Protein AF-0000000084427834 (afdb_homodimer)

Nearest PDB structures (foldseek):
  2qmx-assembly1_A  TM=8.925E-01  e=5.441E-26  Chlorobaculum tepidum TLS
  6vh5-assembly1_C  TM=8.997E-01  e=2.599E-24  Brucella abortus 2308
  2qmw-assembly1_A-2  TM=8.349E-01  e=8.553E-19  Staphylococcus aureus subsp. aureus Mu50
  4lub-assembly1_A  TM=8.314E-01  e=1.083E-10  Streptococcus mutans UA159
  2n51-assembly1_A  TM=5.858E-01  e=2.616E-03  Homo sapiens

Structure (mmCIF, N/CA/C/O backbone):
data_AF-0000000084427834-model_v1
#
loop_
_entity.id
_entity.type
_entity.pdbx_description
1 polymer 'prephenate dehydratase'
#
loop_
_atom_site.group_PDB
_atom_site.id
_atom_site.type_symbol
_atom_site.label_atom_id
_atom_site.label_alt_id
_atom_site.label_comp_id
_atom_site.label_asym_id
_atom_site.label_entity_id
_atom_site.label_seq_id
_atom_site.pdbx_PDB_ins_code
_atom_site.Cartn_x
_atom_site.Cartn_y
_atom_site.Cartn_z
_atom_site.occupancy
_atom_site.B_iso_or_equiv
_atom_site.auth_seq_id
_atom_site.auth_comp_id
_atom_site.auth_asym_id
_atom_site.auth_atom_id
_atom_site.pdbx_PDB_model_num
ATOM 1 N N . MET A 1 1 ? 4.086 -27.125 -31.516 1 61.19 1 MET A N 1
ATOM 2 C CA . MET A 1 1 ? 3.539 -25.797 -31.266 1 61.19 1 MET A CA 1
ATOM 3 C C . MET A 1 1 ? 4.543 -24.922 -30.531 1 61.19 1 MET A C 1
ATOM 5 O O . MET A 1 1 ? 5.344 -25.422 -29.734 1 61.19 1 MET A O 1
ATOM 9 N N . ALA A 1 2 ? 4.805 -23.766 -30.984 1 83.06 2 ALA A N 1
ATOM 10 C CA . ALA A 1 2 ? 5.754 -22.859 -30.344 1 83.06 2 ALA A CA 1
ATOM 11 C C . ALA A 1 2 ? 5.438 -22.688 -28.859 1 83.06 2 ALA A C 1
ATOM 13 O O . ALA A 1 2 ? 4.27 -22.688 -28.469 1 83.06 2 ALA A O 1
ATOM 14 N N . PRO A 1 3 ? 6.438 -22.766 -28.031 1 90.56 3 PRO A N 1
ATOM 15 C CA . PRO A 1 3 ? 6.219 -22.609 -26.594 1 90.56 3 PRO A CA 1
ATOM 16 C C . PRO A 1 3 ? 5.5 -21.297 -26.266 1 90.56 3 PRO A C 1
ATOM 18 O O . PRO A 1 3 ? 5.684 -20.297 -26.953 1 90.56 3 PRO A O 1
ATOM 21 N N . LEU A 1 4 ? 4.68 -21.281 -25.25 1 92.62 4 LEU A N 1
ATOM 22 C CA . LEU A 1 4 ? 4.012 -20.078 -24.75 1 92.62 4 LEU A CA 1
ATOM 23 C C . LEU A 1 4 ? 5.016 -19.125 -24.125 1 92.62 4 LEU A C 1
ATOM 25 O O . LEU A 1 4 ? 5.898 -19.547 -23.375 1 92.62 4 LEU A O 1
ATOM 29 N N . ARG A 1 5 ? 5.012 -17.953 -24.531 1 96.44 5 ARG A N 1
ATOM 30 C CA . ARG A 1 5 ? 5.844 -16.922 -23.906 1 96.44 5 ARG A CA 1
ATOM 31 C C . ARG A 1 5 ? 5.16 -16.328 -22.688 1 96.44 5 ARG A C 1
ATOM 33 O O . ARG A 1 5 ? 4.09 -15.719 -22.797 1 96.44 5 ARG A O 1
ATOM 40 N N . VAL A 1 6 ? 5.766 -16.438 -21.516 1 97.44 6 VAL A N 1
ATOM 41 C CA . VAL A 1 6 ? 5.145 -16.016 -20.25 1 97.44 6 VAL A CA 1
ATOM 42 C C . VAL A 1 6 ? 6.043 -15.008 -19.547 1 97.44 6 VAL A C 1
ATOM 44 O O . VAL A 1 6 ? 7.188 -15.32 -19.203 1 97.44 6 VAL A O 1
ATOM 47 N N . ALA A 1 7 ? 5.539 -13.828 -19.297 1 98.62 7 ALA A N 1
ATOM 48 C CA . ALA A 1 7 ? 6.281 -12.781 -18.594 1 98.62 7 ALA A CA 1
ATOM 49 C C . ALA A 1 7 ? 6.094 -12.891 -17.094 1 98.62 7 ALA A C 1
ATOM 51 O O . ALA A 1 7 ? 5.027 -13.297 -16.625 1 98.62 7 ALA A O 1
ATOM 52 N N . PHE A 1 8 ? 7.062 -12.562 -16.328 1 98.19 8 PHE A N 1
ATOM 53 C CA . PHE A 1 8 ? 7.043 -12.43 -14.875 1 98.19 8 PHE A CA 1
ATOM 54 C C . PHE A 1 8 ? 8.039 -11.375 -14.414 1 98.19 8 PHE A C 1
ATOM 56 O O . PHE A 1 8 ? 8.914 -10.961 -15.18 1 98.19 8 PHE A O 1
ATOM 63 N N . LEU A 1 9 ? 7.871 -10.906 -13.234 1 97.19 9 LEU A N 1
ATOM 64 C CA . LEU A 1 9 ? 8.844 -9.953 -12.695 1 97.19 9 LEU A CA 1
ATOM 65 C C . LEU A 1 9 ? 10.141 -10.656 -12.312 1 97.19 9 LEU A C 1
ATOM 67 O O . LEU A 1 9 ? 10.133 -11.555 -11.461 1 97.19 9 LEU A O 1
ATOM 71 N N . GLY A 1 10 ? 11.227 -10.32 -12.977 1 94.5 10 GLY A N 1
ATOM 72 C CA . GLY A 1 10 ? 12.531 -10.883 -12.633 1 94.5 10 GLY A CA 1
ATOM 73 C C . GLY A 1 10 ? 13.016 -10.477 -11.258 1 94.5 10 GLY A C 1
ATOM 74 O O . GLY A 1 10 ? 12.336 -9.734 -10.547 1 94.5 10 GLY A O 1
ATOM 75 N N . PRO A 1 11 ? 14.109 -11.023 -10.945 1 94.94 11 PRO A N 1
ATOM 76 C CA . PRO A 1 11 ? 15.031 -11.844 -11.742 1 94.94 11 PRO A CA 1
ATOM 77 C C . PRO A 1 11 ? 14.672 -13.328 -11.703 1 94.94 11 PRO A C 1
ATOM 79 O O . PRO A 1 11 ? 13.688 -13.719 -11.07 1 94.94 11 PRO A O 1
ATOM 82 N N . LEU A 1 12 ? 15.461 -14.102 -12.438 1 95.94 12 LEU A N 1
ATOM 83 C CA . LEU A 1 12 ? 15.367 -15.555 -12.359 1 95.94 12 LEU A CA 1
ATOM 84 C C . LEU A 1 12 ? 15.586 -16.031 -10.93 1 95.94 12 LEU A C 1
ATOM 86 O O . LEU A 1 12 ? 16.438 -15.5 -10.211 1 95.94 12 LEU A O 1
ATOM 90 N N . GLY A 1 13 ? 14.812 -16.984 -10.547 1 95.94 13 GLY A N 1
ATOM 91 C CA . GLY A 1 13 ? 14.945 -17.547 -9.211 1 95.94 13 GLY A CA 1
ATOM 92 C C . GLY A 1 13 ? 14.062 -16.875 -8.18 1 95.94 13 GLY A C 1
ATOM 93 O O . GLY A 1 13 ? 13.977 -17.312 -7.035 1 95.94 13 GLY A O 1
ATOM 94 N N . SER A 1 14 ? 13.383 -15.805 -8.539 1 96.12 14 SER A N 1
ATOM 95 C CA . SER A 1 14 ? 12.492 -15.078 -7.637 1 96.12 14 SER A CA 1
ATOM 96 C C . SER A 1 14 ? 11.219 -15.875 -7.371 1 96.12 14 SER A C 1
ATOM 98 O O . SER A 1 14 ? 10.953 -16.875 -8.031 1 96.12 14 SER A O 1
ATOM 100 N N . PHE A 1 15 ? 10.477 -15.453 -6.461 1 96.69 15 PHE A N 1
ATOM 101 C CA . PHE A 1 15 ? 9.18 -16.062 -6.195 1 96.69 15 PHE A CA 1
ATOM 102 C C . PHE A 1 15 ? 8.25 -15.906 -7.391 1 96.69 15 PHE A C 1
ATOM 104 O O . PHE A 1 15 ? 7.449 -16.797 -7.684 1 96.69 15 PHE A O 1
ATOM 111 N N . SER A 1 16 ? 8.352 -14.797 -8.109 1 97.5 16 SER A N 1
ATOM 112 C CA . SER A 1 16 ? 7.566 -14.602 -9.328 1 97.5 16 SER A CA 1
ATOM 113 C C . SER A 1 16 ? 7.941 -15.617 -10.391 1 97.5 16 SER A C 1
ATOM 115 O O . SER A 1 16 ? 7.07 -16.141 -11.094 1 97.5 16 SER A O 1
ATOM 117 N N . HIS A 1 17 ? 9.227 -15.867 -10.492 1 97.31 17 HIS A N 1
ATOM 118 C CA . HIS A 1 17 ? 9.688 -16.906 -11.398 1 97.31 17 HIS A CA 1
ATOM 119 C C . HIS A 1 17 ? 9.094 -18.266 -11.023 1 97.31 17 HIS A C 1
ATOM 121 O O . HIS A 1 17 ? 8.586 -18.984 -11.883 1 97.31 17 HIS A O 1
ATOM 127 N N . GLN A 1 18 ? 9.195 -18.578 -9.797 1 97 18 GLN A N 1
ATOM 128 C CA . GLN A 1 18 ? 8.648 -19.844 -9.297 1 97 18 GLN A CA 1
ATOM 129 C C . GLN A 1 18 ? 7.156 -19.953 -9.602 1 97 18 GLN A C 1
ATOM 131 O O . GLN A 1 18 ? 6.691 -20.984 -10.086 1 97 18 GLN A O 1
ATOM 136 N N . ALA A 1 19 ? 6.41 -18.906 -9.352 1 97.44 19 ALA A N 1
ATOM 137 C CA . ALA A 1 19 ? 4.973 -18.875 -9.602 1 97.44 19 ALA A CA 1
ATOM 138 C C . ALA A 1 19 ? 4.676 -19.109 -11.086 1 97.44 19 ALA A C 1
ATOM 140 O O . ALA A 1 19 ? 3.785 -19.891 -11.43 1 97.44 19 ALA A O 1
ATOM 141 N N . ALA A 1 20 ? 5.41 -18.438 -11.93 1 97.44 20 ALA A N 1
ATOM 142 C CA . ALA A 1 20 ? 5.23 -18.594 -13.367 1 97.44 20 ALA A CA 1
ATOM 143 C C . ALA A 1 20 ? 5.539 -20.031 -13.797 1 97.44 20 ALA A C 1
ATOM 145 O O . ALA A 1 20 ? 4.758 -20.656 -14.523 1 97.44 20 ALA A O 1
ATOM 146 N N . ALA A 1 21 ? 6.656 -20.562 -13.336 1 96.31 21 ALA A N 1
ATOM 147 C CA . ALA A 1 21 ? 7.078 -21.922 -13.695 1 96.31 21 ALA A CA 1
ATOM 148 C C . ALA A 1 21 ? 6.035 -22.953 -13.266 1 96.31 21 ALA A C 1
ATOM 150 O O . ALA A 1 21 ? 5.668 -23.828 -14.039 1 96.31 21 ALA A O 1
ATOM 151 N N . GLU A 1 22 ? 5.582 -22.797 -12.07 1 94.69 22 GLU A N 1
ATOM 152 C CA . GLU A 1 22 ? 4.625 -23.75 -11.531 1 94.69 22 GLU A CA 1
ATOM 153 C C . GLU A 1 22 ? 3.264 -23.609 -12.203 1 94.69 22 GLU A C 1
ATOM 155 O O . GLU A 1 22 ? 2.568 -24.609 -12.43 1 94.69 22 GLU A O 1
ATOM 160 N N . SER A 1 23 ? 2.855 -22.391 -12.531 1 94.5 23 SER A N 1
ATOM 161 C CA . SER A 1 23 ? 1.573 -22.141 -13.188 1 94.5 23 SER A CA 1
ATOM 162 C C . SER A 1 23 ? 1.517 -22.797 -14.562 1 94.5 23 SER A C 1
ATOM 164 O O . SER A 1 23 ? 0.444 -23.188 -15.023 1 94.5 23 SER A O 1
ATOM 166 N N . PHE A 1 24 ? 2.662 -22.922 -15.211 1 93.69 24 PHE A N 1
ATOM 167 C CA . PHE A 1 24 ? 2.684 -23.406 -16.578 1 93.69 24 PHE A CA 1
ATOM 168 C C . PHE A 1 24 ? 3.486 -24.703 -16.688 1 93.69 24 PHE A C 1
ATOM 170 O O . PHE A 1 24 ? 4.008 -25.031 -17.75 1 93.69 24 PHE A O 1
ATOM 177 N N . CYS A 1 25 ? 3.627 -25.438 -15.594 1 90.19 25 CYS A N 1
ATOM 178 C CA . CYS A 1 25 ? 4.5 -26.594 -15.492 1 90.19 25 CYS A CA 1
ATOM 179 C C . CYS A 1 25 ? 4.051 -27.688 -16.453 1 90.19 25 CYS A C 1
ATOM 181 O O . CYS A 1 25 ? 4.863 -28.516 -16.875 1 90.19 25 CYS A O 1
ATOM 183 N N . LYS A 1 26 ? 2.787 -27.719 -16.859 1 86.69 26 LYS A N 1
ATOM 184 C CA . LYS A 1 26 ? 2.26 -28.781 -17.719 1 86.69 26 LYS A CA 1
ATOM 185 C C . LYS A 1 26 ? 2.326 -28.375 -19.188 1 86.69 26 LYS A C 1
ATOM 187 O O . LYS A 1 26 ? 1.903 -29.141 -20.062 1 86.69 26 LYS A O 1
ATOM 192 N N . LEU A 1 27 ? 2.836 -27.219 -19.406 1 86.19 27 LEU A N 1
ATOM 193 C CA . LEU A 1 27 ? 2.904 -26.688 -20.766 1 86.19 27 LEU A CA 1
ATOM 194 C C . LEU A 1 27 ? 4.336 -26.312 -21.125 1 86.19 27 LEU A C 1
ATOM 196 O O . LEU A 1 27 ? 5.176 -26.125 -20.234 1 86.19 27 LEU A O 1
ATOM 200 N N . SER A 1 28 ? 4.531 -26.359 -22.391 1 89.31 28 SER A N 1
ATOM 201 C CA . SER A 1 28 ? 5.797 -25.797 -22.859 1 89.31 28 SER A CA 1
ATOM 202 C C . SER A 1 28 ? 5.781 -24.281 -22.828 1 89.31 28 SER A C 1
ATOM 204 O O . SER A 1 28 ? 5.031 -23.641 -23.578 1 89.31 28 SER A O 1
ATOM 206 N N . ALA A 1 29 ? 6.555 -23.719 -21.922 1 93.38 29 ALA A N 1
ATOM 207 C CA . ALA A 1 29 ? 6.516 -22.281 -21.75 1 93.38 29 ALA A CA 1
ATOM 208 C C . ALA A 1 29 ? 7.922 -21.688 -21.719 1 93.38 29 ALA A C 1
ATOM 210 O O . ALA A 1 29 ? 8.844 -22.281 -21.156 1 93.38 29 ALA A O 1
ATOM 211 N N . ASP A 1 30 ? 8.062 -20.672 -22.438 1 96.75 30 ASP A N 1
ATOM 212 C CA . ASP A 1 30 ? 9.25 -19.812 -22.375 1 96.75 30 ASP A CA 1
ATOM 213 C C . ASP A 1 30 ? 9.039 -18.672 -21.391 1 96.75 30 ASP A C 1
ATOM 215 O O . ASP A 1 30 ? 8.336 -17.703 -21.688 1 96.75 30 ASP A O 1
ATOM 219 N N . LEU A 1 31 ? 9.664 -18.797 -20.203 1 97.38 31 LEU A N 1
ATOM 220 C CA . LEU A 1 31 ? 9.492 -17.812 -19.156 1 97.38 31 LEU A CA 1
ATOM 221 C C . LEU A 1 31 ? 10.43 -16.625 -19.359 1 97.38 31 LEU A C 1
ATOM 223 O O . LEU A 1 31 ? 11.641 -16.797 -19.469 1 97.38 31 LEU A O 1
ATOM 227 N N . GLN A 1 32 ? 9.898 -15.414 -19.391 1 98.25 32 GLN A N 1
ATOM 228 C CA . GLN A 1 32 ? 10.656 -14.211 -19.734 1 98.25 32 GLN A CA 1
ATOM 229 C C . GLN A 1 32 ? 10.617 -13.188 -18.609 1 98.25 32 GLN A C 1
ATOM 231 O O . GLN A 1 32 ? 9.594 -12.555 -18.359 1 98.25 32 GLN A O 1
ATOM 236 N N . PRO A 1 33 ? 11.75 -12.984 -17.906 1 97.62 33 PRO A N 1
ATOM 237 C CA . PRO A 1 33 ? 11.789 -11.977 -16.844 1 97.62 33 PRO A CA 1
ATOM 238 C C . PRO A 1 33 ? 11.609 -10.555 -17.375 1 97.62 33 PRO A C 1
ATOM 240 O O . PRO A 1 33 ? 12.109 -10.227 -18.453 1 97.62 33 PRO A O 1
ATOM 243 N N . GLN A 1 34 ? 10.828 -9.797 -16.719 1 98.12 34 GLN A N 1
ATOM 244 C CA . GLN A 1 34 ? 10.664 -8.375 -16.984 1 98.12 34 GLN A CA 1
ATOM 245 C C . GLN A 1 34 ? 11.258 -7.539 -15.852 1 98.12 34 GLN A C 1
ATOM 247 O O . GLN A 1 34 ? 11.367 -8.008 -14.719 1 98.12 34 GLN A O 1
ATOM 252 N N . VAL A 1 35 ? 11.586 -6.344 -16.109 1 95.5 35 VAL A N 1
ATOM 253 C CA . VAL A 1 35 ? 12.266 -5.492 -15.141 1 95.5 35 VAL A CA 1
ATOM 254 C C . VAL A 1 35 ? 11.25 -4.883 -14.18 1 95.5 35 VAL A C 1
ATOM 256 O O . VAL A 1 35 ? 11.578 -4.57 -13.039 1 95.5 35 VAL A O 1
ATOM 259 N N . SER A 1 36 ? 10.008 -4.734 -14.664 1 96.62 36 SER A N 1
ATOM 260 C CA . SER A 1 36 ? 8.969 -4.121 -13.852 1 96.62 36 SER A CA 1
ATOM 261 C C . SER A 1 36 ? 7.586 -4.637 -14.242 1 96.62 36 SER A C 1
ATOM 263 O O . SER A 1 36 ? 7.422 -5.254 -15.297 1 96.62 36 SER A O 1
ATOM 265 N N . PHE A 1 37 ? 6.617 -4.371 -13.398 1 97.75 37 PHE A N 1
ATOM 266 C CA . PHE A 1 37 ? 5.246 -4.77 -13.695 1 97.75 37 PHE A CA 1
ATOM 267 C C . PHE A 1 37 ? 4.73 -4.059 -14.945 1 97.75 37 PHE A C 1
ATOM 269 O O . PHE A 1 37 ? 4.125 -4.688 -15.812 1 97.75 37 PHE A O 1
ATOM 276 N N . PRO A 1 38 ? 5.043 -2.756 -15.07 1 97.69 38 PRO A N 1
ATOM 277 C CA . PRO A 1 38 ? 4.613 -2.072 -16.297 1 97.69 38 PRO A CA 1
ATOM 278 C C . PRO A 1 38 ? 5.203 -2.697 -17.547 1 97.69 38 PRO A C 1
ATOM 280 O O . PRO A 1 38 ? 4.52 -2.797 -18.578 1 97.69 38 PRO A O 1
ATOM 283 N N . ASP A 1 39 ? 6.406 -3.164 -17.438 1 98.25 39 ASP A N 1
ATOM 284 C CA . ASP A 1 39 ? 7.02 -3.814 -18.594 1 98.25 39 ASP A CA 1
ATOM 285 C C . ASP A 1 39 ? 6.281 -5.102 -18.953 1 98.25 39 ASP A C 1
ATOM 287 O O . ASP A 1 39 ? 6.102 -5.406 -20.141 1 98.25 39 ASP A O 1
ATOM 291 N N . ALA A 1 40 ? 5.918 -5.816 -17.984 1 98.44 40 ALA A N 1
ATOM 292 C CA . ALA A 1 40 ? 5.16 -7.043 -18.219 1 98.44 40 ALA A CA 1
ATOM 293 C C . ALA A 1 40 ? 3.816 -6.742 -18.875 1 98.44 40 ALA A C 1
ATOM 295 O O . ALA A 1 40 ? 3.418 -7.414 -19.828 1 98.44 40 ALA A O 1
ATOM 296 N N . PHE A 1 41 ? 3.096 -5.711 -18.453 1 98.5 41 PHE A N 1
ATOM 297 C CA . PHE A 1 41 ? 1.813 -5.309 -19.016 1 98.5 41 PHE A CA 1
ATOM 298 C C . PHE A 1 41 ? 1.979 -4.832 -20.453 1 98.5 41 PHE A C 1
ATOM 300 O O . PHE A 1 41 ? 1.17 -5.168 -21.312 1 98.5 41 PHE A O 1
ATOM 307 N N . ALA A 1 42 ? 3.039 -4.074 -20.625 1 98.38 42 ALA A N 1
ATOM 308 C CA . ALA A 1 42 ? 3.303 -3.58 -21.969 1 98.38 42 ALA A CA 1
ATOM 309 C C . ALA A 1 42 ? 3.58 -4.734 -22.922 1 98.38 42 ALA A C 1
ATOM 311 O O . ALA A 1 42 ? 3.07 -4.75 -24.047 1 98.38 42 ALA A O 1
ATOM 312 N N . ALA A 1 43 ? 4.371 -5.652 -22.469 1 98.12 43 ALA A N 1
ATOM 313 C CA . ALA A 1 43 ? 4.676 -6.82 -23.297 1 98.12 43 ALA A CA 1
ATOM 314 C C . ALA A 1 43 ? 3.402 -7.582 -23.641 1 98.12 43 ALA A C 1
ATOM 316 O O . ALA A 1 43 ? 3.256 -8.062 -24.781 1 98.12 43 ALA A O 1
ATOM 317 N N . LEU A 1 44 ? 2.48 -7.688 -22.766 1 97.19 44 LEU A N 1
ATOM 318 C CA . LEU A 1 44 ? 1.197 -8.344 -23 1 97.19 44 LEU A CA 1
ATOM 319 C C . LEU A 1 44 ? 0.363 -7.562 -24.016 1 97.19 44 LEU A C 1
ATOM 321 O O . LEU A 1 44 ? -0.132 -8.133 -24.984 1 97.19 44 LEU A O 1
ATOM 325 N N . GLN A 1 45 ? 0.237 -6.273 -23.703 1 98 45 GLN A N 1
ATOM 326 C CA . GLN A 1 45 ? -0.581 -5.41 -24.547 1 98 45 GLN A CA 1
ATOM 327 C C . GLN A 1 45 ? -0.091 -5.43 -26 1 98 45 GLN A C 1
ATOM 329 O O . GLN A 1 45 ? -0.896 -5.418 -26.922 1 98 45 GLN A O 1
ATOM 334 N N . ASN A 1 46 ? 1.205 -5.512 -26.156 1 97.38 46 ASN A N 1
ATOM 335 C CA . ASN A 1 46 ? 1.821 -5.48 -27.484 1 97.38 46 ASN A CA 1
ATOM 336 C C . ASN A 1 46 ? 1.947 -6.883 -28.078 1 97.38 46 ASN A C 1
ATOM 338 O O . ASN A 1 46 ? 2.549 -7.059 -29.125 1 97.38 46 ASN A O 1
ATOM 342 N N . LYS A 1 47 ? 1.509 -7.883 -27.422 1 95.88 47 LYS A N 1
ATOM 343 C CA . LYS A 1 47 ? 1.498 -9.273 -27.859 1 95.88 47 LYS A CA 1
ATOM 344 C C . LYS A 1 47 ? 2.918 -9.812 -28.031 1 95.88 47 LYS A C 1
ATOM 346 O O . LYS A 1 47 ? 3.176 -10.617 -28.938 1 95.88 47 LYS A O 1
ATOM 351 N N . GLU A 1 48 ? 3.799 -9.211 -27.234 1 96.81 48 GLU A N 1
ATOM 352 C CA . GLU A 1 48 ? 5.172 -9.719 -27.219 1 96.81 48 GLU A CA 1
ATOM 353 C C . GLU A 1 48 ? 5.277 -10.992 -26.375 1 96.81 48 GLU A C 1
ATOM 355 O O . GLU A 1 48 ? 6.234 -11.75 -26.516 1 96.81 48 GLU A O 1
ATOM 360 N N . VAL A 1 49 ? 4.367 -11.164 -25.453 1 97 49 VAL A N 1
ATOM 361 C CA . VAL A 1 49 ? 4.211 -12.383 -24.688 1 97 49 VAL A CA 1
ATOM 362 C C . VAL A 1 49 ? 2.748 -12.828 -24.703 1 97 49 VAL A C 1
ATOM 364 O O . VAL A 1 49 ? 1.856 -12.031 -25.016 1 97 49 VAL A O 1
ATOM 367 N N . ASP A 1 50 ? 2.529 -14.094 -24.422 1 95.75 50 ASP A N 1
ATOM 368 C CA . ASP A 1 50 ? 1.186 -14.664 -24.453 1 95.75 50 ASP A CA 1
ATOM 369 C C . ASP A 1 50 ? 0.482 -14.484 -23.109 1 95.75 50 ASP A C 1
ATOM 371 O O . ASP A 1 50 ? -0.72 -14.211 -23.062 1 95.75 50 ASP A O 1
ATOM 375 N N . TYR A 1 51 ? 1.254 -14.656 -22.047 1 96.94 51 TYR A N 1
ATOM 376 C CA . TYR A 1 51 ? 0.73 -14.555 -20.688 1 96.94 51 TYR A CA 1
ATOM 377 C C . TYR A 1 51 ? 1.692 -13.789 -19.797 1 96.94 51 TYR A C 1
ATOM 379 O O . TYR A 1 51 ? 2.865 -13.617 -20.125 1 96.94 51 TYR A O 1
ATOM 387 N N . ALA A 1 52 ? 1.195 -13.281 -18.688 1 98.19 52 ALA A N 1
ATOM 388 C CA . ALA A 1 52 ? 2.006 -12.703 -17.625 1 98.19 52 ALA A CA 1
ATOM 389 C C . ALA A 1 52 ? 1.51 -13.156 -16.25 1 98.19 52 ALA A C 1
ATOM 391 O O . ALA A 1 52 ? 0.301 -13.242 -16.016 1 98.19 52 ALA A O 1
ATOM 392 N N . VAL A 1 53 ? 2.361 -13.531 -15.398 1 98.31 53 VAL A N 1
ATOM 393 C CA . VAL A 1 53 ? 2.07 -13.898 -14.016 1 98.31 53 VAL A CA 1
ATOM 394 C C . VAL A 1 53 ? 2.535 -12.789 -13.07 1 98.31 53 VAL A C 1
ATOM 396 O O . VAL A 1 53 ? 3.734 -12.531 -12.945 1 98.31 53 VAL A O 1
ATOM 399 N N . ILE A 1 54 ? 1.589 -12.164 -12.445 1 98.75 54 ILE A N 1
ATOM 400 C CA . ILE A 1 54 ? 1.879 -10.961 -11.672 1 98.75 54 ILE A CA 1
ATOM 401 C C . ILE A 1 54 ? 1.258 -11.078 -10.281 1 98.75 54 ILE A C 1
ATOM 403 O O . ILE A 1 54 ? 0.082 -11.422 -10.148 1 98.75 54 ILE A O 1
ATOM 407 N N . PRO A 1 55 ? 2.098 -10.836 -9.219 1 98.38 55 PRO A N 1
ATOM 408 C CA . PRO A 1 55 ? 1.499 -10.883 -7.883 1 98.38 55 PRO A CA 1
ATOM 409 C C . PRO A 1 55 ? 0.417 -9.82 -7.688 1 98.38 55 PRO A C 1
ATOM 411 O O . PRO A 1 55 ? 0.544 -8.703 -8.188 1 98.38 55 PRO A O 1
ATOM 414 N N . CYS A 1 56 ? -0.637 -10.156 -6.93 1 98.12 56 CYS A N 1
ATOM 415 C CA . CYS A 1 56 ? -1.72 -9.195 -6.742 1 98.12 56 CYS A CA 1
ATOM 416 C C . CYS A 1 56 ? -2.018 -8.992 -5.262 1 98.12 56 CYS A C 1
ATOM 418 O O . CYS A 1 56 ? -2.582 -7.965 -4.875 1 98.12 56 CYS A O 1
ATOM 420 N N . GLU A 1 57 ? -1.688 -9.977 -4.473 1 98 57 GLU A N 1
ATOM 421 C CA . GLU A 1 57 ? -1.97 -9.867 -3.045 1 98 57 GLU A CA 1
ATOM 422 C C . GLU A 1 57 ? -1.15 -10.867 -2.24 1 98 57 GLU A C 1
ATOM 424 O O . GLU A 1 57 ? -0.874 -11.977 -2.713 1 98 57 GLU A O 1
ATOM 429 N N . ASN A 1 58 ? -0.719 -10.477 -1.104 1 96.69 58 ASN A N 1
ATOM 430 C CA . ASN A 1 58 ? -0.093 -11.352 -0.12 1 96.69 58 ASN A CA 1
ATOM 431 C C . ASN A 1 58 ? -0.963 -11.508 1.124 1 96.69 58 ASN A C 1
ATOM 433 O O . ASN A 1 58 ? -1.539 -10.539 1.612 1 96.69 58 ASN A O 1
ATOM 437 N N . SER A 1 59 ? -1.081 -12.68 1.601 1 96.38 59 SER A N 1
ATOM 438 C CA . SER A 1 59 ? -1.981 -12.992 2.707 1 96.38 59 SER A CA 1
ATOM 439 C C . SER A 1 59 ? -1.568 -12.258 3.979 1 96.38 59 SER A C 1
ATOM 441 O O . SER A 1 59 ? -2.375 -12.094 4.895 1 96.38 59 SER A O 1
ATOM 443 N N . THR A 1 60 ? -0.364 -11.836 4.051 1 94.06 60 THR A N 1
ATOM 444 C CA . THR A 1 60 ? 0.144 -11.172 5.246 1 94.06 60 THR A CA 1
ATOM 445 C C . THR A 1 60 ? 0.279 -9.672 5.012 1 94.06 60 THR A C 1
ATOM 447 O O . THR A 1 60 ? -0.103 -8.867 5.867 1 94.06 60 THR A O 1
ATOM 450 N N . ASN A 1 61 ? 0.705 -9.289 3.812 1 93.69 61 ASN A N 1
ATOM 451 C CA . ASN A 1 61 ? 1.034 -7.891 3.555 1 93.69 61 ASN A CA 1
ATOM 452 C C . ASN A 1 61 ? -0.112 -7.164 2.855 1 93.69 61 ASN A C 1
ATOM 454 O O . ASN A 1 61 ? -0.132 -5.934 2.805 1 93.69 61 ASN A O 1
ATOM 458 N N . GLY A 1 62 ? -0.986 -7.906 2.248 1 96.44 62 GLY A N 1
ATOM 459 C CA . GLY A 1 62 ? -2.125 -7.277 1.599 1 96.44 62 GLY A CA 1
ATOM 460 C C . GLY A 1 62 ? -1.92 -7.066 0.11 1 96.44 62 GLY A C 1
ATOM 461 O O . GLY A 1 62 ? -1.135 -7.777 -0.521 1 96.44 62 GLY A O 1
ATOM 462 N N . SER A 1 63 ? -2.652 -6.133 -0.452 1 97.12 63 SER A N 1
ATOM 463 C CA . SER A 1 63 ? -2.703 -5.934 -1.896 1 97.12 63 SER A CA 1
ATOM 464 C C . SER A 1 63 ? -1.389 -5.375 -2.426 1 97.12 63 SER A C 1
ATOM 466 O O . SER A 1 63 ? -0.718 -4.598 -1.739 1 97.12 63 SER A O 1
ATOM 468 N N . VAL A 1 64 ? -1.027 -5.84 -3.582 1 97.06 64 VAL A N 1
ATOM 469 C CA . VAL A 1 64 ? 0.057 -5.219 -4.336 1 97.06 64 VAL A CA 1
ATOM 470 C C . VAL A 1 64 ? -0.477 -4.02 -5.117 1 97.06 64 VAL A C 1
ATOM 472 O O . VAL A 1 64 ? -0.989 -4.176 -6.23 1 97.06 64 VAL A O 1
ATOM 475 N N . VAL A 1 65 ? -0.266 -2.855 -4.672 1 96.31 65 VAL A N 1
ATOM 476 C CA . VAL A 1 65 ? -0.927 -1.644 -5.148 1 96.31 65 VAL A CA 1
ATOM 477 C C . VAL A 1 65 ? -0.495 -1.348 -6.582 1 96.31 65 VAL A C 1
ATOM 479 O O . VAL A 1 65 ? -1.279 -0.826 -7.379 1 96.31 65 VAL A O 1
ATOM 482 N N . GLN A 1 66 ? 0.748 -1.688 -6.891 1 96.06 66 GLN A N 1
ATOM 483 C CA . GLN A 1 66 ? 1.228 -1.446 -8.242 1 96.06 66 GLN A CA 1
ATOM 484 C C . GLN A 1 66 ? 0.397 -2.217 -9.266 1 96.06 66 GLN A C 1
ATOM 486 O O . GLN A 1 66 ? 0.12 -1.713 -10.359 1 96.06 66 GLN A O 1
ATOM 491 N N . THR A 1 67 ? 0.073 -3.447 -8.938 1 98.19 67 THR A N 1
ATOM 492 C CA . THR A 1 67 ? -0.767 -4.246 -9.82 1 98.19 67 THR A CA 1
ATOM 493 C C . THR A 1 67 ? -2.146 -3.613 -9.977 1 98.19 67 THR A C 1
ATOM 495 O O . THR A 1 67 ? -2.67 -3.516 -11.086 1 98.19 67 THR A O 1
ATOM 498 N N . LEU A 1 68 ? -2.746 -3.096 -8.898 1 98.31 68 LEU A N 1
ATOM 499 C CA . LEU A 1 68 ? -4.039 -2.426 -8.945 1 98.31 68 LEU A CA 1
ATOM 500 C C . LEU A 1 68 ? -3.971 -1.162 -9.797 1 98.31 68 LEU A C 1
ATOM 502 O O . LEU A 1 68 ? -4.895 -0.87 -10.562 1 98.31 68 LEU A O 1
ATOM 506 N N . ASP A 1 69 ? -2.887 -0.473 -9.672 1 97.5 69 ASP A N 1
ATOM 507 C CA . ASP A 1 69 ? -2.713 0.734 -10.477 1 97.5 69 ASP A CA 1
ATOM 508 C C . ASP A 1 69 ? -2.676 0.403 -11.961 1 97.5 69 ASP A C 1
ATOM 510 O O . ASP A 1 69 ? -3.219 1.146 -12.781 1 97.5 69 ASP A O 1
ATOM 514 N N . LEU A 1 70 ? -2.004 -0.673 -12.305 1 98.25 70 LEU A N 1
ATOM 515 C CA . LEU A 1 70 ? -1.948 -1.086 -13.703 1 98.25 70 LEU A CA 1
ATOM 516 C C . LEU A 1 70 ? -3.32 -1.543 -14.188 1 98.25 70 LEU A C 1
ATOM 518 O O . LEU A 1 70 ? -3.701 -1.27 -15.328 1 98.25 70 LEU A O 1
ATOM 522 N N . LEU A 1 71 ? -4.07 -2.166 -13.328 1 98.25 71 LEU A N 1
ATOM 523 C CA . LEU A 1 71 ? -5.418 -2.615 -13.648 1 98.25 71 LEU A CA 1
ATOM 524 C C . LEU A 1 71 ? -6.363 -1.429 -13.812 1 98.25 71 LEU A C 1
ATOM 526 O O . LEU A 1 71 ? -7.305 -1.482 -14.609 1 98.25 71 LEU A O 1
ATOM 530 N N . ALA A 1 72 ? -6.129 -0.389 -13.023 1 97.5 72 ALA A N 1
ATOM 531 C CA . ALA A 1 72 ? -6.934 0.824 -13.133 1 97.5 72 ALA A CA 1
ATOM 532 C C . ALA A 1 72 ? -6.852 1.408 -14.539 1 97.5 72 ALA A C 1
ATOM 534 O O . ALA A 1 72 ? -7.828 1.97 -15.039 1 97.5 72 ALA A O 1
ATOM 535 N N . ASP A 1 73 ? -5.656 1.248 -15.109 1 96.56 73 ASP A N 1
ATOM 536 C CA . ASP A 1 73 ? -5.441 1.646 -16.5 1 96.56 73 ASP A CA 1
ATOM 537 C C . ASP A 1 73 ? -6.02 3.035 -16.766 1 96.56 73 ASP A C 1
ATOM 539 O O . ASP A 1 73 ? -6.828 3.211 -17.672 1 96.56 73 ASP A O 1
ATOM 543 N N . ARG A 1 74 ? -5.648 3.99 -15.969 1 94.69 74 ARG A N 1
ATOM 544 C CA . ARG A 1 74 ? -6.227 5.332 -15.977 1 94.69 74 ARG A CA 1
ATOM 545 C C . ARG A 1 74 ? -6.039 5.996 -17.328 1 94.69 74 ARG A C 1
ATOM 547 O O . ARG A 1 74 ? -6.863 6.816 -17.75 1 94.69 74 ARG A O 1
ATOM 554 N N . ASP A 1 75 ? -5.047 5.598 -18.109 1 93.94 75 ASP A N 1
ATOM 555 C CA . ASP A 1 75 ? -4.766 6.219 -19.406 1 93.94 75 ASP A CA 1
ATOM 556 C C . ASP A 1 75 ? -5.227 5.324 -20.547 1 93.94 75 ASP A C 1
ATOM 558 O O . ASP A 1 75 ? -5.039 5.664 -21.719 1 93.94 75 ASP A O 1
ATOM 562 N N . GLY A 1 76 ? -5.758 4.211 -20.281 1 95.25 76 GLY A N 1
ATOM 563 C CA . GLY A 1 76 ? -6.297 3.318 -21.297 1 95.25 76 GLY A CA 1
ATOM 564 C C . GLY A 1 76 ? -5.223 2.602 -22.094 1 95.25 76 GLY A C 1
ATOM 565 O O . GLY A 1 76 ? -5.434 2.258 -23.25 1 95.25 76 GLY A O 1
ATOM 566 N N . SER A 1 77 ? -4.066 2.383 -21.469 1 96.62 77 SER A N 1
ATOM 567 C CA . SER A 1 77 ? -2.906 1.842 -22.156 1 96.62 77 SER A CA 1
ATOM 568 C C . SER A 1 77 ? -2.967 0.32 -22.234 1 96.62 77 SER A C 1
ATOM 570 O O . SER A 1 77 ? -2.242 -0.297 -23.031 1 96.62 77 SER A O 1
ATOM 572 N N . TYR A 1 78 ? -3.816 -0.286 -21.422 1 97.56 78 TYR A N 1
ATOM 573 C CA . TYR A 1 78 ? -3.836 -1.741 -21.328 1 97.56 78 TYR A CA 1
ATOM 574 C C . TYR A 1 78 ? -5.246 -2.283 -21.531 1 97.56 78 TYR A C 1
ATOM 576 O O . TYR A 1 78 ? -5.695 -3.162 -20.797 1 97.56 78 TYR A O 1
ATOM 584 N N . LYS A 1 79 ? -5.938 -1.763 -22.516 1 95.25 79 LYS A N 1
ATOM 585 C CA . LYS A 1 79 ? -7.363 -2.012 -22.734 1 95.25 79 LYS A CA 1
ATOM 586 C C . LYS A 1 79 ? -7.617 -3.477 -23.078 1 95.25 79 LYS A C 1
ATOM 588 O O . LYS A 1 79 ? -8.703 -3.998 -22.812 1 95.25 79 LYS A O 1
ATOM 593 N N . ASP A 1 80 ? -6.594 -4.168 -23.609 1 96.56 80 ASP A N 1
ATOM 594 C CA . ASP A 1 80 ? -6.816 -5.523 -24.094 1 96.56 80 ASP A CA 1
ATOM 595 C C . ASP A 1 80 ? -6.316 -6.562 -23.094 1 96.56 80 ASP A C 1
ATOM 597 O O . ASP A 1 80 ? -6.398 -7.766 -23.344 1 96.56 80 ASP A O 1
ATOM 601 N N . VAL A 1 81 ? -5.828 -6.16 -21.984 1 97.31 81 VAL A N 1
ATOM 602 C CA . VAL A 1 81 ? -5.258 -7.055 -20.969 1 97.31 81 VAL A CA 1
ATOM 603 C C . VAL A 1 81 ? -6.328 -7.449 -19.969 1 97.31 81 VAL A C 1
ATOM 605 O O . VAL A 1 81 ? -6.977 -6.586 -19.359 1 97.31 81 VAL A O 1
ATOM 608 N N . LYS A 1 82 ? -6.551 -8.75 -19.734 1 96.94 82 LYS A N 1
ATOM 609 C CA . LYS A 1 82 ? -7.52 -9.25 -18.766 1 96.94 82 LYS A CA 1
ATOM 610 C C . LYS A 1 82 ? -6.934 -10.398 -17.953 1 96.94 82 LYS A C 1
ATOM 612 O O . LYS A 1 82 ? -6.004 -11.078 -18.391 1 96.94 82 LYS A O 1
ATOM 617 N N . VAL A 1 83 ? -7.496 -10.562 -16.781 1 97.56 83 VAL A N 1
ATOM 618 C CA . VAL A 1 83 ? -7.145 -11.695 -15.938 1 97.56 83 VAL A CA 1
ATOM 619 C C . VAL A 1 83 ? -7.801 -12.961 -16.469 1 97.56 83 VAL A C 1
ATOM 621 O O . VAL A 1 83 ? -8.977 -12.953 -16.828 1 97.56 83 VAL A O 1
ATOM 624 N N . CYS A 1 84 ? -7.059 -14.086 -16.469 1 95.81 84 CYS A N 1
ATOM 625 C CA . CYS A 1 84 ? -7.637 -15.336 -16.969 1 95.81 84 CYS A CA 1
ATOM 626 C C . CYS A 1 84 ? -7.312 -16.5 -16.031 1 95.81 84 CYS A C 1
ATOM 628 O O . CYS A 1 84 ? -7.664 -17.641 -16.312 1 95.81 84 CYS A O 1
ATOM 630 N N . GLY A 1 85 ? -6.648 -16.219 -14.992 1 95.38 85 GLY A N 1
ATOM 631 C CA . GLY A 1 85 ? -6.301 -17.234 -14.016 1 95.38 85 GLY A CA 1
ATOM 632 C C . GLY A 1 85 ? -5.656 -16.672 -12.766 1 95.38 85 GLY A C 1
ATOM 633 O O . GLY A 1 85 ? -5.453 -15.461 -12.648 1 95.38 85 GLY A O 1
ATOM 634 N N . GLU A 1 86 ? -5.418 -17.547 -11.844 1 96.81 86 GLU A N 1
ATOM 635 C CA . GLU A 1 86 ? -4.715 -17.188 -10.617 1 96.81 86 GLU A CA 1
ATOM 636 C C . GLU A 1 86 ? -3.865 -18.344 -10.109 1 96.81 86 GLU A C 1
ATOM 638 O O . GLU A 1 86 ? -4.055 -19.5 -10.523 1 96.81 86 GLU A O 1
ATOM 643 N N . TYR A 1 87 ? -2.91 -18.031 -9.367 1 96.5 87 TYR A N 1
ATOM 644 C CA . TYR A 1 87 ? -2.021 -19 -8.734 1 96.5 87 TYR A CA 1
ATOM 645 C C . TYR A 1 87 ? -1.654 -18.562 -7.32 1 96.5 87 TYR A C 1
ATOM 647 O O . TYR A 1 87 ? -1.391 -17.375 -7.082 1 96.5 87 TYR A O 1
ATOM 655 N N . TYR A 1 88 ? -1.713 -19.5 -6.367 1 97.19 88 TYR A N 1
ATOM 656 C CA . TYR A 1 88 ? -1.332 -19.234 -4.98 1 97.19 88 TYR A CA 1
ATOM 657 C C . TYR A 1 88 ? 0 -19.906 -4.652 1 97.19 88 TYR A C 1
ATOM 659 O O . TYR A 1 88 ? 0.142 -21.125 -4.77 1 97.19 88 TYR A O 1
ATOM 667 N N . LEU A 1 89 ? 0.954 -19.094 -4.281 1 97 89 LEU A N 1
ATOM 668 C CA . LEU A 1 89 ? 2.27 -19.594 -3.916 1 97 89 LEU A CA 1
ATOM 669 C C . LEU A 1 89 ? 2.553 -19.359 -2.438 1 97 89 LEU A C 1
ATOM 671 O O . LEU A 1 89 ? 2.686 -18.219 -2 1 97 89 LEU A O 1
ATOM 675 N N . THR A 1 90 ? 2.662 -20.422 -1.694 1 96.25 90 THR A N 1
ATOM 676 C CA . THR A 1 90 ? 3.082 -20.297 -0.304 1 96.25 90 THR A CA 1
ATOM 677 C C . THR A 1 90 ? 4.574 -19.984 -0.216 1 96.25 90 THR A C 1
ATOM 679 O O . THR A 1 90 ? 5.391 -20.656 -0.855 1 96.25 90 THR A O 1
ATOM 682 N N . VAL A 1 91 ? 4.93 -18.984 0.544 1 95.38 91 VAL A N 1
ATOM 683 C CA . VAL A 1 91 ? 6.301 -18.5 0.654 1 95.38 91 VAL A CA 1
ATOM 684 C C . VAL A 1 91 ? 7.078 -19.359 1.647 1 95.38 91 VAL A C 1
ATOM 686 O O . VAL A 1 91 ? 6.746 -19.406 2.834 1 95.38 91 VAL A O 1
ATOM 689 N N . HIS A 1 92 ? 8.055 -20.047 1.161 1 97.44 92 HIS A N 1
ATOM 690 C CA . HIS A 1 92 ? 9 -20.797 1.981 1 97.44 92 HIS A CA 1
ATOM 691 C C . HIS A 1 92 ? 10.422 -20.297 1.792 1 97.44 92 HIS A C 1
ATOM 693 O O . HIS A 1 92 ? 10.914 -20.219 0.664 1 97.44 92 HIS A O 1
ATOM 699 N N . HIS A 1 93 ? 11.031 -19.922 2.926 1 98.31 93 HIS A N 1
ATOM 700 C CA . HIS A 1 93 ? 12.406 -19.438 2.885 1 98.31 93 HIS A CA 1
ATOM 701 C C . HIS A 1 93 ? 13.391 -20.547 3.268 1 98.31 93 HIS A C 1
ATOM 703 O O . HIS A 1 93 ? 13.078 -21.391 4.109 1 98.31 93 HIS A O 1
ATOM 709 N N . CYS A 1 94 ? 14.5 -20.547 2.637 1 98.62 94 CYS A N 1
ATOM 710 C CA . CYS A 1 94 ? 15.602 -21.453 2.918 1 98.62 94 CYS A CA 1
ATOM 711 C C . CYS A 1 94 ? 16.875 -20.672 3.258 1 98.62 94 CYS A C 1
ATOM 713 O O . CYS A 1 94 ? 17.062 -19.547 2.801 1 98.62 94 CYS A O 1
ATOM 715 N N . LEU A 1 95 ? 17.641 -21.266 4.113 1 98.69 95 LEU A N 1
ATOM 716 C CA . LEU A 1 95 ? 19.031 -20.859 4.262 1 98.69 95 LEU A CA 1
ATOM 717 C C . LEU A 1 95 ? 19.922 -21.594 3.27 1 98.69 95 LEU A C 1
ATOM 719 O O . LEU A 1 95 ? 19.922 -22.828 3.223 1 98.69 95 LEU A O 1
ATOM 723 N N . MET A 1 96 ? 20.656 -20.859 2.504 1 98.44 96 MET A N 1
ATOM 724 C CA . MET A 1 96 ? 21.469 -21.516 1.479 1 98.44 96 MET A CA 1
ATOM 725 C C . MET A 1 96 ? 22.891 -20.969 1.465 1 98.44 96 MET A C 1
ATOM 727 O O . MET A 1 96 ? 23.125 -19.844 1.9 1 98.44 96 MET A O 1
ATOM 731 N N . VAL A 1 97 ? 23.828 -21.797 1.035 1 97.94 97 VAL A N 1
ATOM 732 C CA . VAL A 1 97 ? 25.25 -21.453 1.019 1 97.94 97 VAL A CA 1
ATOM 733 C C . VAL A 1 97 ? 25.875 -21.875 -0.309 1 97.94 97 VAL A C 1
ATOM 735 O O . VAL A 1 97 ? 25.219 -22.547 -1.115 1 97.94 97 VAL A O 1
ATOM 738 N N . HIS A 1 98 ? 27.109 -21.406 -0.442 1 97.75 98 HIS A N 1
ATOM 739 C CA . HIS A 1 98 ? 27.859 -21.859 -1.604 1 97.75 98 HIS A CA 1
ATOM 740 C C . HIS A 1 98 ? 27.938 -23.375 -1.646 1 97.75 98 HIS A C 1
ATOM 742 O O . HIS A 1 98 ? 28.125 -24.031 -0.612 1 97.75 98 HIS A O 1
ATOM 748 N N . LYS A 1 99 ? 27.859 -23.875 -2.889 1 96.62 99 LYS A N 1
ATOM 749 C CA . LYS A 1 99 ? 27.859 -25.328 -3.09 1 96.62 99 LYS A CA 1
ATOM 750 C C . LYS A 1 99 ? 29.109 -25.969 -2.486 1 96.62 99 LYS A C 1
ATOM 752 O O . LYS A 1 99 ? 30.219 -25.5 -2.719 1 96.62 99 LYS A O 1
ATOM 757 N N . GLY A 1 100 ? 28.906 -26.953 -1.669 1 94.62 100 GLY A N 1
ATOM 758 C CA . GLY A 1 100 ? 30.016 -27.719 -1.123 1 94.62 100 GLY A CA 1
ATOM 759 C C . GLY A 1 100 ? 30.562 -27.125 0.165 1 94.62 100 GLY A C 1
ATOM 760 O O . GLY A 1 100 ? 31.484 -27.688 0.763 1 94.62 100 GLY A O 1
ATOM 761 N N . THR A 1 101 ? 30.031 -26.047 0.73 1 94.69 101 THR A N 1
ATOM 762 C CA . THR A 1 101 ? 30.547 -25.391 1.922 1 94.69 101 THR A CA 1
ATOM 763 C C . THR A 1 101 ? 30.359 -26.266 3.154 1 94.69 101 THR A C 1
ATOM 765 O O . THR A 1 101 ? 31.25 -26.344 4.008 1 94.69 101 THR A O 1
ATOM 768 N N . PHE A 1 102 ? 29.141 -26.844 3.172 1 95 102 PHE A N 1
ATOM 769 C CA . PHE A 1 102 ? 28.828 -27.75 4.262 1 95 102 PHE A CA 1
ATOM 770 C C . PHE A 1 102 ? 28.312 -29.078 3.723 1 95 102 PHE A C 1
ATOM 772 O O . PHE A 1 102 ? 27.109 -29.328 3.682 1 95 102 PHE A O 1
ATOM 779 N N . PRO A 1 103 ? 29.172 -30.016 3.418 1 94.25 103 PRO A N 1
ATOM 780 C CA . PRO A 1 103 ? 28.781 -31.281 2.791 1 94.25 103 PRO A CA 1
ATOM 781 C C . PRO A 1 103 ? 27.859 -32.125 3.674 1 94.25 103 PRO A C 1
ATOM 783 O O . PRO A 1 103 ? 27.031 -32.875 3.162 1 94.25 103 PRO A O 1
ATOM 786 N N . GLY A 1 104 ? 27.953 -32 4.938 1 94.5 104 GLY A N 1
ATOM 787 C CA . GLY A 1 104 ? 27.094 -32.719 5.859 1 94.5 104 GLY A CA 1
ATOM 788 C C . GLY A 1 104 ? 25.797 -32 6.164 1 94.5 104 GLY A C 1
ATOM 789 O O . GLY A 1 104 ? 25.031 -32.438 7.023 1 94.5 104 GLY A O 1
ATOM 790 N N . GLY A 1 105 ? 25.531 -30.953 5.527 1 94.38 105 GLY A N 1
ATOM 791 C CA . GLY A 1 105 ? 24.297 -30.188 5.75 1 94.38 105 GLY A CA 1
ATOM 792 C C . GLY A 1 105 ? 24.328 -29.391 7.035 1 94.38 105 GLY A C 1
ATOM 793 O O . GLY A 1 105 ? 25.391 -28.922 7.465 1 94.38 105 GLY A O 1
ATOM 794 N N . TRP A 1 106 ? 23.172 -29.109 7.496 1 95.12 106 TRP A N 1
ATOM 795 C CA . TRP A 1 106 ? 22.984 -28.297 8.695 1 95.12 106 TRP A CA 1
ATOM 796 C C . TRP A 1 106 ? 23.656 -28.938 9.898 1 95.12 106 TRP A C 1
ATOM 798 O O . TRP A 1 106 ? 24.141 -28.25 10.797 1 95.12 106 TRP A O 1
ATOM 808 N N . ALA A 1 107 ? 23.688 -30.25 9.898 1 93.69 107 ALA A N 1
ATOM 809 C CA . ALA A 1 107 ? 24.328 -30.984 10.992 1 93.69 107 ALA A CA 1
ATOM 810 C C . ALA A 1 107 ? 25.812 -30.656 11.086 1 93.69 107 ALA A C 1
ATOM 812 O O . ALA A 1 107 ? 26.391 -30.703 12.172 1 93.69 107 ALA A O 1
ATOM 813 N N . ASP A 1 108 ? 26.375 -30.25 9.984 1 90.44 108 ASP A N 1
ATOM 814 C CA . ASP A 1 108 ? 27.797 -29.938 9.914 1 90.44 108 ASP A CA 1
ATOM 815 C C . ASP A 1 108 ? 28.047 -28.453 10.148 1 90.44 108 ASP A C 1
ATOM 817 O O . ASP A 1 108 ? 29.188 -28 10.109 1 90.44 108 ASP A O 1
ATOM 821 N N . TYR A 1 109 ? 27 -27.719 10.375 1 92.81 109 TYR A N 1
ATOM 822 C CA . TYR A 1 109 ? 27.188 -26.281 10.562 1 92.81 109 TYR A CA 1
ATOM 823 C C . TYR A 1 109 ? 27.922 -26 11.867 1 92.81 109 TYR A C 1
ATOM 825 O O . TYR A 1 109 ? 27.516 -26.469 12.93 1 92.81 109 TYR A O 1
ATOM 833 N N . ASP A 1 110 ? 29.047 -25.234 11.797 1 93.12 110 ASP A N 1
ATOM 834 C CA . ASP A 1 110 ? 29.953 -25.016 12.914 1 93.12 110 ASP A CA 1
ATOM 835 C C . ASP A 1 110 ? 29.875 -23.578 13.414 1 93.12 110 ASP A C 1
ATOM 837 O O . ASP A 1 110 ? 30.75 -23.125 14.164 1 93.12 110 ASP A O 1
ATOM 841 N N . GLY A 1 111 ? 28.984 -22.797 12.898 1 94.44 111 GLY A N 1
ATOM 842 C CA . GLY A 1 111 ? 28.891 -21.406 13.312 1 94.44 111 GLY A CA 1
ATOM 843 C C . GLY A 1 111 ? 29.797 -20.484 12.539 1 94.44 111 GLY A C 1
ATOM 844 O O . GLY A 1 111 ? 30.031 -19.344 12.945 1 94.44 111 GLY A O 1
ATOM 845 N N . SER A 1 112 ? 30.25 -20.938 11.398 1 94.25 112 SER A N 1
ATOM 846 C CA . SER A 1 112 ? 31.312 -20.219 10.695 1 94.25 112 SER A CA 1
ATOM 847 C C . SER A 1 112 ? 30.734 -19.203 9.727 1 94.25 112 SER A C 1
ATOM 849 O O . SER A 1 112 ? 31.469 -18.406 9.133 1 94.25 112 SER A O 1
ATOM 851 N N . ILE A 1 113 ? 29.406 -19.188 9.547 1 97.19 113 ILE A N 1
ATOM 852 C CA . ILE A 1 113 ? 28.797 -18.188 8.672 1 97.19 113 ILE A CA 1
ATOM 853 C C . ILE A 1 113 ? 28.953 -16.797 9.289 1 97.19 113 ILE A C 1
ATOM 855 O O . ILE A 1 113 ? 28.594 -16.594 10.445 1 97.19 113 ILE A O 1
ATOM 859 N N . THR A 1 114 ? 29.438 -15.867 8.516 1 96.75 114 THR A N 1
ATOM 860 C CA . THR A 1 114 ? 29.781 -14.562 9.078 1 96.75 114 THR A CA 1
ATOM 861 C C . THR A 1 114 ? 28.891 -13.469 8.492 1 96.75 114 THR A C 1
ATOM 863 O O . THR A 1 114 ? 28.844 -12.359 9.016 1 96.75 114 THR A O 1
ATOM 866 N N . LYS A 1 115 ? 28.203 -13.82 7.43 1 97.88 115 LYS A N 1
ATOM 867 C CA . LYS A 1 115 ? 27.422 -12.805 6.734 1 97.88 115 LYS A CA 1
ATOM 868 C C . LYS A 1 115 ? 26.188 -13.422 6.078 1 97.88 115 LYS A C 1
ATOM 870 O O . LYS A 1 115 ? 26.266 -14.523 5.527 1 97.88 115 LYS A O 1
ATOM 875 N N . LEU A 1 116 ? 25.078 -12.711 6.191 1 98.56 116 LEU A N 1
ATOM 876 C CA . LEU A 1 116 ? 23.828 -13.148 5.586 1 98.56 116 LEU A CA 1
ATOM 877 C C . LEU A 1 116 ? 23.344 -12.125 4.566 1 98.56 116 LEU A C 1
ATOM 879 O O . LEU A 1 116 ? 23.453 -10.922 4.785 1 98.56 116 LEU A O 1
ATOM 883 N N . TYR A 1 117 ? 22.781 -12.672 3.432 1 98.56 117 TYR A N 1
ATOM 884 C CA . TYR A 1 117 ? 22.203 -11.828 2.391 1 98.56 117 TYR A CA 1
ATOM 885 C C . TYR A 1 117 ? 20.719 -12.148 2.182 1 98.56 117 TYR A C 1
ATOM 887 O O . TYR A 1 117 ? 20.344 -13.312 2.082 1 98.56 117 TYR A O 1
ATOM 895 N N . THR A 1 118 ? 19.891 -11.125 2.135 1 98.38 118 THR A N 1
ATOM 896 C CA . THR A 1 118 ? 18.531 -11.32 1.64 1 98.38 118 THR A CA 1
ATOM 897 C C . THR A 1 118 ? 17.844 -9.977 1.414 1 98.38 118 THR A C 1
ATOM 899 O O . THR A 1 118 ? 18.469 -8.922 1.554 1 98.38 118 THR A O 1
ATOM 902 N N . HIS A 1 119 ? 16.656 -10.062 0.924 1 96.62 119 HIS A N 1
ATOM 903 C CA . HIS A 1 119 ? 15.82 -8.875 0.795 1 96.62 119 HIS A CA 1
ATOM 904 C C . HIS A 1 119 ? 15.32 -8.406 2.156 1 96.62 119 HIS A C 1
ATOM 906 O O . HIS A 1 119 ? 14.969 -9.227 3.01 1 96.62 119 HIS A O 1
ATOM 912 N N . PRO A 1 120 ? 15.164 -7.102 2.371 1 94.75 120 PRO A N 1
ATOM 913 C CA . PRO A 1 120 ? 14.766 -6.543 3.666 1 94.75 120 PRO A CA 1
ATOM 914 C C . PRO A 1 120 ? 13.484 -7.18 4.211 1 94.75 120 PRO A C 1
ATOM 916 O O . PRO A 1 120 ? 13.383 -7.434 5.414 1 94.75 120 PRO A O 1
ATOM 919 N N . GLN A 1 121 ? 12.523 -7.484 3.42 1 91.06 121 GLN A N 1
ATOM 920 C CA . GLN A 1 121 ? 11.25 -8.062 3.846 1 91.06 121 GLN A CA 1
ATOM 921 C C . GLN A 1 121 ? 11.461 -9.453 4.445 1 91.06 121 GLN A C 1
ATOM 923 O O . GLN A 1 121 ? 10.781 -9.828 5.406 1 91.06 121 GLN A O 1
ATOM 928 N N . ALA A 1 122 ? 12.422 -10.125 3.959 1 96.31 122 ALA A N 1
ATOM 929 C CA . ALA A 1 122 ? 12.633 -11.516 4.371 1 96.31 122 ALA A CA 1
ATOM 930 C C . ALA A 1 122 ? 13.234 -11.578 5.77 1 96.31 122 ALA A C 1
ATOM 932 O O . ALA A 1 122 ? 13.023 -12.555 6.496 1 96.31 122 ALA A O 1
ATOM 933 N N . TRP A 1 123 ? 14 -10.555 6.18 1 96.75 123 TRP A N 1
ATOM 934 C CA . TRP A 1 123 ? 14.547 -10.531 7.531 1 96.75 123 TRP A CA 1
ATOM 935 C C . TRP A 1 123 ? 13.438 -10.703 8.57 1 96.75 123 TRP A C 1
ATOM 937 O O . TRP A 1 123 ? 13.539 -11.555 9.453 1 96.75 123 TRP A O 1
ATOM 947 N N . GLY A 1 124 ? 12.367 -9.93 8.328 1 94.19 124 GLY A N 1
ATOM 948 C CA . GLY A 1 124 ? 11.273 -9.922 9.281 1 94.19 124 GLY A CA 1
ATOM 949 C C . GLY A 1 124 ? 10.422 -11.18 9.227 1 94.19 124 GLY A C 1
ATOM 950 O O . GLY A 1 124 ? 9.672 -11.469 10.156 1 94.19 124 GLY A O 1
ATOM 951 N N . GLN A 1 125 ? 10.602 -11.961 8.242 1 95.88 125 GLN A N 1
ATOM 952 C CA . GLN A 1 125 ? 9.812 -13.18 8.062 1 95.88 125 GLN A CA 1
ATOM 953 C C . GLN A 1 125 ? 10.547 -14.398 8.609 1 95.88 125 GLN A C 1
ATOM 955 O O . GLN A 1 125 ? 9.977 -15.492 8.68 1 95.88 125 GLN A O 1
ATOM 960 N N . CYS A 1 126 ? 11.82 -14.18 9.008 1 98.12 126 CYS A N 1
ATOM 961 C CA . CYS A 1 126 ? 12.641 -15.281 9.5 1 98.12 126 CYS A CA 1
ATOM 962 C C . CYS A 1 126 ? 13.281 -14.922 10.836 1 98.12 126 CYS A C 1
ATOM 964 O O . CYS A 1 126 ? 14.398 -15.367 11.125 1 98.12 126 CYS A O 1
ATOM 966 N N . GLU A 1 127 ? 12.68 -14.188 11.594 1 96.94 127 GLU A N 1
ATOM 967 C CA . GLU A 1 127 ? 13.258 -13.609 12.805 1 96.94 127 GLU A CA 1
ATOM 968 C C . GLU A 1 127 ? 13.562 -14.695 13.844 1 96.94 127 GLU A C 1
ATOM 970 O O . GLU A 1 127 ? 14.617 -14.672 14.484 1 96.94 127 GLU A O 1
ATOM 975 N N . THR A 1 128 ? 12.68 -15.602 14.102 1 97.69 128 THR A N 1
ATOM 976 C CA . THR A 1 128 ? 12.852 -16.641 15.109 1 97.69 128 THR A CA 1
ATOM 977 C C . THR A 1 128 ? 14.102 -17.469 14.828 1 97.69 128 THR A C 1
ATOM 979 O O . THR A 1 128 ? 14.938 -17.672 15.711 1 97.69 128 THR A O 1
ATOM 982 N N . PHE A 1 129 ? 14.211 -17.844 13.562 1 97.94 129 PHE A N 1
ATOM 983 C CA . PHE A 1 129 ? 15.352 -18.641 13.148 1 97.94 129 PHE A CA 1
ATOM 984 C C . PHE A 1 129 ? 16.641 -17.844 13.266 1 97.94 129 PHE A C 1
ATOM 986 O O . PHE A 1 129 ? 17.641 -18.344 13.789 1 97.94 129 PHE A O 1
ATOM 993 N N . LEU A 1 130 ? 16.641 -16.609 12.891 1 98.19 130 LEU A N 1
ATOM 994 C CA . LEU A 1 130 ? 17.812 -15.758 12.867 1 98.19 130 LEU A CA 1
ATOM 995 C C . LEU A 1 130 ? 18.266 -15.406 14.281 1 98.19 130 LEU A C 1
ATOM 997 O O . LEU A 1 130 ? 19.469 -15.359 14.562 1 98.19 130 LEU A O 1
ATOM 1001 N N . THR A 1 131 ? 17.344 -15.172 15.109 1 97.5 131 THR A N 1
ATOM 1002 C CA . THR A 1 131 ? 17.656 -14.859 16.5 1 97.5 131 THR A CA 1
ATOM 1003 C C . THR A 1 131 ? 18.281 -16.062 17.203 1 97.5 131 THR A C 1
ATOM 1005 O O . THR A 1 131 ? 19.172 -15.914 18.031 1 97.5 131 THR A O 1
ATOM 1008 N N . LYS A 1 132 ? 17.844 -17.172 16.906 1 97.06 132 LYS A N 1
ATOM 1009 C CA . LYS A 1 132 ? 18.312 -18.406 17.531 1 97.06 132 LYS A CA 1
ATOM 1010 C C . LYS A 1 132 ? 19.719 -18.766 17.078 1 97.06 132 LYS A C 1
ATOM 1012 O O . LYS A 1 132 ? 20.562 -19.156 17.891 1 97.06 132 LYS A O 1
ATOM 1017 N N . TYR A 1 133 ? 20.031 -18.547 15.766 1 97.38 133 TYR A N 1
ATOM 1018 C CA . TYR A 1 133 ? 21.25 -19.188 15.25 1 97.38 133 TYR A CA 1
ATOM 1019 C C . TYR A 1 133 ? 22.234 -18.141 14.742 1 97.38 133 TYR A C 1
ATOM 1021 O O . TYR A 1 133 ? 23.422 -18.438 14.555 1 97.38 133 TYR A O 1
ATOM 1029 N N . PHE A 1 134 ? 21.781 -16.953 14.523 1 97.88 134 PHE A N 1
ATOM 1030 C CA . PHE A 1 134 ? 22.656 -16.031 13.812 1 97.88 134 PHE A CA 1
ATOM 1031 C C . PHE A 1 134 ? 22.703 -14.672 14.516 1 97.88 134 PHE A C 1
ATOM 1033 O O . PHE A 1 134 ? 22.766 -13.633 13.867 1 97.88 134 PHE A O 1
ATOM 1040 N N . LYS A 1 135 ? 22.578 -14.742 15.75 1 95.5 135 LYS A N 1
ATOM 1041 C CA . LYS A 1 135 ? 22.75 -13.523 16.531 1 95.5 135 LYS A CA 1
ATOM 1042 C C . LYS A 1 135 ? 24.141 -12.93 16.328 1 95.5 135 LYS A C 1
ATOM 1044 O O . LYS A 1 135 ? 25.141 -13.641 16.422 1 95.5 135 LYS A O 1
ATOM 1049 N N . GLY A 1 136 ? 24.172 -11.633 16.031 1 95 136 GLY A N 1
ATOM 1050 C CA . GLY A 1 136 ? 25.438 -10.945 15.898 1 95 136 GLY A CA 1
ATOM 1051 C C . GLY A 1 136 ? 26.062 -11.102 14.523 1 95 136 GLY A C 1
ATOM 1052 O O . GLY A 1 136 ? 27.125 -10.531 14.242 1 95 136 GLY A O 1
ATOM 1053 N N . VAL A 1 137 ? 25.484 -11.922 13.695 1 97.31 137 VAL A N 1
ATOM 1054 C CA . VAL A 1 137 ? 26.016 -12.117 12.344 1 97.31 137 VAL A CA 1
ATOM 1055 C C . VAL A 1 137 ? 25.609 -10.945 11.461 1 97.31 137 VAL A C 1
ATOM 1057 O O . VAL A 1 137 ? 24.484 -10.461 11.523 1 97.31 137 VAL A O 1
ATOM 1060 N N . GLU A 1 138 ? 26.484 -10.508 10.633 1 97.81 138 GLU A N 1
ATOM 1061 C CA . GLU A 1 138 ? 26.234 -9.367 9.758 1 97.81 138 GLU A CA 1
ATOM 1062 C C . GLU A 1 138 ? 25.125 -9.672 8.758 1 97.81 138 GLU A C 1
ATOM 1064 O O . GLU A 1 138 ? 25.094 -10.75 8.164 1 97.81 138 GLU A O 1
ATOM 1069 N N . ARG A 1 139 ? 24.25 -8.656 8.609 1 97.88 139 ARG A N 1
ATOM 1070 C CA . ARG A 1 139 ? 23.125 -8.742 7.664 1 97.88 139 ARG A CA 1
ATOM 1071 C C . ARG A 1 139 ? 23.266 -7.703 6.559 1 97.88 139 ARG A C 1
ATOM 1073 O O . ARG A 1 139 ? 23.453 -6.516 6.836 1 97.88 139 ARG A O 1
ATOM 1080 N N . GLN A 1 140 ? 23.219 -8.156 5.375 1 97.5 140 GLN A N 1
ATOM 1081 C CA . GLN A 1 140 ? 23.328 -7.246 4.238 1 97.5 140 GLN A CA 1
ATOM 1082 C C . GLN A 1 140 ? 22.062 -7.309 3.371 1 97.5 140 GLN A C 1
ATOM 1084 O O . GLN A 1 140 ? 21.734 -8.367 2.84 1 97.5 140 GLN A O 1
ATOM 1089 N N . ASP A 1 141 ? 21.469 -6.145 3.166 1 96.38 141 ASP A N 1
ATOM 1090 C CA . ASP A 1 141 ? 20.297 -6.023 2.287 1 96.38 141 ASP A CA 1
ATOM 1091 C C . ASP A 1 141 ? 20.703 -6.156 0.821 1 96.38 141 ASP A C 1
ATOM 1093 O O . ASP A 1 141 ? 21.75 -5.625 0.406 1 96.38 141 ASP A O 1
ATOM 1097 N N . VAL A 1 142 ? 19.906 -6.883 0.142 1 96 142 VAL A N 1
ATOM 1098 C CA . VAL A 1 142 ? 20.078 -6.945 -1.307 1 96 142 VAL A CA 1
ATOM 1099 C C . VAL A 1 142 ? 18.734 -6.676 -1.988 1 96 142 VAL A C 1
ATOM 1101 O O . VAL A 1 142 ? 17.703 -6.566 -1.321 1 96 142 VAL A O 1
ATOM 1104 N N . THR A 1 143 ? 18.672 -6.582 -3.322 1 91.62 143 THR A N 1
ATOM 1105 C CA . THR A 1 143 ? 17.516 -6.082 -4.066 1 91.62 143 THR A CA 1
ATOM 1106 C C . THR A 1 143 ? 16.438 -7.145 -4.16 1 91.62 143 THR A C 1
ATOM 1108 O O . THR A 1 143 ? 15.266 -6.828 -4.387 1 91.62 143 THR A O 1
ATOM 1111 N N . SER A 1 144 ? 16.797 -8.398 -4.035 1 94.25 144 SER A N 1
ATOM 1112 C CA . SER A 1 144 ? 15.852 -9.516 -4.051 1 94.25 144 SER A CA 1
ATOM 1113 C C . SER A 1 144 ? 16.438 -10.727 -3.332 1 94.25 144 SER A C 1
ATOM 1115 O O . SER A 1 144 ? 17.641 -10.812 -3.127 1 94.25 144 SER A O 1
ATOM 1117 N N . THR A 1 145 ? 15.562 -11.609 -2.965 1 96.25 145 THR A N 1
ATOM 1118 C CA . THR A 1 145 ? 16.047 -12.836 -2.34 1 96.25 145 THR A CA 1
ATOM 1119 C C . THR A 1 145 ? 16.891 -13.648 -3.322 1 96.25 145 THR A C 1
ATOM 1121 O O . THR A 1 145 ? 17.906 -14.227 -2.943 1 96.25 145 THR A O 1
ATOM 1124 N N . SER A 1 146 ? 16.5 -13.656 -4.555 1 96.62 146 SER A N 1
ATOM 1125 C CA . SER A 1 146 ? 17.266 -14.359 -5.582 1 96.62 146 SER A CA 1
ATOM 1126 C C . SER A 1 146 ? 18.656 -13.773 -5.746 1 96.62 146 SER A C 1
ATOM 1128 O O . SER A 1 146 ? 19.625 -14.508 -5.98 1 96.62 146 SER A O 1
ATOM 1130 N N . LYS A 1 147 ? 18.766 -12.484 -5.656 1 96.69 147 LYS A N 1
ATOM 1131 C CA . LYS A 1 147 ? 20.078 -11.852 -5.738 1 96.69 147 LYS A CA 1
ATOM 1132 C C . LYS A 1 147 ? 20.984 -12.328 -4.613 1 96.69 147 LYS A C 1
ATOM 1134 O O . LYS A 1 147 ? 22.203 -12.5 -4.812 1 96.69 147 LYS A O 1
ATOM 1139 N N . GLY A 1 148 ? 20.422 -12.523 -3.451 1 97.88 148 GLY A N 1
ATOM 1140 C CA . GLY A 1 148 ? 21.188 -13.109 -2.361 1 97.88 148 GLY A CA 1
ATOM 1141 C C . GLY A 1 148 ? 21.75 -14.477 -2.693 1 97.88 148 GLY A C 1
ATOM 1142 O O . GLY A 1 148 ? 22.922 -14.734 -2.451 1 97.88 148 GLY A O 1
ATOM 1143 N N . ALA A 1 149 ? 20.969 -15.281 -3.266 1 98.12 149 ALA A N 1
ATOM 1144 C CA . ALA A 1 149 ? 21.391 -16.609 -3.689 1 98.12 149 ALA A CA 1
ATOM 1145 C C . ALA A 1 149 ? 22.516 -16.531 -4.73 1 98.12 149 ALA A C 1
ATOM 1147 O O . ALA A 1 149 ? 23.484 -17.266 -4.668 1 98.12 149 ALA A O 1
ATOM 1148 N N . GLU A 1 150 ? 22.344 -15.641 -5.629 1 97.94 150 GLU A N 1
ATOM 1149 C CA . GLU A 1 150 ? 23.359 -15.445 -6.664 1 97.94 150 GLU A CA 1
ATOM 1150 C C . GLU A 1 150 ? 24.703 -15.047 -6.055 1 97.94 150 GLU A C 1
ATOM 1152 O O . GLU A 1 150 ? 25.734 -15.594 -6.438 1 97.94 150 GLU A O 1
ATOM 1157 N N . ILE A 1 151 ? 24.672 -14.102 -5.145 1 97.69 151 ILE A N 1
ATOM 1158 C CA . ILE A 1 151 ? 25.891 -13.609 -4.504 1 97.69 151 ILE A CA 1
ATOM 1159 C C . ILE A 1 151 ? 26.609 -14.766 -3.807 1 97.69 151 ILE A C 1
ATOM 1161 O O . ILE A 1 151 ? 27.797 -14.984 -4.023 1 97.69 151 ILE A O 1
ATOM 1165 N N . VAL A 1 152 ? 25.875 -15.547 -3.1 1 97.75 152 VAL A N 1
ATOM 1166 C CA . VAL A 1 152 ? 26.469 -16.609 -2.295 1 97.75 152 VAL A CA 1
ATOM 1167 C C . VAL A 1 152 ? 26.984 -17.719 -3.207 1 97.75 152 VAL A C 1
ATOM 1169 O O . VAL A 1 152 ? 27.984 -18.359 -2.896 1 97.75 152 VAL A O 1
ATOM 1172 N N . SER A 1 153 ? 26.297 -17.906 -4.312 1 97.88 153 SER A N 1
ATOM 1173 C CA . SER A 1 153 ? 26.719 -18.938 -5.258 1 97.88 153 SER A CA 1
ATOM 1174 C C . SER A 1 153 ? 28.109 -18.641 -5.828 1 97.88 153 SER A C 1
ATOM 1176 O O . SER A 1 153 ? 28.828 -19.562 -6.215 1 97.88 153 SER A O 1
ATOM 1178 N N . LYS A 1 154 ? 28.484 -17.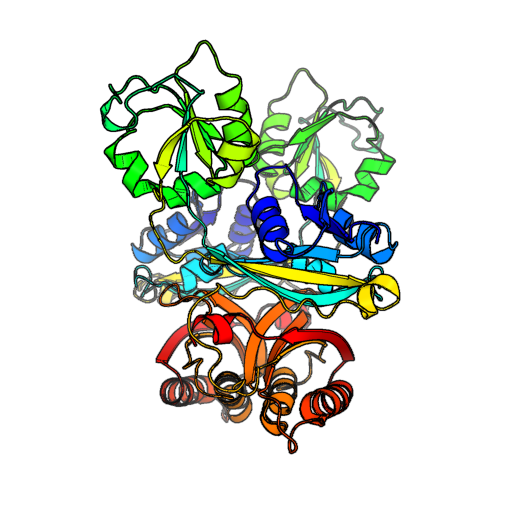406 -5.809 1 96.56 154 LYS A N 1
ATOM 1179 C CA . LYS A 1 154 ? 29.75 -17 -6.418 1 96.56 154 LYS A CA 1
ATOM 1180 C C . LYS A 1 154 ? 30.812 -16.719 -5.359 1 96.56 154 LYS A C 1
ATOM 1182 O O . LYS A 1 154 ? 31.969 -16.453 -5.688 1 96.56 154 LYS A O 1
ATOM 1187 N N . GLU A 1 155 ? 30.312 -16.766 -4.215 1 91.56 155 GLU A N 1
ATOM 1188 C CA . GLU A 1 155 ? 31.219 -16.453 -3.113 1 91.56 155 GLU A CA 1
ATOM 1189 C C . GLU A 1 155 ? 32.156 -17.594 -2.828 1 91.56 155 GLU A C 1
ATOM 1191 O O . GLU A 1 155 ? 31.734 -18.734 -2.598 1 91.56 155 GLU A O 1
ATOM 1196 N N . THR A 1 156 ? 33.531 -17.281 -2.781 1 86.69 156 THR A N 1
ATOM 1197 C CA . THR A 1 156 ? 34.5 -18.359 -2.553 1 86.69 156 THR A CA 1
ATOM 1198 C C . THR A 1 156 ? 35.406 -18.031 -1.361 1 86.69 156 THR A C 1
ATOM 1200 O O . THR A 1 156 ? 36.156 -18.875 -0.901 1 86.69 156 THR A O 1
ATOM 1203 N N . THR A 1 157 ? 35.312 -16.875 -0.791 1 88.94 157 THR A N 1
ATOM 1204 C CA . THR A 1 157 ? 36.219 -16.469 0.265 1 88.94 157 THR A CA 1
ATOM 1205 C C . THR A 1 157 ? 35.5 -16.422 1.614 1 88.94 157 THR A C 1
ATOM 1207 O O . THR A 1 157 ? 35.938 -17.078 2.57 1 88.94 157 THR A O 1
ATOM 1210 N N . GLU A 1 158 ? 34.469 -15.742 1.631 1 89.75 158 GLU A N 1
ATOM 1211 C CA . GLU A 1 158 ? 33.719 -15.57 2.869 1 89.75 158 GLU A CA 1
ATOM 1212 C C . GLU A 1 158 ? 32.625 -16.641 3.004 1 89.75 158 GLU A C 1
ATOM 1214 O O . GLU A 1 158 ? 32 -17.016 2.014 1 89.75 158 GLU A O 1
ATOM 1219 N N . ARG A 1 159 ? 32.531 -17.109 4.246 1 93.81 159 ARG A N 1
ATOM 1220 C CA . ARG A 1 159 ? 31.438 -18.031 4.496 1 93.81 159 ARG A CA 1
ATOM 1221 C C . ARG A 1 159 ? 30.125 -17.281 4.719 1 93.81 159 ARG A C 1
ATOM 1223 O O . ARG A 1 159 ? 29.797 -16.938 5.855 1 93.81 159 ARG A O 1
ATOM 1230 N N . SER A 1 160 ? 29.469 -17 3.676 1 97.69 160 SER A N 1
ATOM 1231 C CA . SER A 1 160 ? 28.203 -16.266 3.721 1 97.69 160 SER A CA 1
ATOM 1232 C C . SER A 1 160 ? 27.031 -17.172 3.379 1 97.69 160 SER A C 1
ATOM 1234 O O . SER A 1 160 ? 27.219 -18.281 2.875 1 97.69 160 SER A O 1
ATOM 1236 N N . ALA A 1 161 ? 25.875 -16.75 3.758 1 98.38 161 ALA A N 1
ATOM 1237 C CA . ALA A 1 161 ? 24.641 -17.453 3.434 1 98.38 161 ALA A CA 1
ATOM 1238 C C . ALA A 1 161 ? 23.578 -16.484 2.934 1 98.38 161 ALA A C 1
ATOM 1240 O O . ALA A 1 161 ? 23.703 -15.266 3.104 1 98.38 161 ALA A O 1
ATOM 1241 N N . ALA A 1 162 ? 22.625 -17.031 2.25 1 98.75 162 ALA A N 1
ATOM 1242 C CA . ALA A 1 162 ? 21.484 -16.25 1.76 1 98.75 162 ALA A CA 1
ATOM 1243 C C . ALA A 1 162 ? 20.156 -16.875 2.217 1 98.75 162 ALA A C 1
ATOM 1245 O O . ALA A 1 162 ? 20.094 -18.062 2.512 1 98.75 162 ALA A O 1
ATOM 1246 N N . ILE A 1 163 ? 19.203 -16.031 2.346 1 98.69 163 ILE A N 1
ATOM 1247 C CA . ILE A 1 163 ? 17.828 -16.469 2.588 1 98.69 163 ILE A CA 1
ATOM 1248 C C . ILE A 1 163 ? 16.984 -16.266 1.328 1 98.69 163 ILE A C 1
ATOM 1250 O O . ILE A 1 163 ? 16.812 -15.125 0.87 1 98.69 163 ILE A O 1
ATOM 1254 N N . ALA A 1 164 ? 16.5 -17.328 0.764 1 98.31 164 ALA A N 1
ATOM 1255 C CA . ALA A 1 164 ? 15.703 -17.281 -0.459 1 98.31 164 ALA A CA 1
ATOM 1256 C C . ALA A 1 164 ? 14.828 -18.531 -0.585 1 98.31 164 ALA A C 1
ATOM 1258 O O . ALA A 1 164 ? 14.742 -19.328 0.346 1 98.31 164 ALA A O 1
ATOM 1259 N N . ASN A 1 165 ? 14.094 -18.609 -1.659 1 97.5 165 ASN A N 1
ATOM 1260 C CA . ASN A 1 165 ? 13.258 -19.781 -1.899 1 97.5 165 ASN A CA 1
ATOM 1261 C C . ASN A 1 165 ? 14.055 -20.922 -2.514 1 97.5 165 ASN A C 1
ATOM 1263 O O . ASN A 1 165 ? 15.188 -20.734 -2.957 1 97.5 165 ASN A O 1
ATOM 1267 N N . ARG A 1 166 ? 13.508 -22.141 -2.465 1 95.75 166 ARG A N 1
ATOM 1268 C CA . ARG A 1 166 ? 14.164 -23.328 -3.006 1 95.75 166 ARG A CA 1
ATOM 1269 C C . ARG A 1 166 ? 14.461 -23.156 -4.492 1 95.75 166 ARG A C 1
ATOM 1271 O O . ARG A 1 166 ? 15.492 -23.625 -4.984 1 95.75 166 ARG A O 1
ATOM 1278 N N . PHE A 1 167 ? 13.57 -22.469 -5.219 1 95 167 PHE A N 1
ATOM 1279 C CA . PHE A 1 167 ? 13.719 -22.25 -6.652 1 95 167 PHE A CA 1
ATOM 1280 C C . PHE A 1 167 ? 14.992 -21.469 -6.953 1 95 167 PHE A C 1
ATOM 1282 O O . PHE A 1 167 ? 15.672 -21.75 -7.941 1 95 167 PHE A O 1
ATOM 1289 N N . ALA A 1 168 ? 15.32 -20.547 -6.121 1 97.12 168 ALA A N 1
ATOM 1290 C CA . ALA A 1 168 ? 16.547 -19.766 -6.273 1 97.12 168 ALA A CA 1
ATOM 1291 C C . ALA A 1 168 ? 17.781 -20.641 -6.121 1 97.12 168 ALA A C 1
ATOM 1293 O O . ALA A 1 168 ? 18.766 -20.469 -6.84 1 97.12 168 ALA A O 1
ATOM 1294 N N . ALA A 1 169 ? 17.719 -21.562 -5.199 1 97.12 169 ALA A N 1
ATOM 1295 C CA . ALA A 1 169 ? 18.828 -22.484 -4.992 1 97.12 169 ALA A CA 1
ATOM 1296 C C . ALA A 1 169 ? 19.109 -23.312 -6.242 1 97.12 169 ALA A C 1
ATOM 1298 O O . ALA A 1 169 ? 20.266 -23.5 -6.637 1 97.12 169 ALA A O 1
ATOM 1299 N N . GLU A 1 170 ? 18.078 -23.766 -6.812 1 95.38 170 GLU A N 1
ATOM 1300 C CA . GLU A 1 170 ? 18.188 -24.562 -8.031 1 95.38 170 GLU A CA 1
ATOM 1301 C C . GLU A 1 170 ? 18.734 -23.719 -9.188 1 95.38 170 GLU A C 1
ATOM 1303 O O . GLU A 1 170 ? 19.609 -24.156 -9.93 1 95.38 170 GLU A O 1
ATOM 1308 N N . GLN A 1 171 ? 18.234 -22.547 -9.266 1 95.25 171 GLN A N 1
ATOM 1309 C CA . GLN A 1 171 ? 18.578 -21.641 -10.359 1 95.25 171 GLN A CA 1
ATOM 1310 C C . GLN A 1 171 ? 20.047 -21.234 -10.297 1 95.25 171 GLN A C 1
ATOM 1312 O O . GLN A 1 171 ? 20.703 -21.094 -11.328 1 95.25 171 GLN A O 1
ATOM 1317 N N . HIS A 1 172 ? 20.578 -21.047 -9.07 1 96.75 172 HIS A N 1
ATOM 1318 C CA . HIS A 1 172 ? 21.922 -20.484 -8.938 1 96.75 172 HIS A CA 1
ATOM 1319 C C . HIS A 1 172 ? 22.922 -21.531 -8.5 1 96.75 172 HIS A C 1
ATOM 1321 O O . HIS A 1 172 ? 24.125 -21.266 -8.461 1 96.75 172 HIS A O 1
ATOM 1327 N N . GLY A 1 173 ? 22.484 -22.688 -8.18 1 96.88 173 GLY A N 1
ATOM 1328 C CA . GLY A 1 173 ? 23.391 -23.781 -7.824 1 96.88 173 GLY A CA 1
ATOM 1329 C C . GLY A 1 173 ? 23.953 -23.641 -6.422 1 96.88 173 GLY A C 1
ATOM 1330 O O . GLY A 1 173 ? 25.156 -23.781 -6.219 1 96.88 173 GLY A O 1
ATOM 1331 N N . THR A 1 174 ? 23.094 -23.312 -5.461 1 97.75 174 THR A N 1
ATOM 1332 C CA . THR A 1 174 ? 23.5 -23.219 -4.062 1 97.75 174 THR A CA 1
ATOM 1333 C C . THR A 1 174 ? 23 -24.438 -3.285 1 97.75 174 THR A C 1
ATOM 1335 O O . THR A 1 174 ? 22.125 -25.156 -3.752 1 97.75 174 THR A O 1
ATOM 1338 N N . ASP A 1 175 ? 23.625 -24.766 -2.15 1 97.62 175 ASP A N 1
ATOM 1339 C CA . ASP A 1 175 ? 23.156 -25.812 -1.253 1 97.62 175 ASP A CA 1
ATOM 1340 C C . ASP A 1 175 ? 22.203 -25.266 -0.199 1 97.62 175 ASP A C 1
ATOM 1342 O O . ASP A 1 175 ? 22.484 -24.234 0.432 1 97.62 175 ASP A O 1
ATOM 1346 N N . ILE A 1 176 ? 21.109 -25.906 -0.078 1 98.19 176 ILE A N 1
ATOM 1347 C CA . ILE A 1 176 ? 20.172 -25.547 0.983 1 98.19 176 ILE A CA 1
ATOM 1348 C C . ILE A 1 176 ? 20.594 -26.219 2.289 1 98.19 176 ILE A C 1
ATOM 1350 O O . ILE A 1 176 ? 20.75 -27.438 2.35 1 98.19 176 ILE A O 1
ATOM 1354 N N . LEU A 1 177 ? 20.781 -25.438 3.307 1 97.81 177 LEU A N 1
ATOM 1355 C CA . LEU A 1 177 ? 21.141 -25.984 4.613 1 97.81 177 LEU A CA 1
ATOM 1356 C C . LEU A 1 177 ? 19.891 -26.281 5.438 1 97.81 177 LEU A C 1
ATOM 1358 O O . LEU A 1 177 ? 19.797 -27.328 6.078 1 97.81 177 LEU A O 1
ATOM 1362 N N . VAL A 1 178 ? 19.047 -25.328 5.461 1 98.19 178 VAL A N 1
ATOM 1363 C CA . VAL A 1 178 ? 17.797 -25.453 6.219 1 98.19 178 VAL A CA 1
ATOM 1364 C C . VAL A 1 178 ? 16.625 -24.953 5.383 1 98.19 178 VAL A C 1
ATOM 1366 O O . VAL A 1 178 ? 16.734 -23.922 4.715 1 98.19 178 VAL A O 1
ATOM 1369 N N . GLU A 1 179 ? 15.539 -25.688 5.34 1 97.88 179 GLU A N 1
ATOM 1370 C CA . GLU A 1 179 ? 14.328 -25.281 4.629 1 97.88 179 GLU A CA 1
ATOM 1371 C C . GLU A 1 179 ? 13.258 -24.812 5.602 1 97.88 179 GLU A C 1
ATOM 1373 O O . GLU A 1 179 ? 13.273 -25.156 6.781 1 97.88 179 GLU A O 1
ATOM 1378 N N . ASN A 1 180 ? 12.367 -23.969 5.152 1 98.06 180 ASN A N 1
ATOM 1379 C CA . ASN A 1 180 ? 11.172 -23.531 5.863 1 98.06 180 ASN A CA 1
ATOM 1380 C C . ASN A 1 180 ? 11.523 -22.828 7.172 1 98.06 180 ASN A C 1
ATOM 1382 O O . ASN A 1 180 ? 11.016 -23.188 8.234 1 98.06 180 ASN A O 1
ATOM 1386 N N . ILE A 1 181 ? 12.344 -21.812 7.004 1 98.31 181 ILE A N 1
ATOM 1387 C CA . ILE A 1 181 ? 12.844 -21.141 8.203 1 98.31 181 ILE A CA 1
ATOM 1388 C C . ILE A 1 181 ? 11.953 -19.938 8.531 1 98.31 181 ILE A C 1
ATOM 1390 O O . ILE A 1 181 ? 12.242 -19.188 9.453 1 98.31 181 ILE A O 1
ATOM 1394 N N . GLU A 1 182 ? 10.867 -19.656 7.699 1 98.06 182 GLU A N 1
ATOM 1395 C CA . GLU A 1 182 ? 9.969 -18.516 7.93 1 98.06 182 GLU A CA 1
ATOM 1396 C C . GLU A 1 182 ? 9.195 -18.688 9.234 1 98.06 182 GLU A C 1
ATOM 1398 O O . GLU A 1 182 ? 8.945 -19.812 9.68 1 98.06 182 GLU A O 1
ATOM 1403 N N . ASP A 1 183 ? 8.836 -17.594 9.82 1 96.31 183 ASP A N 1
ATOM 1404 C CA . ASP A 1 183 ? 8.117 -17.578 11.086 1 96.31 183 ASP A CA 1
ATOM 1405 C C . ASP A 1 183 ? 6.691 -18.094 10.922 1 96.31 183 ASP A C 1
ATOM 1407 O O . ASP A 1 183 ? 6.148 -18.734 11.828 1 96.31 183 ASP A O 1
ATOM 1411 N N . ARG A 1 184 ? 6.117 -17.766 9.75 1 93.94 184 ARG A N 1
ATOM 1412 C CA . ARG A 1 184 ? 4.75 -18.188 9.445 1 93.94 184 ARG A CA 1
ATOM 1413 C C . ARG A 1 184 ? 4.711 -19.109 8.242 1 93.94 184 ARG A C 1
ATOM 1415 O O . ARG A 1 184 ? 5.203 -18.766 7.168 1 93.94 184 ARG A O 1
ATOM 1422 N N . ALA A 1 185 ? 4.043 -20.188 8.406 1 94.12 185 ALA A N 1
ATOM 1423 C CA . ALA A 1 185 ? 4.031 -21.203 7.363 1 94.12 185 ALA A CA 1
ATOM 1424 C C . ALA A 1 185 ? 2.908 -20.953 6.363 1 94.12 185 ALA A C 1
ATOM 1426 O O . ALA A 1 185 ? 2.887 -21.547 5.281 1 94.12 185 ALA A O 1
ATOM 1427 N N . ASP A 1 186 ? 1.973 -20.094 6.695 1 94.62 186 ASP A N 1
ATOM 1428 C CA . ASP A 1 186 ? 0.799 -19.922 5.84 1 94.62 186 ASP A CA 1
ATOM 1429 C C . ASP A 1 186 ? 0.886 -18.641 5.031 1 94.62 186 ASP A C 1
ATOM 1431 O O . ASP A 1 186 ? -0.096 -18.219 4.418 1 94.62 186 ASP A O 1
ATOM 1435 N N . ASN A 1 187 ? 2.049 -17.953 5.098 1 95.81 187 ASN A N 1
ATOM 1436 C CA . ASN A 1 187 ? 2.242 -16.781 4.258 1 95.81 187 ASN A CA 1
ATOM 1437 C C . ASN A 1 187 ? 2.152 -17.125 2.773 1 95.81 187 ASN A C 1
ATOM 1439 O O . ASN A 1 187 ? 2.986 -17.875 2.256 1 95.81 187 ASN A O 1
ATOM 1443 N N . THR A 1 188 ? 1.139 -16.594 2.064 1 97.38 188 THR A N 1
ATOM 1444 C CA . THR A 1 188 ? 0.848 -16.984 0.691 1 97.38 188 THR A CA 1
ATOM 1445 C C . THR A 1 188 ? 0.669 -15.758 -0.198 1 97.38 188 THR A C 1
ATOM 1447 O O . THR A 1 188 ? 0.014 -14.789 0.194 1 97.38 188 THR A O 1
ATOM 1450 N N . THR A 1 189 ? 1.335 -15.766 -1.327 1 97.5 189 THR A N 1
ATOM 1451 C CA . THR A 1 189 ? 1.134 -14.727 -2.33 1 97.5 189 THR A CA 1
ATOM 1452 C C . THR A 1 189 ? 0.223 -15.219 -3.449 1 97.5 189 THR A C 1
ATOM 1454 O O . THR A 1 189 ? 0.404 -16.328 -3.959 1 97.5 189 THR A O 1
ATOM 1457 N N . ARG A 1 190 ? -0.8 -14.477 -3.713 1 98.06 190 ARG A N 1
ATOM 1458 C CA . ARG A 1 190 ? -1.694 -14.734 -4.836 1 98.06 190 ARG A CA 1
ATOM 1459 C C . ARG A 1 190 ? -1.227 -14 -6.09 1 98.06 190 ARG A C 1
ATOM 1461 O O . ARG A 1 190 ? -0.957 -12.797 -6.043 1 98.06 190 ARG A O 1
ATOM 1468 N N . PHE A 1 191 ? -1.055 -14.75 -7.168 1 98.44 191 PHE A N 1
ATOM 1469 C CA . PHE A 1 191 ? -0.701 -14.211 -8.477 1 98.44 191 PHE A CA 1
ATOM 1470 C C . PHE A 1 191 ? -1.896 -14.258 -9.422 1 98.44 191 PHE A C 1
ATOM 1472 O O . PHE A 1 191 ? -2.705 -15.188 -9.359 1 98.44 191 PHE A O 1
ATOM 1479 N N . LEU A 1 192 ? -1.998 -13.266 -10.25 1 98.25 192 LEU A N 1
ATOM 1480 C CA . LEU A 1 192 ? -2.951 -13.289 -11.352 1 98.25 192 LEU A CA 1
ATOM 1481 C C . LEU A 1 192 ? -2.248 -13.594 -12.672 1 98.25 192 LEU A C 1
ATOM 1483 O O . LEU A 1 192 ? -1.123 -13.141 -12.898 1 98.25 192 LEU A O 1
ATOM 1487 N N . ILE A 1 193 ? -2.898 -14.336 -13.453 1 97.69 193 ILE A N 1
ATOM 1488 C CA . ILE A 1 193 ? -2.432 -14.625 -14.805 1 97.69 193 ILE A CA 1
ATOM 1489 C C . ILE A 1 193 ? -3.201 -13.773 -15.812 1 97.69 193 ILE A C 1
ATOM 1491 O O . ILE A 1 193 ? -4.434 -13.766 -15.812 1 97.69 193 ILE A O 1
ATOM 1495 N N . PHE A 1 194 ? -2.445 -13.047 -16.625 1 97.88 194 PHE A N 1
ATOM 1496 C CA . PHE A 1 194 ? -3.027 -12.102 -17.578 1 97.88 194 PHE A CA 1
ATOM 1497 C C . PHE A 1 194 ? -2.812 -12.578 -19.016 1 97.88 194 PHE A C 1
ATOM 1499 O O . PHE A 1 194 ? -1.834 -13.266 -19.297 1 97.88 194 PHE A O 1
ATOM 1506 N N . ARG A 1 195 ? -3.695 -12.18 -19.875 1 96.62 195 ARG A N 1
ATOM 1507 C CA . ARG A 1 195 ? -3.572 -12.406 -21.312 1 96.62 195 ARG A CA 1
ATOM 1508 C C . ARG A 1 195 ? -4.102 -11.211 -22.094 1 96.62 195 ARG A C 1
ATOM 1510 O O . ARG A 1 195 ? -4.805 -10.359 -21.547 1 96.62 195 ARG A O 1
ATOM 1517 N N . ASN A 1 196 ? -3.686 -11.102 -23.266 1 96.44 196 ASN A N 1
ATOM 1518 C CA . ASN A 1 196 ? -4.316 -10.211 -24.234 1 96.44 196 ASN A CA 1
ATOM 1519 C C . ASN A 1 196 ? -5.535 -10.852 -24.891 1 96.44 196 ASN A C 1
ATOM 1521 O O . ASN A 1 196 ? -5.41 -11.875 -25.562 1 96.44 196 ASN A O 1
ATOM 1525 N N . VAL A 1 197 ? -6.676 -10.297 -24.812 1 93.44 197 VAL A N 1
ATOM 1526 C CA . VAL A 1 197 ? -7.922 -10.93 -25.219 1 93.44 197 VAL A CA 1
ATOM 1527 C C . VAL A 1 197 ? -8.016 -10.93 -26.75 1 93.44 197 VAL A C 1
ATOM 1529 O O . VAL A 1 197 ? -8.82 -11.664 -27.328 1 93.44 197 VAL A O 1
ATOM 1532 N N . LEU A 1 198 ? -7.238 -10.117 -27.375 1 92.88 198 LEU A N 1
ATOM 1533 C CA . LEU A 1 198 ? -7.266 -10.062 -28.828 1 92.88 198 LEU A CA 1
ATOM 1534 C C . LEU A 1 198 ? -6.266 -11.047 -29.438 1 92.88 198 LEU A C 1
ATOM 1536 O O . LEU A 1 198 ? -6.215 -11.219 -30.656 1 92.88 198 LEU A O 1
ATOM 1540 N N . ASP A 1 199 ? -5.496 -11.609 -28.531 1 88 199 ASP A N 1
ATOM 1541 C CA . ASP A 1 199 ? -4.531 -12.586 -29.031 1 88 199 ASP A CA 1
ATOM 1542 C C . ASP A 1 199 ? -5.195 -13.938 -29.266 1 88 199 ASP A C 1
ATOM 1544 O O . ASP A 1 199 ? -5.625 -14.602 -28.328 1 88 199 ASP A O 1
ATOM 1548 N N . GLU A 1 200 ? -5.293 -14.375 -30.438 1 79.25 200 GLU A N 1
ATOM 1549 C CA . GLU A 1 200 ? -5.969 -15.602 -30.828 1 79.25 200 GLU A CA 1
ATOM 1550 C C . GLU A 1 200 ? -5.238 -16.828 -30.297 1 79.25 200 GLU A C 1
ATOM 1552 O O . GLU A 1 200 ? -5.855 -17.875 -30.062 1 79.25 200 GLU A O 1
ATOM 1557 N N . GLY A 1 201 ? -3.951 -16.75 -30.156 1 74.19 201 GLY A N 1
ATOM 1558 C CA . GLY A 1 201 ? -3.16 -17.859 -29.656 1 74.19 201 GLY A CA 1
ATOM 1559 C C . GLY A 1 201 ? -3.523 -18.266 -28.234 1 74.19 201 GLY A C 1
ATOM 1560 O O . GLY A 1 201 ? -3.51 -19.453 -27.906 1 74.19 201 GLY A O 1
ATOM 1561 N N . THR A 1 202 ? -3.939 -17.344 -27.453 1 72.06 202 THR A N 1
ATOM 1562 C CA . THR A 1 202 ? -4.246 -17.625 -26.062 1 72.06 202 THR A CA 1
ATOM 1563 C C . THR A 1 202 ? -5.715 -18 -25.891 1 72.06 202 THR A C 1
ATOM 1565 O O . THR A 1 202 ? -6.105 -18.562 -24.859 1 72.06 202 THR A O 1
ATOM 1568 N N . ALA A 1 203 ? -6.48 -17.656 -26.766 1 62.84 203 ALA A N 1
ATOM 1569 C CA . ALA A 1 203 ? -7.906 -17.984 -26.688 1 62.84 203 ALA A CA 1
ATOM 1570 C C . ALA A 1 203 ? -8.133 -19.484 -26.672 1 62.84 203 ALA A C 1
ATOM 1572 O O . ALA A 1 203 ? -9.109 -19.969 -26.078 1 62.84 203 ALA A O 1
ATOM 1573 N N . ARG A 1 204 ? -7.207 -20.172 -27.172 1 54.44 204 ARG A N 1
ATOM 1574 C CA . ARG A 1 204 ? -7.379 -21.609 -27.359 1 54.44 204 ARG A CA 1
ATOM 1575 C C . ARG A 1 204 ? -6.98 -22.375 -26.094 1 54.44 204 ARG A C 1
ATOM 1577 O O . ARG A 1 204 ? -7.367 -23.531 -25.906 1 54.44 204 ARG A O 1
ATOM 1584 N N . PHE A 1 205 ? -6.211 -21.656 -25.203 1 57.88 205 PHE A N 1
ATOM 1585 C CA . PHE A 1 205 ? -5.656 -22.375 -24.062 1 57.88 205 PHE A CA 1
ATOM 1586 C C . PHE A 1 205 ? -6.43 -22.031 -22.781 1 57.88 205 PHE A C 1
ATOM 1588 O O . PHE A 1 205 ? -6.547 -20.875 -22.422 1 57.88 205 PHE A O 1
ATOM 1595 N N . LYS A 1 206 ? -7.434 -22.922 -22.547 1 56.25 206 LYS A N 1
ATOM 1596 C CA . LYS A 1 206 ? -8.016 -22.797 -21.219 1 56.25 206 LYS A CA 1
ATOM 1597 C C . LYS A 1 206 ? -7.035 -23.25 -20.141 1 56.25 206 LYS A C 1
ATOM 1599 O O . LYS A 1 206 ? -6.637 -24.422 -20.109 1 56.25 206 LYS A O 1
ATOM 1604 N N . LEU A 1 207 ? -6.262 -22.281 -19.562 1 57 207 LEU A N 1
ATOM 1605 C CA . LEU A 1 207 ? -5.316 -22.594 -18.5 1 57 207 LEU A CA 1
ATOM 1606 C C . LEU A 1 207 ? -5.961 -23.5 -17.453 1 57 207 LEU A C 1
ATOM 1608 O O . LEU A 1 207 ? -6.895 -23.078 -16.766 1 57 207 LEU A O 1
ATOM 1612 N N . GLU A 1 208 ? -6.301 -24.75 -17.797 1 50.19 208 GLU A N 1
ATOM 1613 C CA . GLU A 1 208 ? -6.656 -25.641 -16.703 1 50.19 208 GLU A CA 1
ATOM 1614 C C . GLU A 1 208 ? -5.5 -25.797 -15.711 1 50.19 208 GLU A C 1
ATOM 1616 O O . GLU A 1 208 ? -4.422 -26.266 -16.078 1 50.19 208 GLU A O 1
ATOM 1621 N N . GLN A 1 209 ? -5.18 -24.797 -14.977 1 48.12 209 GLN A N 1
ATOM 1622 C CA . GLN A 1 209 ? -4.023 -24.828 -14.086 1 48.12 209 GLN A CA 1
ATOM 1623 C C . GLN A 1 209 ? -4.074 -26.062 -13.172 1 48.12 209 GLN A C 1
ATOM 1625 O O . GLN A 1 209 ? -5.152 -26.484 -12.75 1 48.12 209 GLN A O 1
ATOM 1630 N N . PRO A 1 210 ? -2.9 -26.844 -13.086 1 38.72 210 PRO A N 1
ATOM 1631 C CA . PRO A 1 210 ? -2.793 -27.969 -12.148 1 38.72 210 PRO A CA 1
ATOM 1632 C C . PRO A 1 210 ? -3.139 -27.578 -10.719 1 38.72 210 PRO A C 1
ATOM 1634 O O . PRO A 1 210 ? -2.559 -26.625 -10.172 1 38.72 210 PRO A O 1
ATOM 1637 N N . ASN A 1 211 ? -4.289 -27.453 -10.219 1 38.16 211 ASN A N 1
ATOM 1638 C CA . ASN A 1 211 ? -4.363 -27.438 -8.766 1 38.16 211 ASN A CA 1
ATOM 1639 C C . ASN A 1 211 ? -3.48 -28.516 -8.148 1 38.16 211 ASN A C 1
ATOM 1641 O O . ASN A 1 211 ? -3.248 -29.562 -8.773 1 38.16 211 ASN A O 1
ATOM 1645 N N . PRO A 1 212 ? -2.812 -28.297 -7 1 35.16 212 PRO A N 1
ATOM 1646 C CA . PRO A 1 212 ? -2.104 -29.484 -6.5 1 35.16 212 PRO A CA 1
ATOM 1647 C C . PRO A 1 212 ? -2.832 -30.781 -6.816 1 35.16 212 PRO A C 1
ATOM 1649 O O . PRO A 1 212 ? -4.059 -30.797 -6.949 1 35.16 212 PRO A O 1
ATOM 1652 N N . PRO A 1 213 ? -2.051 -31.828 -7.293 1 31.08 213 PRO A N 1
ATOM 1653 C CA . PRO A 1 213 ? -2.541 -33.156 -7.656 1 31.08 213 PRO A CA 1
ATOM 1654 C C . PRO A 1 213 ? -3.48 -33.75 -6.605 1 31.08 213 PRO A C 1
ATOM 1656 O O . PRO A 1 213 ? -3.635 -34.969 -6.523 1 31.08 213 PRO A O 1
ATOM 1659 N N . THR A 1 214 ? -3.975 -33.125 -5.531 1 32.5 214 THR A N 1
ATOM 1660 C CA . THR A 1 214 ? -4.555 -34.125 -4.625 1 32.5 214 THR A CA 1
ATOM 1661 C C . THR A 1 214 ? -5.504 -35.031 -5.371 1 32.5 214 THR A C 1
ATOM 1663 O O . THR A 1 214 ? -5.297 -36.25 -5.406 1 32.5 214 THR A O 1
ATOM 1666 N N . VAL A 1 215 ? -6.684 -35.438 -4.547 1 32 215 VAL A N 1
ATOM 1667 C CA . VAL A 1 215 ? -7.48 -36.656 -4.469 1 32 215 VAL A CA 1
ATOM 1668 C C . VAL A 1 215 ? -8.266 -36.844 -5.77 1 32 215 VAL A C 1
ATOM 1670 O O . VAL A 1 215 ? -8.492 -35.875 -6.504 1 32 215 VAL A O 1
ATOM 1673 N N . GLU A 1 216 ? -8.773 -38.062 -6.012 1 34.78 216 GLU A N 1
ATOM 1674 C CA . GLU A 1 216 ? -9.656 -38.781 -6.926 1 34.78 216 GLU A CA 1
ATOM 1675 C C . GLU A 1 216 ? -10.766 -37.875 -7.441 1 34.78 216 GLU A C 1
ATOM 1677 O O . GLU A 1 216 ? -11.297 -37.031 -6.695 1 34.78 216 GLU A O 1
ATOM 1682 N N . ALA A 1 217 ? -10.969 -37.719 -8.766 1 36.62 217 ALA A N 1
ATOM 1683 C CA . ALA A 1 217 ? -11.945 -37.031 -9.617 1 36.62 217 ALA A CA 1
ATOM 1684 C C . ALA A 1 217 ? -13.359 -37.188 -9.055 1 36.62 217 ALA A C 1
ATOM 1686 O O . ALA A 1 217 ? -13.992 -38.219 -9.242 1 36.62 217 ALA A O 1
ATOM 1687 N N . VAL A 1 218 ? -13.633 -37 -7.715 1 37.94 218 VAL A N 1
ATOM 1688 C CA . VAL A 1 218 ? -15.086 -37.062 -7.586 1 37.94 218 VAL A CA 1
ATOM 1689 C C . VAL A 1 218 ? -15.75 -36.281 -8.727 1 37.94 218 VAL A C 1
ATOM 1691 O O . VAL A 1 218 ? -15.203 -35.281 -9.203 1 37.94 218 VAL A O 1
ATOM 1694 N N . PRO A 1 219 ? -16.766 -36.812 -9.336 1 41.75 219 PRO A N 1
ATOM 1695 C CA . PRO A 1 219 ? -17.547 -36.125 -10.383 1 41.75 219 PRO A CA 1
ATOM 1696 C C . PRO A 1 219 ? -17.484 -34.594 -10.258 1 41.75 219 PRO A C 1
ATOM 1698 O O . PRO A 1 219 ? -17.312 -34.062 -9.156 1 41.75 219 PRO A O 1
ATOM 1701 N N . ALA A 1 220 ? -17.141 -33.812 -11.328 1 42.88 220 ALA A N 1
ATOM 1702 C CA . ALA A 1 220 ? -16.766 -32.438 -11.523 1 42.88 220 ALA A CA 1
ATOM 1703 C C . ALA A 1 220 ? -17.594 -31.516 -10.617 1 42.88 220 ALA A C 1
ATOM 1705 O O . ALA A 1 220 ? -18.781 -31.312 -10.844 1 42.88 220 ALA A O 1
ATOM 1706 N N . LEU A 1 221 ? -17.594 -31.578 -9.359 1 46.69 221 LEU A N 1
ATOM 1707 C CA . LEU A 1 221 ? -18.141 -30.5 -8.539 1 46.69 221 LEU A CA 1
ATOM 1708 C C . LEU A 1 221 ? -17.938 -29.141 -9.211 1 46.69 221 LEU A C 1
ATOM 1710 O O . LEU A 1 221 ? -16.922 -28.906 -9.852 1 46.69 221 LEU A O 1
ATOM 1714 N N . GLU A 1 222 ? -19.203 -28.344 -9.438 1 62.16 222 GLU A N 1
ATOM 1715 C CA . GLU A 1 222 ? -19.391 -27.031 -10.062 1 62.16 222 GLU A CA 1
ATOM 1716 C C . GLU A 1 222 ? -18.266 -26.078 -9.703 1 62.16 222 GLU A C 1
ATOM 1718 O O . GLU A 1 222 ? -18.016 -25.812 -8.523 1 62.16 222 GLU A O 1
ATOM 1723 N N . THR A 1 223 ? -17.297 -26.016 -10.523 1 80.31 223 THR A N 1
ATOM 1724 C CA . THR A 1 223 ? -16.125 -25.156 -10.391 1 80.31 223 THR A CA 1
ATOM 1725 C C . THR A 1 223 ? -16.531 -23.703 -10.203 1 80.31 223 THR A C 1
ATOM 1727 O O . THR A 1 223 ? -17.297 -23.156 -11.008 1 80.31 223 THR A O 1
ATOM 1730 N N . THR A 1 224 ? -16.219 -23.125 -9.078 1 89.31 224 THR A N 1
ATOM 1731 C CA . THR A 1 224 ? -16.484 -21.719 -8.773 1 89.31 224 THR A CA 1
ATOM 1732 C C . THR A 1 224 ? -15.586 -20.812 -9.594 1 89.31 224 THR A C 1
ATOM 1734 O O . THR A 1 224 ? -14.445 -21.156 -9.906 1 89.31 224 THR A O 1
ATOM 1737 N N . HIS A 1 225 ? -16.203 -19.781 -10.141 1 93.38 225 HIS A N 1
ATOM 1738 C CA . HIS A 1 225 ? -15.461 -18.797 -10.906 1 93.38 225 HIS A CA 1
ATOM 1739 C C . HIS A 1 225 ? -15.398 -17.453 -10.156 1 93.38 225 HIS A C 1
ATOM 1741 O O . HIS A 1 225 ? -16.297 -17.141 -9.383 1 93.38 225 HIS A O 1
ATOM 1747 N N . LYS A 1 226 ? -14.305 -16.734 -10.391 1 95.5 226 LYS A N 1
ATOM 1748 C CA . LYS A 1 226 ? -14.148 -15.383 -9.875 1 95.5 226 LYS A CA 1
ATOM 1749 C C . LYS A 1 226 ? -14.172 -14.352 -11 1 95.5 226 LYS A C 1
ATOM 1751 O O . LYS A 1 226 ? -13.805 -14.656 -12.133 1 95.5 226 LYS A O 1
ATOM 1756 N N . THR A 1 227 ? -14.68 -13.234 -10.703 1 96.75 227 THR A N 1
ATOM 1757 C CA . THR A 1 227 ? -14.68 -12.086 -11.609 1 96.75 227 THR A CA 1
ATOM 1758 C C . THR A 1 227 ? -14.156 -10.844 -10.898 1 96.75 227 THR A C 1
ATOM 1760 O O . THR A 1 227 ? -14.492 -10.594 -9.734 1 96.75 227 THR A O 1
ATOM 1763 N N . LEU A 1 228 ? -13.258 -10.133 -11.562 1 98.38 228 LEU A N 1
ATOM 1764 C CA . LEU A 1 228 ? -12.758 -8.859 -11.055 1 98.38 228 LEU A CA 1
ATOM 1765 C C . LEU A 1 228 ? -13.336 -7.699 -11.859 1 98.38 228 LEU A C 1
ATOM 1767 O O . LEU A 1 228 ? -13.297 -7.707 -13.086 1 98.38 228 LEU A O 1
ATOM 1771 N N . ILE A 1 229 ? -13.945 -6.742 -11.133 1 98.19 229 ILE A N 1
ATOM 1772 C CA . ILE A 1 229 ? -14.586 -5.586 -11.75 1 98.19 229 ILE A CA 1
ATOM 1773 C C . ILE A 1 229 ? -14.039 -4.301 -11.133 1 98.19 229 ILE A C 1
ATOM 1775 O O . ILE A 1 229 ? -13.852 -4.219 -9.914 1 98.19 229 ILE A O 1
ATOM 1779 N N . ALA A 1 230 ? -13.703 -3.344 -11.953 1 98.38 230 ALA A N 1
ATOM 1780 C CA . ALA A 1 230 ? -13.312 -2.008 -11.5 1 98.38 230 ALA A CA 1
ATOM 1781 C C . ALA A 1 230 ? -14.391 -0.98 -11.852 1 98.38 230 ALA A C 1
ATOM 1783 O O . ALA A 1 230 ? -14.945 -1.012 -12.953 1 98.38 230 ALA A O 1
ATOM 1784 N N . PHE A 1 231 ? -14.734 -0.085 -10.93 1 97.88 231 PHE A N 1
ATOM 1785 C CA . PHE A 1 231 ? -15.719 0.941 -11.242 1 97.88 231 PHE A CA 1
ATOM 1786 C C . PHE A 1 231 ? -15.5 2.186 -10.391 1 97.88 231 PHE A C 1
ATOM 1788 O O . PHE A 1 231 ? -14.766 2.143 -9.398 1 97.88 231 PHE A O 1
ATOM 1795 N N . THR A 1 232 ? -15.977 3.279 -10.789 1 97.06 232 THR A N 1
ATOM 1796 C CA . THR A 1 232 ? -16.016 4.531 -10.039 1 97.06 232 THR A CA 1
ATOM 1797 C C . THR A 1 232 ? -17.453 4.984 -9.812 1 97.06 232 THR A C 1
ATOM 1799 O O . THR A 1 232 ? -18.344 4.633 -10.578 1 97.06 232 THR A O 1
ATOM 1802 N N . ILE A 1 233 ? -17.656 5.645 -8.773 1 94.69 233 ILE A N 1
ATOM 1803 C CA . ILE A 1 233 ? -18.984 6.125 -8.438 1 94.69 233 ILE A CA 1
ATOM 1804 C C . ILE A 1 233 ? -18.938 7.633 -8.195 1 94.69 233 ILE A C 1
ATOM 1806 O O . ILE A 1 233 ? -17.875 8.234 -8.18 1 94.69 233 ILE A O 1
ATOM 1810 N N . ASP A 1 234 ? -20.141 8.203 -8.117 1 91.56 234 ASP A N 1
ATOM 1811 C CA . ASP A 1 234 ? -20.25 9.602 -7.703 1 91.56 234 ASP A CA 1
ATOM 1812 C C . ASP A 1 234 ? -20.078 9.742 -6.195 1 91.56 234 ASP A C 1
ATOM 1814 O O . ASP A 1 234 ? -21 9.484 -5.426 1 91.56 234 ASP A O 1
ATOM 1818 N N . HIS A 1 235 ? -19.016 10.266 -5.758 1 85.81 235 HIS A N 1
ATOM 1819 C CA . HIS A 1 235 ? -18.656 10.336 -4.344 1 85.81 235 HIS A CA 1
ATOM 1820 C C . HIS A 1 235 ? -19.5 11.375 -3.615 1 85.81 235 HIS A C 1
ATOM 1822 O O . HIS A 1 235 ? -19.531 11.398 -2.383 1 85.81 235 HIS A O 1
ATOM 1828 N N . SER A 1 236 ? -20.109 12.219 -4.289 1 82.12 236 SER A N 1
ATOM 1829 C CA . SER A 1 236 ? -20.953 13.234 -3.688 1 82.12 236 SER A CA 1
ATOM 1830 C C . SER A 1 236 ? -22.344 12.688 -3.371 1 82.12 236 SER A C 1
ATOM 1832 O O . SER A 1 236 ? -23.109 13.32 -2.645 1 82.12 236 SER A O 1
ATOM 1834 N N . SER A 1 237 ? -22.609 11.547 -3.893 1 82.38 237 SER A N 1
ATOM 1835 C CA . SER A 1 237 ? -23.922 10.93 -3.684 1 82.38 237 SER A CA 1
ATOM 1836 C C . SER A 1 237 ? -23.906 10 -2.477 1 82.38 237 SER A C 1
ATOM 1838 O O . SER A 1 237 ? -23.266 8.945 -2.506 1 82.38 237 SER A O 1
ATOM 1840 N N . PRO A 1 238 ? -24.641 10.344 -1.448 1 81.19 238 PRO A N 1
ATOM 1841 C CA . PRO A 1 238 ? -24.672 9.484 -0.26 1 81.19 238 PRO A CA 1
ATOM 1842 C C . PRO A 1 238 ? -25.172 8.07 -0.563 1 81.19 238 PRO A C 1
ATOM 1844 O O . PRO A 1 238 ? -26.172 7.906 -1.261 1 81.19 238 PRO A O 1
ATOM 1847 N N . GLY A 1 239 ? -24.422 7.094 -0.143 1 84.8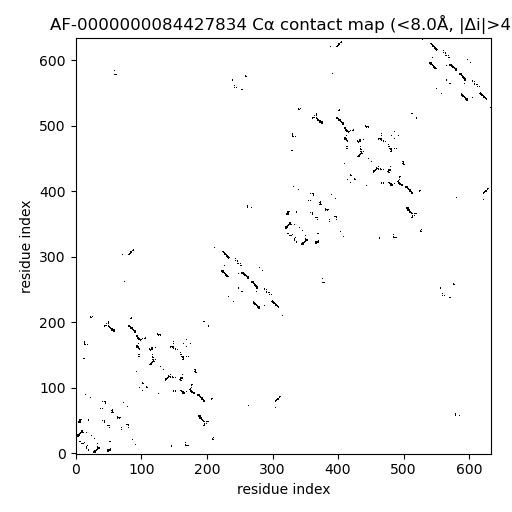1 239 GLY A N 1
ATOM 1848 C CA . GLY A 1 239 ? -24.828 5.707 -0.28 1 84.81 239 GLY A CA 1
ATOM 1849 C C . GLY A 1 239 ? -24.438 5.098 -1.613 1 84.81 239 GLY A C 1
ATOM 1850 O O . GLY A 1 239 ? -24.75 3.939 -1.891 1 84.81 239 GLY A O 1
ATOM 1851 N N . ALA A 1 240 ? -23.766 5.836 -2.451 1 89.62 240 ALA A N 1
ATOM 1852 C CA . ALA A 1 240 ? -23.438 5.391 -3.803 1 89.62 240 ALA A CA 1
ATOM 1853 C C . ALA A 1 240 ? -22.688 4.066 -3.775 1 89.62 240 ALA A C 1
ATOM 1855 O O . ALA A 1 240 ? -23 3.145 -4.527 1 89.62 240 ALA A O 1
ATOM 1856 N N . LEU A 1 241 ? -21.719 3.9 -2.902 1 91.25 241 LEU A N 1
ATOM 1857 C CA . LEU A 1 241 ? -20.938 2.67 -2.832 1 91.25 241 LEU A CA 1
ATOM 1858 C C . LEU A 1 241 ? -21.797 1.507 -2.355 1 91.25 241 LEU A C 1
ATOM 1860 O O . LEU A 1 241 ? -21.766 0.421 -2.939 1 91.25 241 LEU A O 1
ATOM 1864 N N . ALA A 1 242 ? -22.516 1.759 -1.291 1 88.25 242 ALA A N 1
ATOM 1865 C CA . ALA A 1 242 ? -23.391 0.708 -0.786 1 88.25 242 ALA A CA 1
ATOM 1866 C C . ALA A 1 242 ? -24.359 0.227 -1.871 1 88.25 242 ALA A C 1
ATOM 1868 O O . ALA A 1 242 ? -24.562 -0.978 -2.037 1 88.25 242 ALA A O 1
ATOM 1869 N N . ASN A 1 243 ? -24.891 1.153 -2.613 1 90.25 243 ASN A N 1
ATOM 1870 C CA . ASN A 1 243 ? -25.812 0.815 -3.695 1 90.25 243 ASN A CA 1
ATOM 1871 C C . ASN A 1 243 ? -25.141 -0.038 -4.762 1 90.25 243 ASN A C 1
ATOM 1873 O O . ASN A 1 243 ? -25.719 -1.006 -5.254 1 90.25 243 ASN A O 1
ATOM 1877 N N . ALA A 1 244 ? -23.969 0.325 -5.094 1 93.88 244 ALA A N 1
ATOM 1878 C CA . ALA A 1 244 ? -23.219 -0.432 -6.094 1 93.88 244 ALA A CA 1
ATOM 1879 C C . ALA A 1 244 ? -22.969 -1.861 -5.625 1 93.88 244 ALA A C 1
ATOM 1881 O O . ALA A 1 244 ? -23.156 -2.814 -6.383 1 93.88 244 ALA A O 1
ATOM 1882 N N . LEU A 1 245 ? -22.578 -2.027 -4.367 1 92.25 245 LEU A N 1
ATOM 1883 C CA . LEU A 1 245 ? -22.234 -3.346 -3.85 1 92.25 245 LEU A CA 1
ATOM 1884 C C . LEU A 1 245 ? -23.469 -4.223 -3.703 1 92.25 245 LEU A C 1
ATOM 1886 O O . LEU A 1 245 ? -23.391 -5.449 -3.809 1 92.25 245 LEU A O 1
ATOM 1890 N N . LEU A 1 246 ? -24.625 -3.635 -3.512 1 91.19 246 LEU A N 1
ATOM 1891 C CA . LEU A 1 246 ? -25.875 -4.367 -3.391 1 91.19 246 LEU A CA 1
ATOM 1892 C C . LEU A 1 246 ? -26.219 -5.07 -4.699 1 91.19 246 LEU A C 1
ATOM 1894 O O . LEU A 1 246 ? -26.922 -6.086 -4.695 1 91.19 246 LEU A O 1
ATOM 1898 N N . ILE A 1 247 ? -25.781 -4.52 -5.742 1 94.31 247 ILE A N 1
ATOM 1899 C CA . ILE A 1 247 ? -26.031 -5.113 -7.047 1 94.31 247 ILE A CA 1
ATOM 1900 C C . ILE A 1 247 ? -25.453 -6.523 -7.098 1 94.31 247 ILE A C 1
ATOM 1902 O O . ILE A 1 247 ? -26.094 -7.449 -7.605 1 94.31 247 ILE A O 1
ATOM 1906 N N . PHE A 1 248 ? -24.234 -6.75 -6.594 1 93.69 248 PHE A N 1
ATOM 1907 C CA . PHE A 1 248 ? -23.625 -8.07 -6.586 1 93.69 248 PHE A CA 1
ATOM 1908 C C . PHE A 1 248 ? -24.453 -9.055 -5.781 1 93.69 248 PHE A C 1
ATOM 1910 O O . PHE A 1 248 ? -24.688 -10.18 -6.223 1 93.69 248 PHE A O 1
ATOM 1917 N N . LYS A 1 249 ? -24.875 -8.578 -4.641 1 89.12 249 LYS A N 1
ATOM 1918 C CA . LYS A 1 249 ? -25.719 -9.422 -3.801 1 89.12 249 LYS A CA 1
ATOM 1919 C C . LYS A 1 249 ? -27.016 -9.789 -4.52 1 89.12 249 LYS A C 1
ATOM 1921 O O . LYS A 1 249 ? -27.438 -10.945 -4.48 1 89.12 249 LYS A O 1
ATOM 1926 N N . ALA A 1 250 ? -27.625 -8.867 -5.156 1 91.69 250 ALA A N 1
ATOM 1927 C CA . ALA A 1 250 ? -28.891 -9.055 -5.852 1 91.69 250 ALA A CA 1
ATOM 1928 C C . ALA A 1 250 ? -28.766 -10.117 -6.945 1 91.69 250 ALA A C 1
ATOM 1930 O O . ALA A 1 250 ? -29.734 -10.82 -7.246 1 91.69 250 ALA A O 1
ATOM 1931 N N . HIS A 1 251 ? -27.625 -10.234 -7.477 1 93.06 251 HIS A N 1
ATOM 1932 C CA . HIS A 1 251 ? -27.406 -11.188 -8.562 1 93.06 251 HIS A CA 1
ATOM 1933 C C . HIS A 1 251 ? -26.734 -12.461 -8.055 1 93.06 251 HIS A C 1
ATOM 1935 O O . HIS A 1 251 ? -26.219 -13.25 -8.844 1 93.06 251 HIS A O 1
ATOM 1941 N N . GLY A 1 252 ? -26.625 -12.562 -6.758 1 89.06 252 GLY A N 1
ATOM 1942 C CA . GLY A 1 252 ? -26.141 -13.789 -6.152 1 89.06 252 GLY A CA 1
ATOM 1943 C C . GLY A 1 252 ? -24.625 -13.93 -6.242 1 89.06 252 GLY A C 1
ATOM 1944 O O . GLY A 1 252 ? -24.109 -15.047 -6.246 1 89.06 252 GLY A O 1
ATOM 1945 N N . LEU A 1 253 ? -23.938 -12.891 -6.414 1 91.56 253 LEU A N 1
ATOM 1946 C CA . LEU A 1 253 ? -22.484 -12.906 -6.484 1 91.56 253 LEU A CA 1
ATOM 1947 C C . LEU A 1 253 ? -21.875 -12.617 -5.117 1 91.56 253 LEU A C 1
ATOM 1949 O O . LEU A 1 253 ? -22.203 -11.609 -4.484 1 91.56 253 LEU A O 1
ATOM 1953 N N . ASN A 1 254 ? -21 -13.477 -4.688 1 90.75 254 ASN A N 1
ATOM 1954 C CA . ASN A 1 254 ? -20.344 -13.297 -3.396 1 90.75 254 ASN A CA 1
ATOM 1955 C C . ASN A 1 254 ? -19.062 -12.484 -3.531 1 90.75 254 ASN A C 1
ATOM 1957 O O . ASN A 1 254 ? -18.156 -12.867 -4.27 1 90.75 254 ASN A O 1
ATOM 1961 N N . LEU A 1 255 ? -18.969 -11.414 -2.766 1 93.06 255 LEU A N 1
ATOM 1962 C CA . LEU A 1 255 ? -17.781 -10.586 -2.824 1 93.06 255 LEU A CA 1
ATOM 1963 C C . LEU A 1 255 ? -16.625 -11.25 -2.082 1 93.06 255 LEU A C 1
ATOM 1965 O O . LEU A 1 255 ? -16.766 -11.625 -0.915 1 93.06 255 LEU A O 1
ATOM 1969 N N . THR A 1 256 ? -15.5 -11.406 -2.738 1 92.25 256 THR A N 1
ATOM 1970 C CA . THR A 1 256 ? -14.352 -12.047 -2.117 1 92.25 256 THR A CA 1
ATOM 1971 C C . THR A 1 256 ? -13.289 -11.016 -1.745 1 92.25 256 THR A C 1
ATOM 1973 O O . THR A 1 256 ? -12.445 -11.273 -0.886 1 92.25 256 THR A O 1
ATOM 1976 N N . SER A 1 257 ? -13.305 -9.883 -2.369 1 93.75 257 SER A N 1
ATOM 1977 C CA . SER A 1 257 ? -12.367 -8.828 -2.023 1 93.75 257 SER A CA 1
ATOM 1978 C C . SER A 1 257 ? -12.844 -7.473 -2.531 1 93.75 257 SER A C 1
ATOM 1980 O O . SER A 1 257 ? -13.602 -7.398 -3.502 1 93.75 257 SER A O 1
ATOM 1982 N N . ILE A 1 258 ? -12.461 -6.414 -1.9 1 95 258 ILE A N 1
ATOM 1983 C CA . ILE A 1 258 ? -12.672 -5.039 -2.34 1 95 258 ILE A CA 1
ATOM 1984 C C . ILE A 1 258 ? -11.422 -4.207 -2.057 1 95 258 ILE A C 1
ATOM 1986 O O . ILE A 1 258 ? -10.852 -4.289 -0.969 1 95 258 ILE A O 1
ATOM 1990 N N . ASN A 1 259 ? -10.953 -3.51 -2.973 1 97 259 ASN A N 1
ATOM 1991 C CA . ASN A 1 259 ? -9.805 -2.611 -2.867 1 97 259 ASN A CA 1
ATOM 1992 C C . ASN A 1 259 ? -10.086 -1.266 -3.529 1 97 259 ASN A C 1
ATOM 1994 O O . ASN A 1 259 ? -11.047 -1.131 -4.289 1 97 259 ASN A O 1
ATOM 1998 N N . THR A 1 260 ? -9.312 -0.282 -3.201 1 97.06 260 THR A N 1
ATOM 1999 C CA . THR A 1 260 ? -9.477 1.039 -3.797 1 97.06 260 THR A CA 1
ATOM 2000 C C . THR A 1 260 ? -8.117 1.627 -4.188 1 97.06 260 THR A C 1
ATOM 2002 O O . THR A 1 260 ? -7.098 1.286 -3.59 1 97.06 260 THR A O 1
ATOM 2005 N N . ARG A 1 261 ? -8.109 2.393 -5.195 1 97.94 261 ARG A N 1
ATOM 2006 C CA . ARG A 1 261 ? -6.996 3.254 -5.586 1 97.94 261 ARG A CA 1
ATOM 2007 C C . ARG A 1 261 ? -7.488 4.656 -5.934 1 97.94 261 ARG A C 1
ATOM 2009 O O . ARG A 1 261 ? -8.641 4.836 -6.34 1 97.94 261 ARG A O 1
ATOM 2016 N N . PRO A 1 262 ? -6.625 5.672 -5.793 1 96.94 262 PRO A N 1
ATOM 2017 C CA . PRO A 1 262 ? -7.016 7.012 -6.238 1 96.94 262 PRO A CA 1
ATOM 2018 C C . PRO A 1 262 ? -7.348 7.07 -7.727 1 96.94 262 PRO A C 1
ATOM 2020 O O . PRO A 1 262 ? -6.66 6.445 -8.539 1 96.94 262 PRO A O 1
ATOM 2023 N N . SER A 1 263 ? -8.422 7.77 -8.055 1 95.88 263 SER A N 1
ATOM 2024 C CA . SER A 1 263 ? -8.781 7.938 -9.461 1 95.88 263 SER A CA 1
ATOM 2025 C C . SER A 1 263 ? -7.785 8.836 -10.188 1 95.88 263 SER A C 1
ATOM 2027 O O . SER A 1 263 ? -7.617 8.727 -11.398 1 95.88 263 SER A O 1
ATOM 2029 N N . LEU A 1 264 ? -7.145 9.789 -9.422 1 93.25 264 LEU A N 1
ATOM 2030 C CA . LEU A 1 264 ? -6.191 10.797 -9.875 1 93.25 264 LEU A CA 1
ATOM 2031 C C . LEU A 1 264 ? -6.895 11.867 -10.703 1 93.25 264 LEU A C 1
ATOM 2033 O O . LEU A 1 264 ? -6.242 12.766 -11.242 1 93.25 264 LEU A O 1
ATOM 2037 N N . LYS A 1 265 ? -8.242 11.781 -10.844 1 91.69 265 LYS A N 1
ATOM 2038 C CA . LYS A 1 265 ? -9 12.852 -11.469 1 91.69 265 LYS A CA 1
ATOM 2039 C C . LYS A 1 265 ? -9.234 14.008 -10.492 1 91.69 265 LYS A C 1
ATOM 2041 O O . LYS A 1 265 ? -9.062 15.172 -10.852 1 91.69 265 LYS A O 1
ATOM 2046 N N . LYS A 1 266 ? -9.641 13.672 -9.383 1 91.5 266 LYS A N 1
ATOM 2047 C CA . LYS A 1 266 ? -9.812 14.57 -8.242 1 91.5 266 LYS A CA 1
ATOM 2048 C C . LYS A 1 266 ? -9.344 13.922 -6.945 1 91.5 266 LYS A C 1
ATOM 2050 O O . LYS A 1 266 ? -9.477 12.703 -6.773 1 91.5 266 LYS A O 1
ATOM 2055 N N . PRO A 1 267 ? -8.75 14.758 -6.059 1 92.69 267 PRO A N 1
ATOM 2056 C CA . PRO A 1 267 ? -8.344 14.18 -4.773 1 92.69 267 PRO A CA 1
ATOM 2057 C C . PRO A 1 267 ? -9.508 13.508 -4.039 1 92.69 267 PRO A C 1
ATOM 2059 O O . PRO A 1 267 ? -10.633 14.016 -4.059 1 92.69 267 PRO A O 1
ATOM 2062 N N . TRP A 1 268 ? -9.234 12.336 -3.459 1 93.56 268 TRP A N 1
ATOM 2063 C CA . TRP A 1 268 ? -10.125 11.609 -2.559 1 93.56 268 TRP A CA 1
ATOM 2064 C C . TRP A 1 268 ? -11.305 11.008 -3.322 1 93.56 268 TRP A C 1
ATOM 2066 O O . TRP A 1 268 ? -12.414 10.922 -2.797 1 93.56 268 TRP A O 1
ATOM 2076 N N . GLN A 1 269 ? -11.164 10.836 -4.57 1 94.06 269 GLN A N 1
ATOM 2077 C CA . GLN A 1 269 ? -12.039 10 -5.391 1 94.06 269 GLN A CA 1
ATOM 2078 C C . GLN A 1 269 ? -11.336 8.695 -5.781 1 94.06 269 GLN A C 1
ATOM 2080 O O . GLN A 1 269 ? -10.133 8.688 -6.047 1 94.06 269 GLN A O 1
ATOM 2085 N N . TYR A 1 270 ? -12.172 7.652 -5.875 1 97.06 270 TYR A N 1
ATOM 2086 C CA . TYR A 1 270 ? -11.508 6.352 -5.906 1 97.06 270 TYR A CA 1
ATOM 2087 C C . TYR A 1 270 ? -12.008 5.516 -7.078 1 97.06 270 TYR A C 1
ATOM 2089 O O . TYR A 1 270 ? -13.133 5.703 -7.547 1 97.06 270 TYR A O 1
ATOM 2097 N N . ILE A 1 271 ? -11.172 4.688 -7.523 1 97.88 271 ILE A N 1
ATOM 2098 C CA . ILE A 1 271 ? -11.539 3.496 -8.281 1 97.88 271 ILE A CA 1
ATOM 2099 C C . ILE A 1 271 ? -11.711 2.311 -7.336 1 97.88 271 ILE A C 1
ATOM 2101 O O . ILE A 1 271 ? -10.844 2.051 -6.5 1 97.88 271 ILE A O 1
ATOM 2105 N N . PHE A 1 272 ? -12.836 1.615 -7.465 1 97.62 272 PHE A N 1
ATOM 2106 C CA . PHE A 1 272 ? -13.102 0.431 -6.656 1 97.62 272 PHE A CA 1
ATOM 2107 C C . PHE A 1 272 ? -12.828 -0.84 -7.453 1 97.62 272 PHE A C 1
ATOM 2109 O O . PHE A 1 272 ? -13.227 -0.948 -8.617 1 97.62 272 PHE A O 1
ATOM 2116 N N . PHE A 1 273 ? -12.086 -1.75 -6.895 1 98.38 273 PHE A N 1
ATOM 2117 C CA . PHE A 1 273 ? -11.883 -3.096 -7.418 1 98.38 273 PHE A CA 1
ATOM 2118 C C . PHE A 1 273 ? -12.633 -4.125 -6.582 1 98.38 273 PHE A C 1
ATOM 2120 O O . PHE A 1 273 ? -12.32 -4.324 -5.406 1 98.38 273 PHE A O 1
ATOM 2127 N N . VAL A 1 274 ? -13.547 -4.766 -7.207 1 97.19 274 VAL A N 1
ATOM 2128 C CA . VAL A 1 274 ? -14.359 -5.746 -6.492 1 97.19 274 VAL A CA 1
ATOM 2129 C C . VAL A 1 274 ? -14.227 -7.109 -7.16 1 97.19 274 VAL A C 1
ATOM 2131 O O . VAL A 1 274 ? -14.414 -7.234 -8.375 1 97.19 274 VAL A O 1
ATOM 2134 N N . GLU A 1 275 ? -13.82 -8.055 -6.383 1 96.81 275 GLU A N 1
ATOM 2135 C CA . GLU A 1 275 ? -13.82 -9.445 -6.82 1 96.81 275 GLU A CA 1
ATOM 2136 C C . GLU A 1 275 ? -15.023 -10.203 -6.266 1 96.81 275 GLU A C 1
ATOM 2138 O O . GLU A 1 275 ? -15.367 -10.055 -5.09 1 96.81 275 GLU A O 1
ATOM 2143 N N . CYS A 1 276 ? -15.664 -10.953 -7.105 1 94.75 276 CYS A N 1
ATOM 2144 C CA . CYS A 1 276 ? -16.812 -11.758 -6.672 1 94.75 276 CYS A CA 1
ATOM 2145 C C . CYS A 1 276 ? -16.703 -13.18 -7.211 1 94.75 276 CYS A C 1
ATOM 2147 O O . CYS A 1 276 ? -15.992 -13.43 -8.18 1 94.75 276 CYS A O 1
ATOM 2149 N N . SER A 1 277 ? -17.312 -14.039 -6.523 1 92.56 277 SER A N 1
ATOM 2150 C CA . SER A 1 277 ? -17.312 -15.445 -6.91 1 92.56 277 SER A CA 1
ATOM 2151 C C . SER A 1 277 ? -18.734 -15.938 -7.168 1 92.56 277 SER A C 1
ATOM 2153 O O . SER A 1 277 ? -19.703 -15.391 -6.621 1 92.56 277 SER A O 1
ATOM 2155 N N . ARG A 1 278 ? -18.75 -16.922 -8.055 1 88.75 278 ARG A N 1
ATOM 2156 C CA . ARG A 1 278 ? -20.016 -17.562 -8.414 1 88.75 278 ARG A CA 1
ATOM 2157 C C . ARG A 1 278 ? -19.797 -19.031 -8.766 1 88.75 278 ARG A C 1
ATOM 2159 O O . ARG A 1 278 ? -18.828 -19.375 -9.438 1 88.75 278 ARG A O 1
ATOM 2166 N N . THR A 1 279 ? -20.656 -19.797 -8.18 1 84.88 279 THR A N 1
ATOM 2167 C CA . THR A 1 279 ? -20.719 -21.188 -8.656 1 84.88 279 THR A CA 1
ATOM 2168 C C . THR A 1 279 ? -21.719 -21.312 -9.805 1 84.88 279 THR A C 1
ATOM 2170 O O . THR A 1 279 ? -22.922 -21.125 -9.617 1 84.88 279 THR A O 1
ATOM 2173 N N . PRO A 1 280 ? -21.172 -21.578 -10.914 1 82.25 280 PRO A N 1
ATOM 2174 C CA . PRO A 1 280 ? -22.031 -21.594 -12.094 1 82.25 280 PRO A CA 1
ATOM 2175 C C . PRO A 1 280 ? -23.203 -22.562 -11.953 1 82.25 280 PRO A C 1
ATOM 2177 O O . PRO A 1 280 ? -23.031 -23.672 -11.422 1 82.25 280 PRO A O 1
ATOM 2180 N N . SER A 1 281 ? -24.328 -22.094 -12.273 1 83.31 281 SER A N 1
ATOM 2181 C CA . SER A 1 281 ? -25.562 -22.859 -12.383 1 83.31 281 SER A CA 1
ATOM 2182 C C . SER A 1 281 ? -26.422 -22.344 -13.539 1 83.31 281 SER A C 1
ATOM 2184 O O . SER A 1 281 ? -26.141 -21.281 -14.102 1 83.31 281 SER A O 1
ATOM 2186 N N . ASP A 1 282 ? -27.312 -23.156 -13.969 1 82.5 282 ASP A N 1
ATOM 2187 C CA . ASP A 1 282 ? -28.203 -22.734 -15.047 1 82.5 282 ASP A CA 1
ATOM 2188 C C . ASP A 1 282 ? -28.938 -21.453 -14.68 1 82.5 282 ASP A C 1
ATOM 2190 O O . ASP A 1 282 ? -29.219 -20.625 -15.547 1 82.5 282 ASP A O 1
ATOM 2194 N N . LYS A 1 283 ? -29.156 -21.234 -13.438 1 81.06 283 LYS A N 1
ATOM 2195 C CA . LYS A 1 283 ? -29.953 -20.094 -12.953 1 81.06 283 LYS A CA 1
ATOM 2196 C C . LYS A 1 283 ? -29.125 -18.812 -12.922 1 81.06 283 LYS A C 1
ATOM 2198 O O . LYS A 1 283 ? -29.672 -17.719 -12.969 1 81.06 283 LYS A O 1
ATOM 2203 N N . ASN A 1 284 ? -27.766 -18.984 -12.945 1 84.69 284 ASN A N 1
ATOM 2204 C CA . ASN A 1 284 ? -26.984 -17.781 -12.742 1 84.69 284 ASN A CA 1
ATOM 2205 C C . ASN A 1 284 ? -25.969 -17.578 -13.867 1 84.69 284 ASN A C 1
ATOM 2207 O O . ASN A 1 284 ? -24.938 -16.938 -13.664 1 84.69 284 ASN A O 1
ATOM 2211 N N . LYS A 1 285 ? -26.219 -18.125 -15.016 1 82.44 285 LYS A N 1
ATOM 2212 C CA . LYS A 1 285 ? -25.312 -18.062 -16.156 1 82.44 285 LYS A CA 1
ATOM 2213 C C . LYS A 1 285 ? -25.031 -16.609 -16.547 1 82.44 285 LYS A C 1
ATOM 2215 O O . LYS A 1 285 ? -23.906 -16.266 -16.922 1 82.44 285 LYS A O 1
ATOM 2220 N N . GLU A 1 286 ? -26.062 -15.82 -16.375 1 90.81 286 GLU A N 1
ATOM 2221 C CA . GLU A 1 286 ? -25.938 -14.445 -16.828 1 90.81 286 GLU A CA 1
ATOM 2222 C C . GLU A 1 286 ? -25.719 -13.492 -15.656 1 90.81 286 GLU A C 1
ATOM 2224 O O . GLU A 1 286 ? -25.812 -12.273 -15.812 1 90.81 286 GLU A O 1
ATOM 2229 N N . ALA A 1 287 ? -25.406 -14.055 -14.562 1 92.19 287 ALA A N 1
ATOM 2230 C CA . ALA A 1 287 ? -25.359 -13.258 -13.344 1 92.19 287 ALA A CA 1
ATOM 2231 C C . ALA A 1 287 ? -24.312 -12.148 -13.453 1 92.19 287 ALA A C 1
ATOM 2233 O O . ALA A 1 287 ? -24.594 -10.992 -13.125 1 92.19 287 ALA A O 1
ATOM 2234 N N . VAL A 1 288 ? -23.141 -12.453 -13.938 1 93.94 288 VAL A N 1
ATOM 2235 C CA . VAL A 1 288 ? -22.062 -11.477 -14.039 1 93.94 288 VAL A CA 1
ATOM 2236 C C . VAL A 1 288 ? -22.422 -10.406 -15.062 1 93.94 288 VAL A C 1
ATOM 2238 O O . VAL A 1 288 ? -22.25 -9.211 -14.812 1 93.94 288 VAL A O 1
ATOM 2241 N N . HIS A 1 289 ? -22.953 -10.859 -16.156 1 95.31 289 HIS A N 1
ATOM 2242 C CA . HIS A 1 289 ? -23.359 -9.922 -17.203 1 95.31 289 HIS A CA 1
ATOM 2243 C C . HIS A 1 289 ? -24.438 -8.969 -16.703 1 95.31 289 HIS A C 1
ATOM 2245 O O . HIS A 1 289 ? -24.359 -7.762 -16.938 1 95.31 289 HIS A O 1
ATOM 2251 N N . LYS A 1 290 ? -25.391 -9.484 -16.062 1 95.81 290 LYS A N 1
ATOM 2252 C CA . LYS A 1 290 ? -26.469 -8.664 -15.516 1 95.81 290 LYS A CA 1
ATOM 2253 C C . LYS A 1 290 ? -25.953 -7.699 -14.461 1 95.81 290 LYS A C 1
ATOM 2255 O O . LYS A 1 290 ? -26.359 -6.535 -14.422 1 95.81 290 LYS A O 1
ATOM 2260 N N . ALA A 1 291 ? -25.094 -8.18 -13.609 1 95.88 291 ALA A N 1
ATOM 2261 C CA . ALA A 1 291 ? -24.5 -7.32 -12.586 1 95.88 291 ALA A CA 1
ATOM 2262 C C . ALA A 1 291 ? -23.734 -6.16 -13.227 1 95.88 291 ALA A C 1
ATOM 2264 O O . ALA A 1 291 ? -23.844 -5.016 -12.781 1 95.88 291 ALA A O 1
ATOM 2265 N N . LEU A 1 292 ? -22.984 -6.488 -14.25 1 97.5 292 LEU A N 1
ATOM 2266 C CA . LEU A 1 292 ? -22.219 -5.465 -14.953 1 97.5 292 LEU A CA 1
ATOM 2267 C C . LEU A 1 292 ? -23.141 -4.414 -15.562 1 97.5 292 LEU A C 1
ATOM 2269 O O . LEU A 1 292 ? -22.875 -3.217 -15.477 1 97.5 292 LEU A O 1
ATOM 2273 N N . ASN A 1 293 ? -24.188 -4.855 -16.156 1 97.5 293 ASN A N 1
ATOM 2274 C CA . ASN A 1 293 ? -25.156 -3.939 -16.734 1 97.5 293 ASN A CA 1
ATOM 2275 C C . ASN A 1 293 ? -25.766 -3.027 -15.68 1 97.5 293 ASN A C 1
ATOM 2277 O O . ASN A 1 293 ? -25.875 -1.815 -15.875 1 97.5 293 ASN A O 1
ATOM 2281 N N . ASP A 1 294 ? -26.188 -3.596 -14.633 1 97.56 294 ASP A N 1
ATOM 2282 C CA . ASP A 1 294 ? -26.766 -2.812 -13.547 1 97.56 294 ASP A CA 1
ATOM 2283 C C . ASP A 1 294 ? -25.734 -1.849 -12.961 1 97.56 294 ASP A C 1
ATOM 2285 O O . ASP A 1 294 ? -26.062 -0.706 -12.633 1 97.56 294 ASP A O 1
ATOM 2289 N N . LEU A 1 295 ? -24.5 -2.301 -12.742 1 97.44 295 LEU A N 1
ATOM 2290 C CA . LEU A 1 295 ? -23.438 -1.469 -12.188 1 97.44 295 LEU A CA 1
ATOM 2291 C C . LEU A 1 295 ? -23.188 -0.249 -13.07 1 97.44 295 LEU A C 1
ATOM 2293 O O . LEU A 1 295 ? -22.938 0.845 -12.562 1 97.44 295 LEU A O 1
ATOM 2297 N N . ARG A 1 296 ? -23.266 -0.434 -14.367 1 97.38 296 ARG A N 1
ATOM 2298 C CA . ARG A 1 296 ? -23.031 0.654 -15.305 1 97.38 296 ARG A CA 1
ATOM 2299 C C . ARG A 1 296 ? -24.062 1.758 -15.141 1 97.38 296 ARG A C 1
ATOM 2301 O O . ARG A 1 296 ? -23.797 2.924 -15.438 1 97.38 296 ARG A O 1
ATOM 2308 N N . GLN A 1 297 ? -25.219 1.426 -14.594 1 96.06 297 GLN A N 1
ATOM 2309 C CA . GLN A 1 297 ? -26.297 2.396 -14.406 1 96.06 297 GLN A CA 1
ATOM 2310 C C . GLN A 1 297 ? -26.047 3.275 -13.188 1 96.06 297 GLN A C 1
ATOM 2312 O O . GLN A 1 297 ? -26.625 4.355 -13.062 1 96.06 297 GLN A O 1
ATOM 2317 N N . VAL A 1 298 ? -25.219 2.775 -12.312 1 94.88 298 VAL A N 1
ATOM 2318 C CA . VAL A 1 298 ? -25.078 3.508 -11.055 1 94.88 298 VAL A CA 1
ATOM 2319 C C . VAL A 1 298 ? -23.625 3.969 -10.891 1 94.88 298 VAL A C 1
ATOM 2321 O O . VAL A 1 298 ? -23.25 4.488 -9.836 1 94.88 298 VAL A O 1
ATOM 2324 N N . SER A 1 299 ? -22.781 3.682 -11.82 1 96.12 299 SER A N 1
ATOM 2325 C CA . SER A 1 299 ? -21.359 4.043 -11.758 1 96.12 299 SER A CA 1
ATOM 2326 C C . SER A 1 299 ? -21 5.027 -12.859 1 96.12 299 SER A C 1
ATOM 2328 O O . SER A 1 299 ? -21.75 5.227 -13.805 1 96.12 299 SER A O 1
ATOM 2330 N N . GLU A 1 300 ? -19.906 5.73 -12.664 1 95.62 300 GLU A N 1
ATOM 2331 C CA . GLU A 1 300 ? -19.375 6.629 -13.688 1 95.62 300 GLU A CA 1
ATOM 2332 C C . GLU A 1 300 ? -18.547 5.863 -14.727 1 95.62 300 GLU A C 1
ATOM 2334 O O . GLU A 1 300 ? -18.547 6.211 -15.906 1 95.62 300 GLU A O 1
ATOM 2339 N N . THR A 1 301 ? -17.812 4.938 -14.312 1 95.56 301 THR A N 1
ATOM 2340 C CA . THR A 1 301 ? -17.094 3.986 -15.148 1 95.56 301 THR A CA 1
ATOM 2341 C C . THR A 1 301 ? -17.234 2.568 -14.609 1 95.56 301 THR A C 1
ATOM 2343 O O . THR A 1 301 ? -17.531 2.375 -13.43 1 95.56 301 THR A O 1
ATOM 2346 N N . CYS A 1 302 ? -17.125 1.584 -15.422 1 97 302 CYS A N 1
ATOM 2347 C CA . CYS A 1 302 ? -17.234 0.175 -15.062 1 97 302 CYS A CA 1
ATOM 2348 C C . CYS A 1 302 ? -16.484 -0.702 -16.062 1 97 302 CYS A C 1
ATOM 2350 O O . CYS A 1 302 ? -16.781 -0.668 -17.266 1 97 302 CYS A O 1
ATOM 2352 N N . LYS A 1 303 ? -15.562 -1.45 -15.57 1 96.94 303 LYS A N 1
ATOM 2353 C CA . LYS A 1 303 ? -14.727 -2.275 -16.438 1 96.94 303 LYS A CA 1
ATOM 2354 C C . LYS A 1 303 ? -14.672 -3.717 -15.938 1 96.94 303 LYS A C 1
ATOM 2356 O O . LYS A 1 303 ? -14.406 -3.961 -14.758 1 96.94 303 LYS A O 1
ATOM 2361 N N . ASP A 1 304 ? -15.008 -4.609 -16.812 1 97.38 304 ASP A N 1
ATOM 2362 C CA . ASP A 1 304 ? -14.781 -6.031 -16.578 1 97.38 304 ASP A CA 1
ATOM 2363 C C . ASP A 1 304 ? -13.305 -6.391 -16.766 1 97.38 304 ASP A C 1
ATOM 2365 O O . ASP A 1 304 ? -12.781 -6.301 -17.875 1 97.38 304 ASP A O 1
ATOM 2369 N N . LEU A 1 305 ? -12.633 -6.887 -15.719 1 98.19 305 LEU A N 1
ATOM 2370 C CA . LEU A 1 305 ? -11.195 -7.117 -15.773 1 98.19 305 LEU A CA 1
ATOM 2371 C C . LEU A 1 305 ? -10.891 -8.594 -16.016 1 98.19 305 LEU A C 1
ATOM 2373 O O . LEU A 1 305 ? -9.734 -8.969 -16.219 1 98.19 305 LEU A O 1
ATOM 2377 N N . GLY A 1 306 ? -11.906 -9.453 -15.914 1 96.75 306 GLY A N 1
ATOM 2378 C CA . GLY A 1 306 ? -11.695 -10.852 -16.266 1 96.75 306 GLY A CA 1
ATOM 2379 C C . GLY A 1 306 ? -12.422 -11.812 -15.336 1 96.75 306 GLY A C 1
ATOM 2380 O O . GLY A 1 306 ? -12.773 -11.453 -14.211 1 96.75 306 GLY A O 1
ATOM 2381 N N . THR A 1 307 ? -12.695 -12.961 -15.836 1 95.06 307 THR A N 1
ATOM 2382 C CA . THR A 1 307 ? -13.297 -14.086 -15.125 1 95.06 307 THR A CA 1
ATOM 2383 C C . THR A 1 307 ? -12.438 -15.336 -15.266 1 95.06 307 THR A C 1
ATOM 2385 O O . THR A 1 307 ? -11.914 -15.617 -16.344 1 95.06 307 THR A O 1
ATOM 2388 N N . TRP A 1 308 ? -12.25 -16.047 -14.203 1 93.88 308 TRP A N 1
ATOM 2389 C CA . TRP A 1 308 ? -11.383 -17.219 -14.219 1 93.88 308 TRP A CA 1
ATOM 2390 C C . TRP A 1 308 ? -11.852 -18.25 -13.195 1 93.88 308 TRP A C 1
ATOM 2392 O O . TRP A 1 308 ? -12.727 -17.969 -12.375 1 93.88 308 TRP A O 1
ATOM 2402 N N . LYS A 1 309 ? -11.273 -19.406 -13.242 1 92.81 309 LYS A N 1
ATOM 2403 C CA . LYS A 1 309 ? -11.586 -20.469 -12.289 1 92.81 309 LYS A CA 1
ATOM 2404 C C . LYS A 1 309 ? -10.969 -20.188 -10.922 1 92.81 309 LYS A C 1
ATOM 2406 O O . LYS A 1 309 ? -9.805 -19.781 -10.836 1 92.81 309 LYS A O 1
ATOM 2411 N N . ASP A 1 310 ? -11.742 -20.312 -9.906 1 92.94 310 ASP A N 1
ATOM 2412 C CA . ASP A 1 310 ? -11.266 -20.141 -8.539 1 92.94 310 ASP A CA 1
ATOM 2413 C C . ASP A 1 310 ? -10.336 -21.281 -8.141 1 92.94 310 ASP A C 1
ATOM 2415 O O . ASP A 1 310 ? -10.75 -22.453 -8.117 1 92.94 310 ASP A O 1
ATOM 2419 N N . GLN A 1 311 ? -9.125 -20.969 -7.734 1 90.25 311 GLN A N 1
ATOM 2420 C CA . GLN A 1 311 ? -8.148 -22 -7.406 1 90.25 311 GLN A CA 1
ATOM 2421 C C . GLN A 1 311 ? -8.055 -22.219 -5.898 1 90.25 311 GLN A C 1
ATOM 2423 O O . GLN A 1 311 ? -7.477 -23.203 -5.438 1 90.25 311 GLN A O 1
ATOM 2428 N N . LEU A 1 312 ? -8.5 -21.281 -5.164 1 83.81 312 LEU A N 1
ATOM 2429 C CA . LEU A 1 312 ? -8.469 -21.422 -3.711 1 83.81 312 LEU A CA 1
ATOM 2430 C C . LEU A 1 312 ? -9.445 -22.5 -3.248 1 83.81 312 LEU A C 1
ATOM 2432 O O . LEU A 1 312 ? -9.117 -23.312 -2.379 1 83.81 312 LEU A O 1
ATOM 2436 N N . SER A 1 313 ? -10.672 -22.422 -3.695 1 67.19 313 SER A N 1
ATOM 2437 C CA . SER A 1 313 ? -11.688 -23.406 -3.348 1 67.19 313 SER A CA 1
ATOM 2438 C C . SER A 1 313 ? -11.312 -24.797 -3.854 1 67.19 313 SER A C 1
ATOM 2440 O O . SER A 1 313 ? -11.625 -25.797 -3.211 1 67.19 313 SER A O 1
ATOM 2442 N N . ALA A 1 314 ? -10.57 -24.781 -4.898 1 51.19 314 ALA A N 1
ATOM 2443 C CA . ALA A 1 314 ? -10.18 -26.047 -5.492 1 51.19 314 ALA A CA 1
ATOM 2444 C C . ALA A 1 314 ? -9.109 -26.75 -4.656 1 51.19 314 ALA A C 1
ATOM 2446 O O . ALA A 1 314 ? -9.047 -27.969 -4.609 1 51.19 314 ALA A O 1
ATOM 2447 N N . SER A 1 315 ? -8.359 -25.891 -3.941 1 48.72 315 SER A N 1
ATOM 2448 C CA . SER A 1 315 ? -7.297 -26.453 -3.121 1 48.72 315 SER A CA 1
ATOM 2449 C C . SER A 1 315 ? -7.84 -26.984 -1.799 1 48.72 315 SER A C 1
ATOM 2451 O O . SER A 1 315 ? -7.227 -27.844 -1.173 1 48.72 315 SER A O 1
ATOM 2453 N N . ASN A 1 316 ? -8.984 -26.328 -1.305 1 43.31 316 ASN A N 1
ATOM 2454 C CA . ASN A 1 316 ? -9.57 -26.797 -0.057 1 43.31 316 ASN A CA 1
ATOM 2455 C C . ASN A 1 316 ? -10.484 -28 -0.289 1 43.31 316 ASN A C 1
ATOM 2457 O O . ASN A 1 316 ? -10.984 -28.594 0.666 1 43.31 316 ASN A O 1
ATOM 2461 N N . ALA A 1 317 ? -10.727 -28.375 -1.619 1 37.34 317 ALA A N 1
ATOM 2462 C CA . ALA A 1 317 ? -11.547 -29.547 -1.903 1 37.34 317 ALA A CA 1
ATOM 2463 C C . ALA A 1 317 ? -10.688 -30.797 -2.062 1 37.34 317 ALA A C 1
ATOM 2465 O O . ALA A 1 317 ? -9.531 -30.703 -2.484 1 37.34 317 ALA A O 1
ATOM 2466 N N . MET B 1 1 ? 0.478 26.734 31.141 1 61.28 1 MET B N 1
ATOM 2467 C CA . MET B 1 1 ? 0.174 25.312 30.922 1 61.28 1 MET B CA 1
ATOM 2468 C C . MET B 1 1 ? 1.287 24.641 30.141 1 61.28 1 MET B C 1
ATOM 2470 O O . MET B 1 1 ? 1.941 25.266 29.312 1 61.28 1 MET B O 1
ATOM 2474 N N . ALA B 1 2 ? 1.782 23.547 30.594 1 82.88 2 ALA B N 1
ATOM 2475 C CA . ALA B 1 2 ? 2.85 22.812 29.906 1 82.88 2 ALA B CA 1
ATOM 2476 C C . ALA B 1 2 ? 2.508 22.594 28.438 1 82.88 2 ALA B C 1
ATOM 2478 O O . ALA B 1 2 ? 1.343 22.375 28.094 1 82.88 2 ALA B O 1
ATOM 2479 N N . PRO B 1 3 ? 3.441 22.844 27.562 1 90.94 3 PRO B N 1
ATOM 2480 C CA . PRO B 1 3 ? 3.195 22.641 26.141 1 90.94 3 PRO B CA 1
ATOM 2481 C C . PRO B 1 3 ? 2.717 21.219 25.828 1 90.94 3 PRO B C 1
ATOM 2483 O O . PRO B 1 3 ? 3.105 20.266 26.516 1 90.94 3 PRO B O 1
ATOM 2486 N N . LEU B 1 4 ? 1.866 21.078 24.875 1 92.88 4 LEU B N 1
ATOM 2487 C CA . LEU B 1 4 ? 1.412 19.781 24.406 1 92.88 4 LEU B CA 1
ATOM 2488 C C . LEU B 1 4 ? 2.549 19.016 23.734 1 92.88 4 LEU B C 1
ATOM 2490 O O . LEU B 1 4 ? 3.307 19.609 22.953 1 92.88 4 LEU B O 1
ATOM 2494 N N . ARG B 1 5 ? 2.74 17.812 24.109 1 96.5 5 ARG B N 1
ATOM 2495 C CA . ARG B 1 5 ? 3.721 16.953 23.453 1 96.5 5 ARG B CA 1
ATOM 2496 C C . ARG B 1 5 ? 3.105 16.25 22.25 1 96.5 5 ARG B C 1
ATOM 2498 O O . ARG B 1 5 ? 2.154 15.477 22.391 1 96.5 5 ARG B O 1
ATOM 2505 N N . VAL B 1 6 ? 3.654 16.469 21.047 1 97.31 6 VAL B N 1
ATOM 2506 C CA . VAL B 1 6 ? 3.068 15.961 19.812 1 97.31 6 VAL B CA 1
ATOM 2507 C C . VAL B 1 6 ? 4.102 15.125 19.062 1 97.31 6 VAL B C 1
ATOM 2509 O O . VAL B 1 6 ? 5.16 15.633 18.688 1 97.31 6 VAL B O 1
ATOM 2512 N N . ALA B 1 7 ? 3.814 13.875 18.844 1 98.62 7 ALA B N 1
ATOM 2513 C CA . ALA B 1 7 ? 4.699 12.977 18.109 1 98.62 7 ALA B CA 1
ATOM 2514 C C . ALA B 1 7 ? 4.43 13.039 16.609 1 98.62 7 ALA B C 1
ATOM 2516 O O . ALA B 1 7 ? 3.289 13.242 16.188 1 98.62 7 ALA B O 1
ATOM 2517 N N . PHE B 1 8 ? 5.406 12.891 15.805 1 98.12 8 PHE B N 1
ATOM 2518 C CA . PHE B 1 8 ? 5.352 12.75 14.352 1 98.12 8 PHE B CA 1
ATOM 2519 C C . PHE B 1 8 ? 6.5 11.883 13.852 1 98.12 8 PHE B C 1
ATOM 2521 O O . PHE B 1 8 ? 7.469 11.641 14.57 1 98.12 8 PHE B O 1
ATOM 2528 N N . LEU B 1 9 ? 6.367 11.398 12.68 1 97.12 9 LEU B N 1
ATOM 2529 C CA . LEU B 1 9 ? 7.469 10.633 12.094 1 97.12 9 LEU B CA 1
ATOM 2530 C C . LEU B 1 9 ? 8.602 11.562 11.664 1 97.12 9 LEU B C 1
ATOM 2532 O O . LEU B 1 9 ? 8.398 12.438 10.82 1 97.12 9 LEU B O 1
ATOM 2536 N N . GLY B 1 10 ? 9.766 11.43 12.289 1 94.25 10 GLY B N 1
ATOM 2537 C CA . GLY B 1 10 ? 10.922 12.219 11.898 1 94.25 10 GLY B CA 1
ATOM 2538 C C . GLY B 1 10 ? 11.422 11.898 10.508 1 94.25 10 GLY B C 1
ATOM 2539 O O . GLY B 1 10 ? 10.859 11.039 9.82 1 94.25 10 GLY B O 1
ATOM 2540 N N . PRO B 1 11 ? 12.383 12.633 10.148 1 94.75 11 PRO B N 1
ATOM 2541 C CA . PRO B 1 11 ? 13.172 13.617 10.906 1 94.75 11 PRO B CA 1
ATOM 2542 C C . PRO B 1 11 ? 12.547 15.008 10.883 1 94.75 11 PRO B C 1
ATOM 2544 O O . PRO B 1 11 ? 11.484 15.203 10.297 1 94.75 11 PRO B O 1
ATOM 2547 N N . LEU B 1 12 ? 13.211 15.922 11.586 1 95.69 12 LEU B N 1
ATOM 2548 C CA . LEU B 1 12 ? 12.852 17.328 11.508 1 95.69 12 LEU B CA 1
ATOM 2549 C C . LEU B 1 12 ? 12.922 17.828 10.07 1 95.69 12 LEU B C 1
ATOM 2551 O O . LEU B 1 12 ? 13.828 17.453 9.328 1 95.69 12 LEU B O 1
ATOM 2555 N N . GLY B 1 13 ? 11.969 18.625 9.734 1 95.69 13 GLY B N 1
ATOM 2556 C CA . GLY B 1 13 ? 11.938 19.203 8.391 1 95.69 13 GLY B CA 1
ATOM 2557 C C . GLY B 1 13 ? 11.156 18.359 7.402 1 95.69 13 GLY B C 1
ATOM 2558 O O . GLY B 1 13 ? 10.961 18.766 6.254 1 95.69 13 GLY B O 1
ATOM 2559 N N . SER B 1 14 ? 10.695 17.188 7.789 1 95.88 14 SER B N 1
ATOM 2560 C CA . SER B 1 14 ? 9.914 16.312 6.926 1 95.88 14 SER B CA 1
ATOM 2561 C C . SER B 1 14 ? 8.508 16.859 6.711 1 95.88 14 SER B C 1
ATOM 2563 O O . SER B 1 14 ? 8.094 17.812 7.387 1 95.88 14 SER B O 1
ATOM 2565 N N . PHE B 1 15 ? 7.82 16.312 5.828 1 96.56 15 PHE B N 1
ATOM 2566 C CA . PHE B 1 15 ? 6.422 16.672 5.617 1 96.56 15 PHE B CA 1
ATOM 2567 C C . PHE B 1 15 ? 5.59 16.359 6.852 1 96.56 15 PHE B C 1
ATOM 2569 O O . PHE B 1 15 ? 4.652 17.094 7.18 1 96.56 15 PHE B O 1
ATOM 2576 N N . SER B 1 16 ? 5.922 15.289 7.559 1 97.44 16 SER B N 1
ATOM 2577 C CA . SER B 1 16 ? 5.238 14.961 8.805 1 97.44 16 SER B CA 1
ATOM 2578 C C . SER B 1 16 ? 5.461 16.047 9.859 1 97.44 16 SER B C 1
ATOM 2580 O O . SER B 1 16 ? 4.539 16.391 10.602 1 97.44 16 SER B O 1
ATOM 2582 N N . HIS B 1 17 ? 6.68 16.516 9.898 1 97.19 17 HIS B N 1
ATOM 2583 C CA . HIS B 1 17 ? 6.98 17.625 10.789 1 97.19 17 HIS B CA 1
ATOM 2584 C C . HIS B 1 17 ? 6.141 18.859 10.438 1 97.19 17 HIS B C 1
ATOM 2586 O O . HIS B 1 17 ? 5.547 19.469 11.32 1 97.19 17 HIS B O 1
ATOM 2592 N N . GLN B 1 18 ? 6.121 19.172 9.211 1 96.81 18 GLN B N 1
ATOM 2593 C CA . GLN B 1 18 ? 5.336 20.312 8.734 1 96.81 18 GLN B CA 1
ATOM 2594 C C . GLN B 1 18 ? 3.863 20.156 9.109 1 96.81 18 GLN B C 1
ATOM 2596 O O . GLN B 1 18 ? 3.24 21.094 9.609 1 96.81 18 GLN B O 1
ATOM 2601 N N . ALA B 1 19 ? 3.318 18.969 8.883 1 97.38 19 ALA B N 1
ATOM 2602 C CA . ALA B 1 19 ? 1.919 18.703 9.195 1 97.38 19 ALA B CA 1
ATOM 2603 C C . ALA B 1 19 ? 1.646 18.875 10.688 1 97.38 19 ALA B C 1
ATOM 2605 O O . ALA B 1 19 ? 0.645 19.484 11.07 1 97.38 19 ALA B O 1
ATOM 2606 N N . ALA B 1 20 ? 2.525 18.344 11.492 1 97.38 20 ALA B N 1
ATOM 2607 C CA . ALA B 1 20 ? 2.375 18.484 12.938 1 97.38 20 ALA B CA 1
ATOM 2608 C C . ALA B 1 20 ? 2.436 19.953 13.359 1 97.38 20 ALA B C 1
ATOM 2610 O O . ALA B 1 20 ? 1.587 20.422 14.125 1 97.38 20 ALA B O 1
ATOM 2611 N N . ALA B 1 21 ? 3.418 20.672 12.859 1 96.25 21 ALA B N 1
ATOM 2612 C CA . ALA B 1 21 ? 3.602 22.094 13.203 1 96.25 21 ALA B CA 1
ATOM 2613 C C . ALA B 1 21 ? 2.375 22.906 12.828 1 96.25 21 ALA B C 1
ATOM 2615 O O . ALA B 1 21 ? 1.889 23.719 13.625 1 96.25 21 ALA B O 1
ATOM 2616 N N . GLU B 1 22 ? 1.906 22.672 11.656 1 94.62 22 GLU B N 1
ATOM 2617 C CA . GLU B 1 22 ? 0.767 23.438 11.164 1 94.62 22 GLU B CA 1
ATOM 2618 C C . GLU B 1 22 ? -0.516 23.062 11.891 1 94.62 22 GLU B C 1
ATOM 2620 O O . GLU B 1 22 ? -1.367 23.906 12.156 1 94.62 22 GLU B O 1
ATOM 2625 N N . SER B 1 23 ? -0.683 21.781 12.227 1 94.5 23 SER B N 1
ATOM 2626 C CA . SER B 1 23 ? -1.871 21.312 12.93 1 94.5 23 SER B CA 1
ATOM 2627 C C . SER B 1 23 ? -1.985 21.938 14.312 1 94.5 23 SER B C 1
ATOM 2629 O O . SER B 1 23 ? -3.092 22.141 14.82 1 94.5 23 SER B O 1
ATOM 2631 N N . PHE B 1 24 ? -0.856 22.266 14.906 1 93.69 24 PHE B N 1
ATOM 2632 C CA . PHE B 1 24 ? -0.864 22.766 16.281 1 93.69 24 PHE B CA 1
ATOM 2633 C C . PHE B 1 24 ? -0.307 24.172 16.359 1 93.69 24 PHE B C 1
ATOM 2635 O O . PHE B 1 24 ? 0.191 24.594 17.406 1 93.69 24 PHE B O 1
ATOM 2642 N N . CYS B 1 25 ? -0.352 24.906 15.266 1 90.06 25 CYS B N 1
ATOM 2643 C CA . CYS B 1 25 ? 0.289 26.219 15.141 1 90.06 25 CYS B CA 1
ATOM 2644 C C . CYS B 1 25 ? -0.307 27.219 16.125 1 90.06 25 CYS B C 1
ATOM 2646 O O . CYS B 1 25 ? 0.354 28.172 16.516 1 90.06 25 CYS B O 1
ATOM 2648 N N . LYS B 1 26 ? -1.533 27.031 16.578 1 86.56 26 LYS B N 1
ATOM 2649 C CA . LYS B 1 26 ? -2.205 27.969 17.469 1 86.56 26 LYS B CA 1
ATOM 2650 C C . LYS B 1 26 ? -2.006 27.594 18.922 1 86.56 26 LYS B C 1
ATOM 2652 O O . LYS B 1 26 ? -2.521 28.266 19.828 1 86.56 26 LYS B O 1
ATOM 2657 N N . LEU B 1 27 ? -1.294 26.547 19.125 1 86.06 27 LEU B N 1
ATOM 2658 C CA . LEU B 1 27 ? -1.07 26.031 20.469 1 86.06 27 LEU B CA 1
ATOM 2659 C C . LEU B 1 27 ? 0.421 25.922 20.766 1 86.06 27 LEU B C 1
ATOM 2661 O O . LEU B 1 27 ? 1.242 25.891 19.844 1 86.06 27 LEU B O 1
ATOM 2665 N N . SER B 1 28 ? 0.678 25.984 22.016 1 89.31 28 SER B N 1
ATOM 2666 C CA . SER B 1 28 ? 2.043 25.688 22.438 1 89.31 28 SER B CA 1
ATOM 2667 C C . SER B 1 28 ? 2.305 24.188 22.391 1 89.31 28 SER B C 1
ATOM 2669 O O . SER B 1 28 ? 1.717 23.422 23.172 1 89.31 28 SER B O 1
ATOM 2671 N N . ALA B 1 29 ? 3.123 23.797 21.469 1 93.31 29 ALA B N 1
ATOM 2672 C CA . ALA B 1 29 ? 3.34 22.359 21.281 1 93.31 29 ALA B CA 1
ATOM 2673 C C . ALA B 1 29 ? 4.828 22.047 21.188 1 93.31 29 ALA B C 1
ATOM 2675 O O . ALA B 1 29 ? 5.598 22.797 20.578 1 93.31 29 ALA B O 1
ATOM 2676 N N . ASP B 1 30 ? 5.188 21.062 21.891 1 96.69 30 ASP B N 1
ATOM 2677 C CA . ASP B 1 30 ? 6.504 20.438 21.766 1 96.69 30 ASP B CA 1
ATOM 2678 C C . ASP B 1 30 ? 6.469 19.266 20.781 1 96.69 30 ASP B C 1
ATOM 2680 O O . ASP B 1 30 ? 5.961 18.188 21.109 1 96.69 30 ASP B O 1
ATOM 2684 N N . LEU B 1 31 ? 7.008 19.5 19.578 1 97.31 31 LEU B N 1
ATOM 2685 C CA . LEU B 1 31 ? 6.973 18.5 18.531 1 97.31 31 LEU B CA 1
ATOM 2686 C C . LEU B 1 31 ? 8.117 17.5 18.703 1 97.31 31 LEU B C 1
ATOM 2688 O O . LEU B 1 31 ? 9.281 17.891 18.75 1 97.31 31 LEU B O 1
ATOM 2692 N N . GLN B 1 32 ? 7.824 16.219 18.75 1 98.19 32 GLN B N 1
ATOM 2693 C CA . GLN B 1 32 ? 8.797 15.172 19.062 1 98.19 32 GLN B CA 1
ATOM 2694 C C . GLN B 1 32 ? 8.898 14.156 17.938 1 98.19 32 GLN B C 1
ATOM 2696 O O . GLN B 1 32 ? 7.988 13.352 17.734 1 98.19 32 GLN B O 1
ATOM 2701 N N . PRO B 1 33 ? 10.016 14.164 17.203 1 97.56 33 PRO B N 1
ATOM 2702 C CA . PRO B 1 33 ? 10.188 13.172 16.125 1 97.56 33 PRO B CA 1
ATOM 2703 C C . PRO B 1 33 ? 10.297 11.742 16.656 1 97.56 33 PRO B C 1
ATOM 2705 O O . PRO B 1 33 ? 10.898 11.516 17.719 1 97.56 33 PRO B O 1
ATOM 2708 N N . GLN B 1 34 ? 9.633 10.867 16.047 1 98.12 34 GLN B N 1
ATOM 2709 C CA . GLN B 1 34 ? 9.742 9.43 16.312 1 98.12 34 GLN B CA 1
ATOM 2710 C C . GLN B 1 34 ? 10.43 8.711 15.156 1 98.12 34 GLN B C 1
ATOM 2712 O O . GLN B 1 34 ? 10.398 9.188 14.016 1 98.12 34 GLN B O 1
ATOM 2717 N N . VAL B 1 35 ? 10.984 7.594 15.398 1 95.38 35 VAL B N 1
ATOM 2718 C CA . VAL B 1 35 ? 11.766 6.875 14.406 1 95.38 35 VAL B CA 1
ATOM 2719 C C . VAL B 1 35 ? 10.836 6.094 13.477 1 95.38 35 VAL B C 1
ATOM 2721 O O . VAL B 1 35 ? 11.172 5.844 12.32 1 95.38 35 VAL B O 1
ATOM 2724 N N . SER B 1 36 ? 9.664 5.719 14.008 1 96.56 36 SER B N 1
ATOM 2725 C CA . SER B 1 36 ? 8.711 4.926 13.234 1 96.56 36 SER B CA 1
ATOM 2726 C C . SER B 1 36 ? 7.281 5.184 13.688 1 96.56 36 SER B C 1
ATOM 2728 O O . SER B 1 36 ? 7.051 5.766 14.742 1 96.56 36 SER B O 1
ATOM 2730 N N . PHE B 1 37 ? 6.348 4.75 12.867 1 97.69 37 PHE B N 1
ATOM 2731 C CA . PHE B 1 37 ? 4.941 4.891 13.219 1 97.69 37 PHE B CA 1
ATOM 2732 C C . PHE B 1 37 ? 4.617 4.105 14.484 1 97.69 37 PHE B C 1
ATOM 2734 O O . PHE B 1 37 ? 3.941 4.609 15.383 1 97.69 37 PHE B O 1
ATOM 2741 N N . PRO B 1 38 ? 5.172 2.875 14.594 1 97.69 38 PRO B N 1
ATOM 2742 C CA . PRO B 1 38 ? 4.926 2.129 15.836 1 97.69 38 PRO B CA 1
ATOM 2743 C C . PRO B 1 38 ? 5.441 2.854 17.078 1 97.69 38 PRO B C 1
ATOM 2745 O O . PRO B 1 38 ? 4.793 2.83 18.125 1 97.69 38 PRO B O 1
ATOM 2748 N N . ASP B 1 39 ? 6.527 3.529 16.922 1 98.25 39 ASP B N 1
ATOM 2749 C CA . ASP B 1 39 ? 7.062 4.285 18.047 1 98.25 39 ASP B CA 1
ATOM 2750 C C . ASP B 1 39 ? 6.117 5.414 18.453 1 98.25 39 ASP B C 1
ATOM 2752 O O . ASP B 1 39 ? 5.934 5.684 19.641 1 98.25 39 ASP B O 1
ATOM 2756 N N . ALA B 1 40 ? 5.586 6.051 17.484 1 98.44 40 ALA B N 1
ATOM 2757 C CA . ALA B 1 40 ? 4.629 7.121 17.766 1 98.44 40 ALA B CA 1
ATOM 2758 C C . ALA B 1 40 ? 3.391 6.582 18.469 1 98.44 40 ALA B C 1
ATOM 2760 O O . ALA B 1 40 ? 2.918 7.172 19.453 1 98.44 40 ALA B O 1
ATOM 2761 N N . PHE B 1 41 ? 2.852 5.438 18.062 1 98.5 41 PHE B N 1
ATOM 2762 C CA . PHE B 1 41 ? 1.688 4.812 18.672 1 98.5 41 PHE B CA 1
ATOM 2763 C C . PHE B 1 41 ? 1.997 4.379 20.109 1 98.5 41 PHE B C 1
ATOM 2765 O O . PHE B 1 41 ? 1.178 4.566 21 1 98.5 41 PHE B O 1
ATOM 2772 N N . ALA B 1 42 ? 3.191 3.826 20.234 1 98.31 42 ALA B N 1
ATOM 2773 C CA . ALA B 1 42 ? 3.596 3.395 21.562 1 98.31 42 ALA B CA 1
ATOM 2774 C C . ALA B 1 42 ? 3.699 4.582 22.516 1 98.31 42 ALA B C 1
ATOM 2776 O O . ALA B 1 42 ? 3.244 4.512 23.656 1 98.31 42 ALA B O 1
ATOM 2777 N N . ALA B 1 43 ? 4.293 5.625 22.031 1 98.12 43 ALA B N 1
ATOM 2778 C CA . ALA B 1 43 ? 4.414 6.83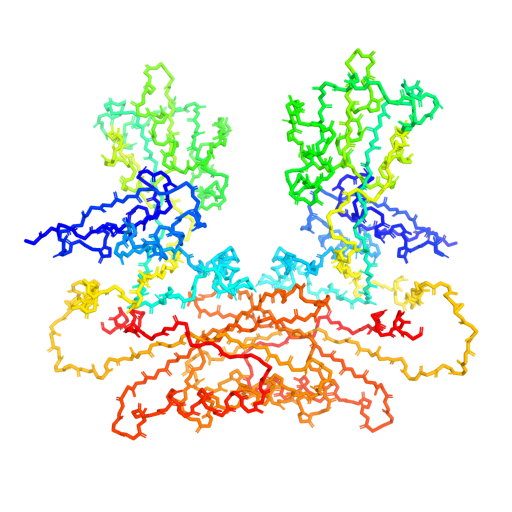2 22.844 1 98.12 43 ALA B CA 1
ATOM 2779 C C . ALA B 1 43 ? 3.039 7.355 23.25 1 98.12 43 ALA B C 1
ATOM 2781 O O . ALA B 1 43 ? 2.854 7.805 24.391 1 98.12 43 ALA B O 1
ATOM 2782 N N . LEU B 1 44 ? 2.07 7.293 22.406 1 97.19 44 LEU B N 1
ATOM 2783 C CA . LEU B 1 44 ? 0.7 7.707 22.688 1 97.19 44 LEU B CA 1
ATOM 2784 C C . LEU B 1 44 ? 0.062 6.793 23.734 1 97.19 44 LEU B C 1
ATOM 2786 O O . LEU B 1 44 ? -0.489 7.27 24.734 1 97.19 44 LEU B O 1
ATOM 2790 N N . GLN B 1 45 ? 0.159 5.5 23.422 1 98 45 GLN B N 1
ATOM 2791 C CA . GLN B 1 45 ? -0.452 4.508 24.297 1 98 45 GLN B CA 1
ATOM 2792 C C . GLN B 1 45 ? 0.086 4.625 25.719 1 98 45 GLN B C 1
ATOM 2794 O O . GLN B 1 45 ? -0.664 4.473 26.688 1 98 45 GLN B O 1
ATOM 2799 N N . ASN B 1 46 ? 1.353 4.941 25.844 1 97.38 46 ASN B N 1
ATOM 2800 C CA . ASN B 1 46 ? 2.02 5.031 27.141 1 97.38 46 ASN B CA 1
ATOM 2801 C C . ASN B 1 46 ? 1.912 6.434 27.719 1 97.38 46 ASN B C 1
ATOM 2803 O O . ASN B 1 46 ? 2.514 6.723 28.766 1 97.38 46 ASN B O 1
ATOM 2807 N N . LYS B 1 47 ? 1.277 7.34 27.094 1 95.81 47 LYS B N 1
ATOM 2808 C CA . LYS B 1 47 ? 1.033 8.711 27.531 1 95.81 47 LYS B CA 1
ATOM 2809 C C . LYS B 1 47 ? 2.338 9.492 27.656 1 95.81 47 LYS B C 1
ATOM 2811 O O . LYS B 1 47 ? 2.484 10.336 28.547 1 95.81 47 LYS B O 1
ATOM 2816 N N . GLU B 1 48 ? 3.277 9.055 26.828 1 96.88 48 GLU B N 1
ATOM 2817 C CA . GLU B 1 48 ? 4.531 9.805 26.734 1 96.88 48 GLU B CA 1
ATOM 2818 C C . GLU B 1 48 ? 4.363 11.07 25.906 1 96.88 48 GLU B C 1
ATOM 2820 O O . GLU B 1 48 ? 5.168 12 26.016 1 96.88 48 GLU B O 1
ATOM 2825 N N . VAL B 1 49 ? 3.396 11.07 25.031 1 97 49 VAL B N 1
ATOM 2826 C CA . VAL B 1 49 ? 2.984 12.234 24.266 1 97 49 VAL B CA 1
ATOM 2827 C C . VAL B 1 49 ? 1.469 12.406 24.359 1 97 49 VAL B C 1
ATOM 2829 O O . VAL B 1 49 ? 0.751 11.461 24.688 1 97 49 VAL B O 1
ATOM 2832 N N . ASP B 1 50 ? 1.03 13.602 24.078 1 95.75 50 ASP B N 1
ATOM 2833 C CA . ASP B 1 50 ? -0.391 13.922 24.172 1 95.75 50 ASP B CA 1
ATOM 2834 C C . ASP B 1 50 ? -1.107 13.617 22.859 1 95.75 50 ASP B C 1
ATOM 2836 O O . ASP B 1 50 ? -2.242 13.133 22.859 1 95.75 50 ASP B O 1
ATOM 2840 N N . TYR B 1 51 ? -0.434 13.922 21.766 1 96.94 51 TYR B N 1
ATOM 2841 C CA . TYR B 1 51 ? -0.986 13.719 20.422 1 96.94 51 TYR B CA 1
ATOM 2842 C C . TYR B 1 51 ? 0.063 13.141 19.484 1 96.94 51 TYR B C 1
ATOM 2844 O O . TYR B 1 51 ? 1.261 13.188 19.781 1 96.94 51 TYR B O 1
ATOM 2852 N N . ALA B 1 52 ? -0.388 12.539 18.406 1 98.19 52 ALA B N 1
ATOM 2853 C CA . ALA B 1 52 ? 0.468 12.117 17.297 1 98.19 52 ALA B CA 1
ATOM 2854 C C . ALA B 1 52 ? -0.161 12.469 15.953 1 98.19 52 ALA B C 1
ATOM 2856 O O . ALA B 1 52 ? -1.374 12.328 15.773 1 98.19 52 ALA B O 1
ATOM 2857 N N . VAL B 1 53 ? 0.579 12.984 15.07 1 98.31 53 VAL B N 1
ATOM 2858 C CA . VAL B 1 53 ? 0.167 13.297 13.703 1 98.31 53 VAL B CA 1
ATOM 2859 C C . VAL B 1 53 ? 0.783 12.281 12.742 1 98.31 53 VAL B C 1
ATOM 2861 O O . VAL B 1 53 ? 2.002 12.25 12.562 1 98.31 53 VAL B O 1
ATOM 2864 N N . ILE B 1 54 ? -0.062 11.492 12.156 1 98.75 54 ILE B N 1
ATOM 2865 C CA . ILE B 1 54 ? 0.408 10.352 11.375 1 98.75 54 ILE B CA 1
ATOM 2866 C C . ILE B 1 54 ? -0.279 10.352 10.008 1 98.75 54 ILE B C 1
ATOM 2868 O O . ILE B 1 54 ? -1.503 10.477 9.922 1 98.75 54 ILE B O 1
ATOM 2872 N N . PRO B 1 55 ? 0.547 10.266 8.914 1 98.38 55 PRO B N 1
ATOM 2873 C CA . PRO B 1 55 ? -0.101 10.188 7.598 1 98.38 55 PRO B CA 1
ATOM 2874 C C . PRO B 1 55 ? -0.976 8.945 7.441 1 98.38 55 PRO B C 1
ATOM 2876 O O . PRO B 1 55 ? -0.624 7.871 7.938 1 98.38 55 PRO B O 1
ATOM 2879 N N . CYS B 1 56 ? -2.102 9.07 6.734 1 98.12 56 CYS B N 1
ATOM 2880 C CA . CYS B 1 56 ? -2.998 7.93 6.59 1 98.12 56 CYS B CA 1
ATOM 2881 C C . CYS B 1 56 ? -3.32 7.668 5.125 1 98.12 56 CYS B C 1
ATOM 2883 O O . CYS B 1 56 ? -3.707 6.559 4.758 1 98.12 56 CYS B O 1
ATOM 2885 N N . GLU B 1 57 ? -3.217 8.695 4.324 1 98 57 GLU B N 1
ATOM 2886 C CA . GLU B 1 57 ? -3.535 8.531 2.908 1 98 57 GLU B CA 1
ATOM 2887 C C . GLU B 1 57 ? -2.941 9.664 2.074 1 98 57 GLU B C 1
ATOM 2889 O O . GLU B 1 57 ? -2.842 10.797 2.543 1 98 57 GLU B O 1
ATOM 2894 N N . ASN B 1 58 ? -2.502 9.359 0.917 1 96.62 58 ASN B N 1
ATOM 2895 C CA . ASN B 1 58 ? -2.086 10.328 -0.089 1 96.62 58 ASN B CA 1
ATOM 2896 C C . ASN B 1 58 ? -3.02 10.32 -1.296 1 96.62 58 ASN B C 1
ATOM 2898 O O . ASN B 1 58 ? -3.428 9.258 -1.763 1 96.62 58 ASN B O 1
ATOM 2902 N N . SER B 1 59 ? -3.361 11.453 -1.764 1 96.31 59 SER B N 1
ATOM 2903 C CA . SER B 1 59 ? -4.348 11.586 -2.83 1 96.31 59 SER B CA 1
ATOM 2904 C C . SER B 1 59 ? -3.861 10.938 -4.121 1 96.31 59 SER B C 1
ATOM 2906 O O . SER B 1 59 ? -4.66 10.625 -5.004 1 96.31 59 SER B O 1
ATOM 2908 N N . THR B 1 60 ? -2.605 10.742 -4.242 1 93.94 60 THR B N 1
ATOM 2909 C CA . THR B 1 60 ? -2.033 10.172 -5.457 1 93.94 60 THR B CA 1
ATOM 2910 C C . THR B 1 60 ? -1.622 8.719 -5.234 1 93.94 60 THR B C 1
ATOM 2912 O O . THR B 1 60 ? -1.896 7.855 -6.07 1 93.94 60 THR B O 1
ATOM 2915 N N . ASN B 1 61 ? -1.085 8.422 -4.051 1 93.62 61 ASN B N 1
ATOM 2916 C CA . ASN B 1 61 ? -0.498 7.109 -3.812 1 93.62 61 ASN B CA 1
ATOM 2917 C C . ASN B 1 61 ? -1.464 6.191 -3.068 1 93.62 61 ASN B C 1
ATOM 2919 O O . ASN B 1 61 ? -1.261 4.977 -3.02 1 93.62 61 ASN B O 1
ATOM 2923 N N . GLY B 1 62 ? -2.432 6.766 -2.432 1 96.38 62 GLY B N 1
ATOM 2924 C CA . GLY B 1 62 ? -3.41 5.945 -1.735 1 96.38 62 GLY B CA 1
ATOM 2925 C C . GLY B 1 62 ? -3.107 5.777 -0.259 1 96.38 62 GLY B C 1
ATOM 2926 O O . GLY B 1 62 ? -2.436 6.621 0.342 1 96.38 62 GLY B O 1
ATOM 2927 N N . SER B 1 63 ? -3.629 4.734 0.326 1 97.19 63 SER B N 1
ATOM 2928 C CA . SER B 1 63 ? -3.582 4.531 1.771 1 97.19 63 SER B CA 1
ATOM 2929 C C . SER B 1 63 ? -2.166 4.223 2.242 1 97.19 63 SER B C 1
ATOM 2931 O O . SER B 1 63 ? -1.391 3.59 1.522 1 97.19 63 SER B O 1
ATOM 2933 N N . VAL B 1 64 ? -1.854 4.754 3.387 1 97 64 VAL B N 1
ATOM 2934 C CA . VAL B 1 64 ? -0.644 4.344 4.09 1 97 64 VAL B CA 1
ATOM 2935 C C . VAL B 1 64 ? -0.916 3.068 4.887 1 97 64 VAL B C 1
ATOM 2937 O O . VAL B 1 64 ? -1.4 3.131 6.02 1 97 64 VAL B O 1
ATOM 2940 N N . VAL B 1 65 ? -0.501 1.96 4.426 1 96.31 65 VAL B N 1
ATOM 2941 C CA . VAL B 1 65 ? -0.905 0.649 4.922 1 96.31 65 VAL B CA 1
ATOM 2942 C C . VAL B 1 65 ? -0.368 0.444 6.336 1 96.31 65 VAL B C 1
ATOM 2944 O O . VAL B 1 65 ? -1.009 -0.211 7.164 1 96.31 65 VAL B O 1
ATOM 2947 N N . GLN B 1 66 ? 0.79 1.005 6.598 1 96.06 66 GLN B N 1
ATOM 2948 C CA . GLN B 1 66 ? 1.363 0.861 7.934 1 96.06 66 GLN B CA 1
ATOM 2949 C C . GLN B 1 66 ? 0.451 1.471 8.992 1 96.06 66 GLN B C 1
ATOM 2951 O O . GLN B 1 66 ? 0.318 0.927 10.094 1 96.06 66 GLN B O 1
ATOM 2956 N N . THR B 1 67 ? -0.101 2.615 8.672 1 98.19 67 THR B N 1
ATOM 2957 C CA . THR B 1 67 ? -1.033 3.252 9.602 1 98.19 67 THR B CA 1
ATOM 2958 C C . THR B 1 67 ? -2.268 2.379 9.812 1 98.19 67 THR B C 1
ATOM 2960 O O . THR B 1 67 ? -2.715 2.189 10.945 1 98.19 67 THR B O 1
ATOM 2963 N N . LEU B 1 68 ? -2.809 1.769 8.758 1 98.31 68 LEU B N 1
ATOM 2964 C CA . LEU B 1 68 ? -3.955 0.874 8.859 1 98.31 68 LEU B CA 1
ATOM 2965 C C . LEU B 1 68 ? -3.621 -0.35 9.703 1 98.31 68 LEU B C 1
ATOM 2967 O O . LEU B 1 68 ? -4.441 -0.8 10.5 1 98.31 68 LEU B O 1
ATOM 2971 N N . ASP B 1 69 ? -2.434 -0.833 9.523 1 97.56 69 ASP B N 1
ATOM 2972 C CA . ASP B 1 69 ? -2.008 -1.985 10.312 1 97.56 69 ASP B CA 1
ATOM 2973 C C . ASP B 1 69 ? -1.974 -1.647 11.805 1 97.56 69 ASP B C 1
ATOM 2975 O O . ASP B 1 69 ? -2.34 -2.475 12.641 1 97.56 69 ASP B O 1
ATOM 2979 N N . LEU B 1 70 ? -1.504 -0.465 12.117 1 98.25 70 LEU B N 1
ATOM 2980 C CA . LEU B 1 70 ? -1.468 -0.045 13.516 1 98.25 70 LEU B CA 1
ATOM 2981 C C . LEU B 1 70 ? -2.877 0.158 14.055 1 98.25 70 LEU B C 1
ATOM 2983 O O . LEU B 1 70 ? -3.156 -0.174 15.211 1 98.25 70 LEU B O 1
ATOM 2987 N N . LEU B 1 71 ? -3.76 0.633 13.234 1 98.31 71 LEU B N 1
ATOM 2988 C CA . LEU B 1 71 ? -5.156 0.83 13.617 1 98.31 71 LEU B CA 1
ATOM 2989 C C . LEU B 1 71 ? -5.859 -0.508 13.812 1 98.31 71 LEU B C 1
ATOM 2991 O O . LEU B 1 71 ? -6.758 -0.624 14.648 1 98.31 71 LEU B O 1
ATOM 2995 N N . ALA B 1 72 ? -5.473 -1.49 13 1 97.56 72 ALA B N 1
ATOM 2996 C CA . ALA B 1 72 ? -6.039 -2.83 13.141 1 97.56 72 ALA B CA 1
ATOM 2997 C C . ALA B 1 72 ? -5.793 -3.383 14.547 1 97.56 72 ALA B C 1
ATOM 2999 O O . ALA B 1 72 ? -6.629 -4.113 15.086 1 97.56 72 ALA B O 1
ATOM 3000 N N . ASP B 1 73 ? -4.617 -3.006 15.062 1 96.56 73 ASP B N 1
ATOM 3001 C CA . ASP B 1 73 ? -4.277 -3.354 16.438 1 96.56 73 ASP B CA 1
ATOM 3002 C C . ASP B 1 73 ? -4.574 -4.824 16.719 1 96.56 73 ASP B C 1
ATOM 3004 O O . ASP B 1 73 ? -5.297 -5.145 17.672 1 96.56 73 ASP B O 1
ATOM 3008 N N . ARG B 1 74 ? -4.074 -5.699 15.906 1 94.75 74 ARG B N 1
ATOM 3009 C CA . ARG B 1 74 ? -4.391 -7.125 15.938 1 94.75 74 ARG B CA 1
ATOM 3010 C C . ARG B 1 74 ? -4.031 -7.738 17.281 1 94.75 74 ARG B C 1
ATOM 3012 O O . ARG B 1 74 ? -4.672 -8.695 17.734 1 94.75 74 ARG B O 1
ATOM 3019 N N . ASP B 1 75 ? -3.094 -7.164 18.016 1 94 75 ASP B N 1
ATOM 3020 C CA . ASP B 1 75 ? -2.652 -7.719 19.297 1 94 75 ASP B CA 1
ATOM 3021 C C . ASP B 1 75 ? -3.223 -6.922 20.453 1 94 75 ASP B C 1
ATOM 3023 O O . ASP B 1 75 ? -2.936 -7.223 21.625 1 94 75 ASP B O 1
ATOM 3027 N N . GLY B 1 76 ? -3.957 -5.922 20.219 1 95.19 76 GLY B N 1
ATOM 3028 C CA . GLY B 1 76 ? -4.609 -5.145 21.266 1 95.19 76 GLY B CA 1
ATOM 3029 C C . GLY B 1 76 ? -3.656 -4.238 22.016 1 95.19 76 GLY B C 1
ATOM 3030 O O . GLY B 1 76 ? -3.875 -3.943 23.203 1 95.19 76 GLY B O 1
ATOM 3031 N N . SER B 1 77 ? -2.584 -3.811 21.344 1 96.56 77 SER B N 1
ATOM 3032 C CA . SER B 1 77 ? -1.517 -3.064 22 1 96.56 77 SER B CA 1
ATOM 3033 C C . SER B 1 77 ? -1.852 -1.579 22.078 1 96.56 77 SER B C 1
ATOM 3035 O O . SER B 1 77 ? -1.221 -0.837 22.844 1 96.56 77 SER B O 1
ATOM 3037 N N . TYR B 1 78 ? -2.832 -1.146 21.297 1 97.56 78 TYR B N 1
ATOM 3038 C CA . TYR B 1 78 ? -3.119 0.28 21.203 1 97.56 78 TYR B CA 1
ATOM 3039 C C . TYR B 1 78 ? -4.594 0.558 21.484 1 97.56 78 TYR B C 1
ATOM 3041 O O . TYR B 1 78 ? -5.223 1.34 20.766 1 97.56 78 TYR B O 1
ATOM 3049 N N . LYS B 1 79 ? -5.137 -0.069 22.484 1 95.25 79 LYS B N 1
ATOM 3050 C CA . LYS B 1 79 ? -6.57 -0.084 22.766 1 95.25 79 LYS B CA 1
ATOM 3051 C C . LYS B 1 79 ? -7.074 1.311 23.125 1 95.25 79 LYS B C 1
ATOM 3053 O O . LYS B 1 79 ? -8.25 1.624 22.922 1 95.25 79 LYS B O 1
ATOM 3058 N N . ASP B 1 80 ? -6.176 2.176 23.609 1 96.5 80 ASP B N 1
ATOM 3059 C CA . ASP B 1 80 ? -6.625 3.471 24.125 1 96.5 80 ASP B CA 1
ATOM 3060 C C . ASP B 1 80 ? -6.367 4.578 23.094 1 96.5 80 ASP B C 1
ATOM 3062 O O . ASP B 1 80 ? -6.652 5.746 23.359 1 96.5 80 ASP B O 1
ATOM 3066 N N . VAL B 1 81 ? -5.852 4.273 21.953 1 97.31 81 VAL B N 1
ATOM 3067 C CA . VAL B 1 81 ? -5.492 5.25 20.938 1 97.31 81 VAL B CA 1
ATOM 3068 C C . VAL B 1 81 ? -6.66 5.438 19.969 1 97.31 81 VAL B C 1
ATOM 3070 O O . VAL B 1 81 ? -7.16 4.469 19.391 1 97.31 81 VAL B O 1
ATOM 3073 N N . LYS B 1 82 ? -7.125 6.672 19.75 1 96.88 82 LYS B N 1
ATOM 3074 C CA . LYS B 1 82 ? -8.211 6.98 18.828 1 96.88 82 LYS B CA 1
ATOM 3075 C C . LYS B 1 82 ? -7.875 8.211 17.984 1 96.88 82 LYS B C 1
ATOM 3077 O O . LYS B 1 82 ? -7.066 9.047 18.391 1 96.88 82 LYS B O 1
ATOM 3082 N N . VAL B 1 83 ? -8.508 8.266 16.859 1 97.56 83 VAL B N 1
ATOM 3083 C CA . VAL B 1 83 ? -8.406 9.445 16 1 97.56 83 VAL B CA 1
ATOM 3084 C C . VAL B 1 83 ? -9.258 10.578 16.562 1 97.56 83 VAL B C 1
ATOM 3086 O O . VAL B 1 83 ? -10.398 10.352 16.984 1 97.56 83 VAL B O 1
ATOM 3089 N N . CYS B 1 84 ? -8.734 11.82 16.547 1 95.81 84 CYS B N 1
ATOM 3090 C CA . CYS B 1 84 ? -9.508 12.945 17.062 1 95.81 84 CYS B CA 1
ATOM 3091 C C . CYS B 1 84 ? -9.438 14.141 16.125 1 95.81 84 CYS B C 1
ATOM 3093 O O . CYS B 1 84 ? -9.977 15.203 16.422 1 95.81 84 CYS B O 1
ATOM 3095 N N . GLY B 1 85 ? -8.773 13.977 15.055 1 95.38 85 GLY B N 1
ATOM 3096 C CA . GLY B 1 85 ? -8.664 15.047 14.07 1 95.38 85 GLY B CA 1
ATOM 3097 C C . GLY B 1 85 ? -7.977 14.609 12.789 1 95.38 85 GLY B C 1
ATOM 3098 O O . GLY B 1 85 ? -7.562 13.453 12.664 1 95.38 85 GLY B O 1
ATOM 3099 N N . GLU B 1 86 ? -7.949 15.5 11.867 1 96.75 86 GLU B N 1
ATOM 3100 C CA . GLU B 1 86 ? -7.242 15.266 10.609 1 96.75 86 GLU B CA 1
ATOM 3101 C C . GLU B 1 86 ? -6.645 16.562 10.07 1 96.75 86 GLU B C 1
ATOM 3103 O O . GLU B 1 86 ? -7.02 17.656 10.5 1 96.75 86 GLU B O 1
ATOM 3108 N N . TYR B 1 87 ? -5.68 16.422 9.281 1 96.44 87 TYR B N 1
ATOM 3109 C CA . TYR B 1 87 ? -5.012 17.531 8.617 1 96.44 87 TYR B CA 1
ATOM 3110 C C . TYR B 1 87 ? -4.629 17.172 7.191 1 96.44 87 TYR B C 1
ATOM 3112 O O . TYR B 1 87 ? -4.16 16.062 6.938 1 96.44 87 TYR B O 1
ATOM 3120 N N . TYR B 1 88 ? -4.898 18.062 6.242 1 97.19 88 TYR B N 1
ATOM 3121 C CA . TYR B 1 88 ? -4.535 17.875 4.84 1 97.19 88 TYR B CA 1
ATOM 3122 C C . TYR B 1 88 ? -3.359 18.766 4.461 1 97.19 88 TYR B C 1
ATOM 3124 O O . TYR B 1 88 ? -3.438 20 4.582 1 97.19 88 TYR B O 1
ATOM 3132 N N . LEU B 1 89 ? -2.293 18.141 4.051 1 96.94 89 LEU B N 1
ATOM 3133 C CA . LEU B 1 89 ? -1.108 18.875 3.637 1 96.94 89 LEU B CA 1
ATOM 3134 C C . LEU B 1 89 ? -0.844 18.688 2.146 1 96.94 89 LEU B C 1
ATOM 3136 O O . LEU B 1 89 ? -0.519 17.594 1.704 1 96.94 89 LEU B O 1
ATOM 3140 N N . THR B 1 90 ? -0.956 19.75 1.405 1 96.19 90 THR B N 1
ATOM 3141 C CA . THR B 1 90 ? -0.575 19.688 -0.002 1 96.19 90 THR B CA 1
ATOM 3142 C C . THR B 1 90 ? 0.943 19.656 -0.151 1 96.19 90 THR B C 1
ATOM 3144 O O . THR B 1 90 ? 1.646 20.469 0.459 1 96.19 90 THR B O 1
ATOM 3147 N N . VAL B 1 91 ? 1.445 18.75 -0.925 1 95.19 91 VAL B N 1
ATOM 3148 C CA . VAL B 1 91 ? 2.875 18.516 -1.095 1 95.19 91 VAL B CA 1
ATOM 3149 C C . VAL B 1 91 ? 3.443 19.5 -2.113 1 95.19 91 VAL B C 1
ATOM 3151 O O . VAL B 1 91 ? 3.057 19.484 -3.285 1 95.19 91 VAL B O 1
ATOM 3154 N N . HIS B 1 92 ? 4.309 20.344 -1.663 1 97.38 92 HIS B N 1
ATOM 3155 C CA . HIS B 1 92 ? 5.059 21.266 -2.518 1 97.38 92 HIS B CA 1
ATOM 3156 C C . HIS B 1 92 ? 6.559 21.031 -2.391 1 97.38 92 HIS B C 1
ATOM 3158 O O . HIS B 1 92 ? 7.105 21.047 -1.286 1 97.38 92 HIS B O 1
ATOM 3164 N N . HIS B 1 93 ? 7.176 20.766 -3.553 1 98.25 93 HIS B N 1
ATOM 3165 C CA . HIS B 1 93 ? 8.617 20.531 -3.572 1 98.25 93 HIS B CA 1
ATOM 3166 C C . HIS B 1 93 ? 9.367 21.797 -3.994 1 98.25 93 HIS B C 1
ATOM 3168 O O . HIS B 1 93 ? 8.875 22.562 -4.82 1 98.25 93 HIS B O 1
ATOM 3174 N N . CYS B 1 94 ? 10.484 22 -3.406 1 98.56 94 CYS B N 1
ATOM 3175 C CA . CYS B 1 94 ? 11.398 23.094 -3.732 1 98.56 94 CYS B CA 1
ATOM 3176 C C . CYS B 1 94 ? 12.766 22.562 -4.125 1 98.56 94 CYS B C 1
ATOM 3178 O O . CYS B 1 94 ? 13.18 21.5 -3.68 1 98.56 94 CYS B O 1
ATOM 3180 N N . LEU B 1 95 ? 13.375 23.281 -5.016 1 98.62 95 LEU B N 1
ATOM 3181 C CA . LEU B 1 95 ? 14.812 23.125 -5.223 1 98.62 95 LEU B CA 1
ATOM 3182 C C . LEU B 1 95 ? 15.602 24.016 -4.27 1 98.62 95 LEU B C 1
ATOM 3184 O O . LEU B 1 95 ? 15.375 25.234 -4.219 1 98.62 95 LEU B O 1
ATOM 3188 N N . MET B 1 96 ? 16.484 23.438 -3.529 1 98.38 96 MET B N 1
ATOM 3189 C CA . MET B 1 96 ? 17.188 24.234 -2.535 1 98.38 96 MET B CA 1
ATOM 3190 C C . MET B 1 96 ? 18.688 23.953 -2.584 1 98.38 96 MET B C 1
ATOM 3192 O O . MET B 1 96 ? 19.109 22.891 -3.029 1 98.38 96 MET B O 1
ATOM 3196 N N . VAL B 1 97 ? 19.484 24.938 -2.195 1 97.88 97 VAL B N 1
ATOM 3197 C CA . VAL B 1 97 ? 20.953 24.859 -2.24 1 97.88 97 VAL B CA 1
ATOM 3198 C C . VAL B 1 97 ? 21.531 25.406 -0.938 1 97.88 97 VAL B C 1
ATOM 3200 O O . VAL B 1 97 ? 20.812 25.953 -0.103 1 97.88 97 VAL B O 1
ATOM 3203 N N . HIS B 1 98 ? 22.828 25.156 -0.858 1 97.69 98 HIS B N 1
ATOM 3204 C CA . HIS B 1 98 ? 23.547 25.75 0.27 1 97.69 98 HIS B CA 1
ATOM 3205 C C . HIS B 1 98 ? 23.344 27.266 0.314 1 97.69 98 HIS B C 1
ATOM 3207 O O . HIS B 1 98 ? 23.359 27.922 -0.725 1 97.69 98 HIS B O 1
ATOM 3213 N N . LYS B 1 99 ? 23.219 27.75 1.563 1 96.62 99 LYS B N 1
ATOM 3214 C CA . LYS B 1 99 ? 22.969 29.172 1.768 1 96.62 99 LYS B CA 1
ATOM 3215 C C . LYS B 1 99 ? 24.062 30.031 1.117 1 96.62 99 LYS B C 1
ATOM 3217 O O . LYS B 1 99 ? 25.25 29.766 1.305 1 96.62 99 LYS B O 1
ATOM 3222 N N . GLY B 1 100 ? 23.641 30.953 0.315 1 94.56 100 GLY B N 1
ATOM 3223 C CA . GLY B 1 100 ? 24.578 31.906 -0.276 1 94.56 100 GLY B CA 1
ATOM 3224 C C . GLY B 1 100 ? 25.172 31.422 -1.588 1 94.56 100 GLY B C 1
ATOM 3225 O O . GLY B 1 100 ? 25.938 32.125 -2.225 1 94.56 100 GLY B O 1
ATOM 3226 N N . THR B 1 101 ? 24.812 30.25 -2.129 1 94.5 101 THR B N 1
ATOM 3227 C CA . THR B 1 101 ? 25.406 29.688 -3.342 1 94.5 101 THR B CA 1
ATOM 3228 C C . THR B 1 101 ? 25 30.516 -4.566 1 94.5 101 THR B C 1
ATOM 3230 O O . THR B 1 101 ? 25.828 30.75 -5.453 1 94.5 101 THR B O 1
ATOM 3233 N N . PHE B 1 102 ? 23.703 30.859 -4.535 1 94.94 102 PHE B N 1
ATOM 3234 C CA . PHE B 1 102 ? 23.172 31.703 -5.609 1 94.94 102 PHE B CA 1
ATOM 3235 C C . PHE B 1 102 ? 22.469 32.906 -5.047 1 94.94 102 PHE B C 1
ATOM 3237 O O . PHE B 1 102 ? 21.234 32.938 -4.949 1 94.94 102 PHE B O 1
ATOM 3244 N N . PRO B 1 103 ? 23.156 34 -4.781 1 94.12 103 PRO B N 1
ATOM 3245 C CA . PRO B 1 103 ? 22.562 35.156 -4.133 1 94.12 103 PRO B CA 1
ATOM 3246 C C . PRO B 1 103 ? 21.469 35.812 -4.973 1 94.12 103 PRO B C 1
ATOM 3248 O O . PRO B 1 103 ? 20.547 36.406 -4.422 1 94.12 103 PRO B O 1
ATOM 3251 N N . GLY B 1 104 ? 21.516 35.719 -6.238 1 94.31 104 GLY B N 1
ATOM 3252 C CA . GLY B 1 104 ? 20.516 36.281 -7.117 1 94.31 104 GLY B CA 1
ATOM 3253 C C . GLY B 1 104 ? 19.344 35.312 -7.367 1 94.31 104 GLY B C 1
ATOM 3254 O O . GLY B 1 104 ? 18.484 35.594 -8.195 1 94.31 104 GLY B O 1
ATOM 3255 N N . GLY B 1 105 ? 19.312 34.219 -6.727 1 94.19 105 GLY B N 1
ATOM 3256 C CA . GLY B 1 105 ? 18.234 33.25 -6.898 1 94.19 105 GLY B CA 1
ATOM 3257 C C . GLY B 1 105 ? 18.359 32.469 -8.188 1 94.19 105 GLY B C 1
ATOM 3258 O O . GLY B 1 105 ? 19.453 32.188 -8.664 1 94.19 105 GLY B O 1
ATOM 3259 N N . TRP B 1 106 ? 17.234 31.984 -8.602 1 95 106 TRP B N 1
ATOM 3260 C CA . TRP B 1 106 ? 17.156 31.141 -9.789 1 95 106 TRP B CA 1
ATOM 3261 C C . TRP B 1 106 ? 17.641 31.891 -11.023 1 95 106 TRP B C 1
ATOM 3263 O O . TRP B 1 106 ? 18.219 31.281 -11.938 1 95 106 TRP B O 1
ATOM 3273 N N . ALA B 1 107 ? 17.453 33.188 -11.016 1 93.44 107 ALA B N 1
ATOM 3274 C CA . ALA B 1 107 ? 17.891 34.031 -12.133 1 93.44 107 ALA B CA 1
ATOM 3275 C C . ALA B 1 107 ? 19.406 33.969 -12.297 1 93.44 107 ALA B C 1
ATOM 3277 O O . ALA B 1 107 ? 19.922 34.125 -13.406 1 93.44 107 ALA B O 1
ATOM 3278 N N . ASP B 1 108 ? 20.078 33.688 -11.219 1 90.31 108 ASP B N 1
ATOM 3279 C CA . ASP B 1 108 ? 21.531 33.625 -11.203 1 90.31 108 ASP B CA 1
ATOM 3280 C C . ASP B 1 108 ? 22.047 32.219 -11.461 1 90.31 108 ASP B C 1
ATOM 3282 O O . ASP B 1 108 ? 23.25 31.969 -11.477 1 90.31 108 ASP B O 1
ATOM 3286 N N . TYR B 1 109 ? 21.141 31.281 -11.641 1 92.62 109 TYR B N 1
ATOM 3287 C CA . TYR B 1 109 ? 21.562 29.906 -11.844 1 92.62 109 TYR B CA 1
ATOM 3288 C C . TYR B 1 109 ? 22.281 29.766 -13.18 1 92.62 109 TYR B C 1
ATOM 3290 O O . TYR B 1 109 ? 21.766 30.156 -14.227 1 92.62 109 TYR B O 1
ATOM 3298 N N . ASP B 1 110 ? 23.531 29.219 -13.164 1 92.88 110 ASP B N 1
ATOM 3299 C CA . ASP B 1 110 ? 24.422 29.156 -14.32 1 92.88 110 ASP B CA 1
ATOM 3300 C C . ASP B 1 110 ? 24.578 27.719 -14.82 1 92.88 110 ASP B C 1
ATOM 3302 O O . ASP B 1 110 ? 25.484 27.438 -15.609 1 92.88 110 ASP B O 1
ATOM 3306 N N . GLY B 1 111 ? 23.875 26.797 -14.258 1 94.38 111 GLY B N 1
ATOM 3307 C CA . GLY B 1 111 ? 24.016 25.406 -14.672 1 94.38 111 GLY B CA 1
ATOM 3308 C C . GLY B 1 111 ? 25.109 24.672 -13.938 1 94.38 111 GLY B C 1
ATOM 3309 O O . GLY B 1 111 ? 25.531 23.594 -14.352 1 94.38 111 GLY B O 1
ATOM 3310 N N . SER B 1 112 ? 25.516 25.219 -12.82 1 94.19 112 SER B N 1
ATOM 3311 C CA . SER B 1 112 ? 26.719 24.719 -12.164 1 94.19 112 SER B CA 1
ATOM 3312 C C . SER B 1 112 ? 26.375 23.609 -11.172 1 94.19 112 SER B C 1
ATOM 3314 O O . SER B 1 112 ? 27.266 22.969 -10.609 1 94.19 112 SER B O 1
ATOM 3316 N N . ILE B 1 113 ? 25.078 23.359 -10.938 1 97.12 113 ILE B N 1
ATOM 3317 C CA . ILE B 1 113 ? 24.719 22.266 -10.047 1 97.12 113 ILE B CA 1
ATOM 3318 C C . ILE B 1 113 ? 25.094 20.922 -10.672 1 97.12 113 ILE B C 1
ATOM 3320 O O . ILE B 1 113 ? 24.719 20.641 -11.812 1 97.12 113 ILE B O 1
ATOM 3324 N N . THR B 1 114 ? 25.766 20.094 -9.922 1 96.69 114 THR B N 1
ATOM 3325 C CA . THR B 1 114 ? 26.328 18.875 -10.492 1 96.69 114 THR B CA 1
ATOM 3326 C C . THR B 1 114 ? 25.672 17.641 -9.875 1 96.69 114 THR B C 1
ATOM 3328 O O . THR B 1 114 ? 25.812 16.531 -10.391 1 96.69 114 THR B O 1
ATOM 3331 N N . LYS B 1 115 ? 24.984 17.859 -8.789 1 97.88 115 LYS B N 1
ATOM 3332 C CA . LYS B 1 115 ? 24.422 16.719 -8.062 1 97.88 115 LYS B CA 1
ATOM 3333 C C . LYS B 1 115 ? 23.125 17.109 -7.352 1 97.88 115 LYS B C 1
ATOM 3335 O O . LYS B 1 115 ? 23.016 18.219 -6.809 1 97.88 115 LYS B O 1
ATOM 3340 N N . LEU B 1 116 ? 22.156 16.219 -7.418 1 98.5 116 LEU B N 1
ATOM 3341 C CA . LEU B 1 116 ? 20.875 16.422 -6.762 1 98.5 116 LEU B CA 1
ATOM 3342 C C . LEU B 1 116 ? 20.609 15.328 -5.723 1 98.5 116 LEU B C 1
ATOM 3344 O O . LEU B 1 116 ? 20.938 14.164 -5.945 1 98.5 116 LEU B O 1
ATOM 3348 N N . TYR B 1 117 ? 20.031 15.758 -4.566 1 98.5 117 TYR B N 1
ATOM 3349 C CA . TYR B 1 117 ? 19.656 14.836 -3.504 1 98.5 117 TYR B CA 1
ATOM 3350 C C . TYR B 1 117 ? 18.156 14.883 -3.234 1 98.5 117 TYR B C 1
ATOM 3352 O O . TYR B 1 117 ? 17.578 15.961 -3.113 1 98.5 117 TYR B O 1
ATOM 3360 N N . THR B 1 118 ? 17.516 13.727 -3.156 1 98.38 118 THR B N 1
ATOM 3361 C CA . THR B 1 118 ? 16.172 13.672 -2.604 1 98.38 118 THR B CA 1
ATOM 3362 C C . THR B 1 118 ? 15.75 12.227 -2.354 1 98.38 118 THR B C 1
ATOM 3364 O O . THR B 1 118 ? 16.547 11.305 -2.516 1 98.38 118 THR B O 1
ATOM 3367 N N . HIS B 1 119 ? 14.586 12.094 -1.815 1 96.5 119 HIS B N 1
ATOM 3368 C CA . HIS B 1 119 ? 13.984 10.773 -1.655 1 96.5 119 HIS B CA 1
ATOM 3369 C C . HIS B 1 119 ? 13.523 10.211 -2.996 1 96.5 119 HIS B C 1
ATOM 3371 O O . HIS B 1 119 ? 12.992 10.945 -3.834 1 96.5 119 HIS B O 1
ATOM 3377 N N . PRO B 1 120 ? 13.602 8.891 -3.193 1 94.62 120 PRO B N 1
ATOM 3378 C CA . PRO B 1 120 ? 13.258 8.266 -4.469 1 94.62 120 PRO B CA 1
ATOM 3379 C C . PRO B 1 120 ? 11.859 8.656 -4.961 1 94.62 120 PRO B C 1
ATOM 3381 O O . PRO B 1 120 ? 11.664 8.875 -6.156 1 94.62 120 PRO B O 1
ATOM 3384 N N . GLN B 1 121 ? 10.891 8.781 -4.137 1 90.88 121 GLN B N 1
ATOM 3385 C CA . GLN B 1 121 ? 9.523 9.125 -4.504 1 90.88 121 GLN B CA 1
ATOM 3386 C C . GLN B 1 121 ? 9.445 10.523 -5.109 1 90.88 121 GLN B C 1
ATOM 3388 O O . GLN B 1 121 ? 8.68 10.758 -6.043 1 90.88 121 GLN B O 1
ATOM 3393 N N . ALA B 1 122 ? 10.281 11.367 -4.664 1 96.25 122 ALA B N 1
ATOM 3394 C CA . ALA B 1 122 ? 10.219 12.766 -5.078 1 96.25 122 ALA B CA 1
ATOM 3395 C C . ALA B 1 122 ? 10.742 12.938 -6.504 1 96.25 122 ALA B C 1
ATOM 3397 O O . ALA B 1 122 ? 10.32 13.852 -7.219 1 96.25 122 ALA B O 1
ATOM 3398 N N . TRP B 1 123 ? 11.656 12.062 -6.945 1 96.69 123 TRP B N 1
ATOM 3399 C CA . TRP B 1 123 ? 12.141 12.133 -8.32 1 96.69 123 TRP B CA 1
ATOM 3400 C C . TRP B 1 123 ? 10.977 12.102 -9.312 1 96.69 123 TRP B C 1
ATOM 3402 O O . TRP B 1 123 ? 10.891 12.945 -10.203 1 96.69 123 TRP B O 1
ATOM 3412 N N . GLY B 1 124 ? 10.086 11.148 -9.031 1 94.12 124 GLY B N 1
ATOM 3413 C CA . GLY B 1 124 ? 8.969 10.938 -9.938 1 94.12 124 GLY B CA 1
ATOM 3414 C C . GLY B 1 124 ? 7.906 12.016 -9.836 1 94.12 124 GLY B C 1
ATOM 3415 O O . GLY B 1 124 ? 7.066 12.156 -10.734 1 94.12 124 GLY B O 1
ATOM 3416 N N . GLN B 1 125 ? 7.98 12.828 -8.859 1 95.81 125 GLN B N 1
ATOM 3417 C CA . GLN B 1 125 ? 6.992 13.883 -8.648 1 95.81 125 GLN B CA 1
ATOM 3418 C C . GLN B 1 125 ? 7.473 15.211 -9.219 1 95.81 125 GLN B C 1
ATOM 3420 O O . GLN B 1 125 ? 6.719 16.188 -9.258 1 95.81 125 GLN B O 1
ATOM 3425 N N . CYS B 1 126 ? 8.75 15.227 -9.68 1 98.12 126 CYS B N 1
ATOM 3426 C CA . CYS B 1 126 ? 9.328 16.453 -10.203 1 98.12 126 CYS B CA 1
ATOM 3427 C C . CYS B 1 126 ? 9.977 16.219 -11.57 1 98.12 126 CYS B C 1
ATOM 3429 O O . CYS B 1 126 ? 10.969 16.859 -11.906 1 98.12 126 CYS B O 1
ATOM 3431 N N . GLU B 1 127 ? 9.484 15.383 -12.312 1 96.88 127 GLU B N 1
ATOM 3432 C CA . GLU B 1 127 ? 10.109 14.914 -13.547 1 96.88 127 GLU B CA 1
ATOM 3433 C C . GLU B 1 127 ? 10.164 16.031 -14.594 1 96.88 127 GLU B C 1
ATOM 3435 O O . GLU B 1 127 ? 11.18 16.203 -15.273 1 96.88 127 GLU B O 1
ATOM 3440 N N . THR B 1 128 ? 9.125 16.75 -14.812 1 97.62 128 THR B N 1
ATOM 3441 C CA . THR B 1 128 ? 9.062 17.812 -15.82 1 97.62 128 THR B CA 1
ATOM 3442 C C . THR B 1 128 ? 10.156 18.844 -15.586 1 97.62 128 THR B C 1
ATOM 3444 O O . THR B 1 128 ? 10.906 19.188 -16.5 1 97.62 128 THR B O 1
ATOM 3447 N N . PHE B 1 129 ? 10.242 19.25 -14.32 1 97.94 129 PHE B N 1
ATOM 3448 C CA . PHE B 1 129 ? 11.234 20.25 -13.953 1 97.94 129 PHE B CA 1
ATOM 3449 C C . PHE B 1 129 ? 12.648 19.688 -14.125 1 97.94 129 PHE B C 1
ATOM 3451 O O . PHE B 1 129 ? 13.516 20.359 -14.688 1 97.94 129 PHE B O 1
ATOM 3458 N N . LEU B 1 130 ? 12.883 18.484 -13.758 1 98.19 130 LEU B N 1
ATOM 3459 C CA . LEU B 1 130 ? 14.195 17.859 -13.781 1 98.19 130 LEU B CA 1
ATOM 3460 C C . LEU B 1 130 ? 14.641 17.594 -15.219 1 98.19 130 LEU B C 1
ATOM 3462 O O . LEU B 1 130 ? 15.82 17.766 -15.547 1 98.19 130 LEU B O 1
ATOM 3466 N N . THR B 1 131 ? 13.742 17.188 -16.016 1 97.44 131 THR B N 1
ATOM 3467 C CA . THR B 1 131 ? 14.047 16.938 -17.406 1 97.44 131 THR B CA 1
ATOM 3468 C C . THR B 1 131 ? 14.414 18.234 -18.125 1 97.44 131 THR B C 1
ATOM 3470 O O . THR B 1 131 ? 15.289 18.234 -18.984 1 97.44 131 THR B O 1
ATOM 3473 N N . LYS B 1 132 ? 13.805 19.234 -17.812 1 97 132 LYS B N 1
ATOM 3474 C CA . LYS B 1 132 ? 14.008 20.531 -18.453 1 97 132 LYS B CA 1
ATOM 3475 C C . LYS B 1 132 ? 15.344 21.141 -18.062 1 97 132 LYS B C 1
ATOM 3477 O O . LYS B 1 132 ? 16.062 21.688 -18.906 1 97 132 LYS B O 1
ATOM 3482 N N . TYR B 1 133 ? 15.742 21 -16.766 1 97.31 133 TYR B N 1
ATOM 3483 C CA . TYR B 1 133 ? 16.844 21.844 -16.297 1 97.31 133 TYR B CA 1
ATOM 3484 C C . TYR B 1 133 ? 18.016 21 -15.836 1 97.31 133 TYR B C 1
ATOM 3486 O O . TYR B 1 133 ? 19.141 21.516 -15.688 1 97.31 133 TYR B O 1
ATOM 3494 N N . PHE B 1 134 ? 17.812 19.75 -15.602 1 97.81 134 PHE B N 1
ATOM 3495 C CA . PHE B 1 134 ? 18.859 19 -14.922 1 97.81 134 PHE B CA 1
ATOM 3496 C C . PHE B 1 134 ? 19.125 17.688 -15.633 1 97.81 134 PHE B C 1
ATOM 3498 O O . PHE B 1 134 ? 19.406 16.672 -14.992 1 97.81 134 PHE B O 1
ATOM 3505 N N . LYS B 1 135 ? 18.922 17.719 -16.859 1 95.5 135 LYS B N 1
ATOM 3506 C CA . LYS B 1 135 ? 19.281 16.547 -17.641 1 95.5 135 LYS B CA 1
ATOM 3507 C C . LYS B 1 135 ? 20.766 16.219 -17.5 1 95.5 135 LYS B C 1
ATOM 3509 O O . LYS B 1 135 ? 21.609 17.094 -17.625 1 95.5 135 LYS B O 1
ATOM 3514 N N . GLY B 1 136 ? 21.047 14.945 -17.203 1 95 136 GLY B N 1
ATOM 3515 C CA . GLY B 1 136 ? 22.422 14.5 -17.125 1 95 136 GLY B CA 1
ATOM 3516 C C . GLY B 1 136 ? 23.062 14.773 -15.773 1 95 136 GLY B C 1
ATOM 3517 O O . GLY B 1 136 ? 24.219 14.391 -15.539 1 95 136 GLY B O 1
ATOM 3518 N N . VAL B 1 137 ? 22.391 15.477 -14.93 1 97.19 137 VAL B N 1
ATOM 3519 C CA . VAL B 1 137 ? 22.922 15.781 -13.609 1 97.19 137 VAL B CA 1
ATOM 3520 C C . VAL B 1 137 ? 22.781 14.555 -12.703 1 97.19 137 VAL B C 1
ATOM 3522 O O . VAL B 1 137 ? 21.75 13.875 -12.727 1 97.19 137 VAL B O 1
ATOM 3525 N N . GLU B 1 138 ? 23.75 14.273 -11.922 1 97.81 138 GLU B N 1
ATOM 3526 C CA . GLU B 1 138 ? 23.75 13.117 -11.031 1 97.81 138 GLU B CA 1
ATOM 3527 C C . GLU B 1 138 ? 22.641 13.219 -9.992 1 97.81 138 GLU B C 1
ATOM 3529 O O . GLU B 1 138 ? 22.422 14.273 -9.398 1 97.81 138 GLU B O 1
ATOM 3534 N N . ARG B 1 139 ? 21.953 12.062 -9.812 1 97.81 139 ARG B N 1
ATOM 3535 C CA . ARG B 1 139 ? 20.891 11.953 -8.82 1 97.81 139 ARG B CA 1
ATOM 3536 C C . ARG B 1 139 ? 21.266 10.961 -7.723 1 97.81 139 ARG B C 1
ATOM 3538 O O . ARG B 1 139 ? 21.656 9.828 -8.016 1 97.81 139 ARG B O 1
ATOM 3545 N N . GLN B 1 140 ? 21.188 11.406 -6.531 1 97.44 140 GLN B N 1
ATOM 3546 C CA . GLN B 1 140 ? 21.5 10.539 -5.406 1 97.44 140 GLN B CA 1
ATOM 3547 C C . GLN B 1 140 ? 20.297 10.375 -4.488 1 97.44 140 GLN B C 1
ATOM 3549 O O . GLN B 1 140 ? 19.781 11.359 -3.939 1 97.44 140 GLN B O 1
ATOM 3554 N N . ASP B 1 141 ? 19.922 9.117 -4.262 1 96.31 141 ASP B N 1
ATOM 3555 C CA . ASP B 1 141 ? 18.844 8.789 -3.34 1 96.31 141 ASP B CA 1
ATOM 3556 C C . ASP B 1 141 ? 19.266 9 -1.891 1 96.31 141 ASP B C 1
ATOM 3558 O O . ASP B 1 141 ? 20.406 8.672 -1.521 1 96.31 141 ASP B O 1
ATOM 3562 N N . VAL B 1 142 ? 18.375 9.562 -1.177 1 95.88 142 VAL B N 1
ATOM 3563 C CA . VAL B 1 142 ? 18.594 9.664 0.264 1 95.88 142 VAL B CA 1
ATOM 3564 C C . VAL B 1 142 ? 17.344 9.156 1 1 95.88 142 VAL B C 1
ATOM 3566 O O . VAL B 1 142 ? 16.328 8.859 0.376 1 95.88 142 VAL B O 1
ATOM 3569 N N . THR B 1 143 ? 17.359 9.055 2.346 1 91.5 143 THR B N 1
ATOM 3570 C CA . THR B 1 143 ? 16.344 8.359 3.131 1 91.5 143 THR B CA 1
ATOM 3571 C C . THR B 1 143 ? 15.086 9.219 3.279 1 91.5 143 THR B C 1
ATOM 3573 O O . THR B 1 143 ? 14.008 8.695 3.559 1 91.5 143 THR B O 1
ATOM 3576 N N . SER B 1 144 ? 15.211 10.508 3.141 1 94.12 144 SER B N 1
ATOM 3577 C CA . SER B 1 144 ? 14.086 11.445 3.197 1 94.12 144 SER B CA 1
ATOM 3578 C C . SER B 1 144 ? 14.406 12.742 2.461 1 94.12 144 SER B C 1
ATOM 3580 O O . SER B 1 144 ? 15.57 13.039 2.205 1 94.12 144 SER B O 1
ATOM 3582 N N . THR B 1 145 ? 13.383 13.453 2.121 1 96.12 145 THR B N 1
ATOM 3583 C CA . THR B 1 145 ? 13.609 14.742 1.479 1 96.12 145 THR B CA 1
ATOM 3584 C C . THR B 1 145 ? 14.328 15.695 2.426 1 96.12 145 THR B C 1
ATOM 3586 O O . THR B 1 145 ? 15.211 16.453 2.006 1 96.12 145 THR B O 1
ATOM 3589 N N . SER B 1 146 ? 14 15.641 3.67 1 96.5 146 SER B N 1
ATOM 3590 C CA . SER B 1 146 ? 14.656 16.469 4.668 1 96.5 146 SER B CA 1
ATOM 3591 C C . SER B 1 146 ? 16.141 16.156 4.77 1 96.5 146 SER B C 1
ATOM 3593 O O . SER B 1 146 ? 16.969 17.047 4.969 1 96.5 146 SER B O 1
ATOM 3595 N N . LYS B 1 147 ? 16.469 14.891 4.68 1 96.44 147 LYS B N 1
ATOM 3596 C CA . LYS B 1 147 ? 17.891 14.508 4.703 1 96.44 147 LYS B CA 1
ATOM 3597 C C . LYS B 1 147 ? 18.641 15.141 3.541 1 96.44 147 LYS B C 1
ATOM 3599 O O . LYS B 1 147 ? 19.812 15.531 3.691 1 96.44 147 LYS B O 1
ATOM 3604 N N . GLY B 1 148 ? 18 15.227 2.41 1 97.81 148 GLY B N 1
ATOM 3605 C CA . GLY B 1 148 ? 18.609 15.93 1.29 1 97.81 148 GLY B CA 1
ATOM 3606 C C . GLY B 1 148 ? 18.922 17.375 1.603 1 97.81 148 GLY B C 1
ATOM 3607 O O . GLY B 1 148 ? 20.031 17.859 1.312 1 97.81 148 GLY B O 1
ATOM 3608 N N . ALA B 1 149 ? 18.031 18.047 2.207 1 98.06 149 ALA B N 1
ATOM 3609 C CA . ALA B 1 149 ? 18.234 19.438 2.615 1 98.06 149 ALA B CA 1
ATOM 3610 C C . ALA B 1 149 ? 19.391 19.547 3.605 1 98.06 149 ALA B C 1
ATOM 3612 O O . ALA B 1 149 ? 20.203 20.469 3.504 1 98.06 149 ALA B O 1
ATOM 3613 N N . GLU B 1 150 ? 19.422 18.656 4.504 1 97.88 150 GLU B N 1
ATOM 3614 C CA . GLU B 1 150 ? 20.5 18.656 5.496 1 97.88 150 GLU B CA 1
ATOM 3615 C C . GLU B 1 150 ? 21.859 18.516 4.828 1 97.88 150 GLU B C 1
ATOM 3617 O O . GLU B 1 150 ? 22.797 19.234 5.168 1 97.88 150 GLU B O 1
ATOM 3622 N N . ILE B 1 151 ? 21.969 17.562 3.92 1 97.62 151 ILE B N 1
ATOM 3623 C CA . ILE B 1 151 ? 23.234 17.297 3.229 1 97.62 151 ILE B CA 1
ATOM 3624 C C . ILE B 1 151 ? 23.703 18.562 2.504 1 97.62 151 ILE B C 1
ATOM 3626 O O . ILE B 1 151 ? 24.844 18.984 2.67 1 97.62 151 ILE B O 1
ATOM 3630 N N . VAL B 1 152 ? 22.812 19.188 1.83 1 97.69 152 VAL B N 1
ATOM 3631 C CA . VAL B 1 152 ? 23.156 20.344 1.004 1 97.69 152 VAL B CA 1
ATOM 3632 C C . VAL B 1 152 ? 23.5 21.531 1.896 1 97.69 152 VAL B C 1
ATOM 3634 O O . VAL B 1 152 ? 24.359 22.344 1.549 1 97.69 152 VAL B O 1
ATOM 3637 N N . SER B 1 153 ? 22.844 21.594 3.031 1 97.81 153 SER B N 1
ATOM 3638 C CA . SER B 1 153 ? 23.109 22.703 3.959 1 97.81 153 SER B CA 1
ATOM 3639 C C . SER B 1 153 ? 24.547 22.656 4.473 1 97.81 153 SER B C 1
ATOM 3641 O O . SER B 1 153 ? 25.109 23.688 4.828 1 97.81 153 SER B O 1
ATOM 3643 N N . LYS B 1 154 ? 25.141 21.516 4.441 1 96.44 154 LYS B N 1
ATOM 3644 C CA . LYS B 1 154 ? 26.484 21.344 5.004 1 96.44 154 LYS B CA 1
ATOM 3645 C C . LYS B 1 154 ? 27.531 21.25 3.902 1 96.44 154 LYS B C 1
ATOM 3647 O O . LYS B 1 154 ? 28.734 21.219 4.184 1 96.44 154 LYS B O 1
ATOM 3652 N N . GLU B 1 155 ? 26.984 21.203 2.783 1 91.38 155 GLU B N 1
ATOM 3653 C CA . GLU B 1 155 ? 27.891 21.047 1.646 1 91.38 155 GLU B CA 1
ATOM 3654 C C . GLU B 1 155 ? 28.594 22.344 1.324 1 91.38 155 GLU B C 1
ATOM 3656 O O . GLU B 1 155 ? 27.953 23.375 1.119 1 91.38 155 GLU B O 1
ATOM 3661 N N . THR B 1 156 ? 29.984 22.297 1.21 1 86.81 156 THR B N 1
ATOM 3662 C CA . THR B 1 156 ? 30.734 23.531 0.945 1 86.81 156 THR B CA 1
ATOM 3663 C C . THR B 1 156 ? 31.625 23.359 -0.288 1 86.81 156 THR B C 1
ATOM 3665 O O . THR B 1 156 ? 32.188 24.344 -0.785 1 86.81 156 THR B O 1
ATOM 3668 N N . THR B 1 157 ? 31.719 22.203 -0.85 1 88.62 157 THR B N 1
ATOM 3669 C CA . THR B 1 157 ? 32.656 21.969 -1.946 1 88.62 157 THR B CA 1
ATOM 3670 C C . THR B 1 157 ? 31.906 21.797 -3.264 1 88.62 157 THR B C 1
ATOM 3672 O O . THR B 1 157 ? 32.156 22.5 -4.238 1 88.62 157 THR B O 1
ATOM 3675 N N . GLU B 1 158 ? 31.016 20.922 -3.242 1 89.5 158 GLU B N 1
ATOM 3676 C CA . GLU B 1 158 ? 30.25 20.609 -4.445 1 89.5 158 GLU B CA 1
ATOM 3677 C C . GLU B 1 158 ? 28.984 21.453 -4.531 1 89.5 158 GLU B C 1
ATOM 3679 O O . GLU B 1 158 ? 28.344 21.734 -3.516 1 89.5 158 GLU B O 1
ATOM 3684 N N . ARG B 1 159 ? 28.75 21.906 -5.77 1 93.62 159 ARG B N 1
ATOM 3685 C CA . ARG B 1 159 ? 27.484 22.609 -5.969 1 93.62 159 ARG B CA 1
ATOM 3686 C C . ARG B 1 159 ? 26.328 21.625 -6.145 1 93.62 159 ARG B C 1
ATOM 3688 O O . ARG B 1 159 ? 26.016 21.25 -7.266 1 93.62 159 ARG B O 1
ATOM 3695 N N . SER B 1 160 ? 25.781 21.234 -5.078 1 97.62 160 SER B N 1
ATOM 3696 C CA . SER B 1 160 ? 24.672 20.297 -5.078 1 97.62 160 SER B CA 1
ATOM 3697 C C . SER B 1 160 ? 23.375 20.969 -4.684 1 97.62 160 SER B C 1
ATOM 3699 O O . SER B 1 160 ? 23.375 22.094 -4.188 1 97.62 160 SER B O 1
ATOM 3701 N N . ALA B 1 161 ? 22.297 20.344 -5.023 1 98.31 161 ALA B N 1
ATOM 3702 C CA . ALA B 1 161 ? 20.969 20.812 -4.645 1 98.31 161 ALA B CA 1
ATOM 3703 C C . ALA B 1 161 ? 20.125 19.672 -4.105 1 98.31 161 ALA B C 1
ATOM 3705 O O . ALA B 1 161 ? 20.453 18.5 -4.285 1 98.31 161 ALA B O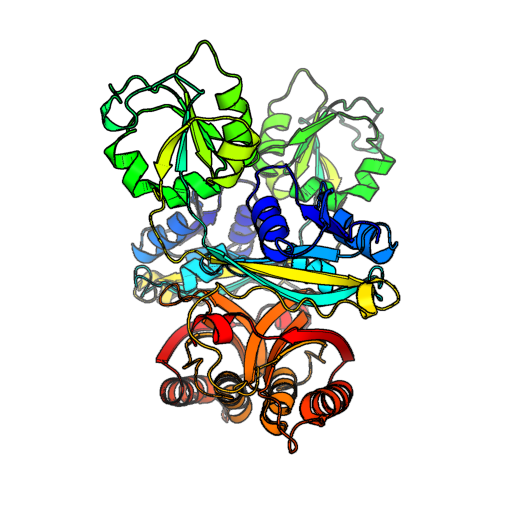 1
ATOM 3706 N N . ALA B 1 162 ? 19.109 20.031 -3.373 1 98.75 162 ALA B N 1
ATOM 3707 C CA . ALA B 1 162 ? 18.156 19.062 -2.84 1 98.75 162 ALA B CA 1
ATOM 3708 C C . ALA B 1 162 ? 16.734 19.422 -3.24 1 98.75 162 ALA B C 1
ATOM 3710 O O . ALA B 1 162 ? 16.438 20.594 -3.527 1 98.75 162 ALA B O 1
ATOM 3711 N N . ILE B 1 163 ? 15.922 18.438 -3.334 1 98.69 163 ILE B N 1
ATOM 3712 C CA . ILE B 1 163 ? 14.492 18.609 -3.516 1 98.69 163 ILE B CA 1
ATOM 3713 C C . ILE B 1 163 ? 13.758 18.266 -2.223 1 98.69 163 ILE B C 1
ATOM 3715 O O . ILE B 1 163 ? 13.82 17.125 -1.761 1 98.69 163 ILE B O 1
ATOM 3719 N N . ALA B 1 164 ? 13.109 19.219 -1.642 1 98.25 164 ALA B N 1
ATOM 3720 C CA . ALA B 1 164 ? 12.383 19.031 -0.387 1 98.25 164 ALA B CA 1
ATOM 3721 C C . ALA B 1 164 ? 11.305 20.109 -0.222 1 98.25 164 ALA B C 1
ATOM 3723 O O . ALA B 1 164 ? 11.031 20.875 -1.149 1 98.25 164 ALA B O 1
ATOM 3724 N N . ASN B 1 165 ? 10.609 20.047 0.892 1 97.44 165 ASN B N 1
ATOM 3725 C CA . ASN B 1 165 ? 9.578 21.047 1.171 1 97.44 165 ASN B CA 1
ATOM 3726 C C . ASN B 1 165 ? 10.18 22.328 1.757 1 97.44 165 ASN B C 1
ATOM 3728 O O . ASN B 1 165 ? 11.352 22.344 2.148 1 97.44 165 ASN B O 1
ATOM 3732 N N . ARG B 1 166 ? 9.422 23.406 1.731 1 95.5 166 ARG B N 1
ATOM 3733 C CA . ARG B 1 166 ? 9.875 24.703 2.248 1 95.5 166 ARG B CA 1
ATOM 3734 C C . ARG B 1 166 ? 10.258 24.594 3.721 1 95.5 166 ARG B C 1
ATOM 3736 O O . ARG B 1 166 ? 11.203 25.25 4.168 1 95.5 166 ARG B O 1
ATOM 3743 N N . PHE B 1 167 ? 9.539 23.766 4.473 1 94.69 167 PHE B N 1
ATOM 3744 C CA . PHE B 1 167 ? 9.789 23.578 5.898 1 94.69 167 PHE B CA 1
ATOM 3745 C C . PHE B 1 167 ? 11.195 23.047 6.141 1 94.69 167 PHE B C 1
ATOM 3747 O O . PHE B 1 167 ? 11.859 23.438 7.102 1 94.69 167 PHE B O 1
ATOM 3754 N N . ALA B 1 168 ? 11.656 22.203 5.301 1 96.94 168 ALA B N 1
ATOM 3755 C CA . ALA B 1 168 ? 13.008 21.656 5.398 1 96.94 168 ALA B CA 1
ATOM 3756 C C . ALA B 1 168 ? 14.055 22.75 5.195 1 96.94 168 ALA B C 1
ATOM 3758 O O . ALA B 1 168 ? 15.086 22.75 5.871 1 96.94 168 ALA B O 1
ATOM 3759 N N . ALA B 1 169 ? 13.781 23.625 4.277 1 96.94 169 ALA B N 1
ATOM 3760 C CA . ALA B 1 169 ? 14.703 24.734 4.023 1 96.94 169 ALA B CA 1
ATOM 3761 C C . ALA B 1 169 ? 14.867 25.609 5.262 1 96.94 169 ALA B C 1
ATOM 3763 O O . ALA B 1 169 ? 15.984 26 5.613 1 96.94 169 ALA B O 1
ATOM 3764 N N . GLU B 1 170 ? 13.812 25.875 5.883 1 95.19 170 GLU B N 1
ATOM 3765 C CA . GLU B 1 170 ? 13.828 26.688 7.098 1 95.19 170 GLU B CA 1
ATOM 3766 C C . GLU B 1 170 ? 14.555 25.969 8.234 1 95.19 170 GLU B C 1
ATOM 3768 O O . GLU B 1 170 ? 15.367 26.562 8.938 1 95.19 170 GLU B O 1
ATOM 3773 N N . GLN B 1 171 ? 14.281 24.719 8.32 1 95.12 171 GLN B N 1
ATOM 3774 C CA . GLN B 1 171 ? 14.828 23.891 9.398 1 95.12 171 GLN B CA 1
ATOM 3775 C C . GLN B 1 171 ? 16.344 23.766 9.273 1 95.12 171 GLN B C 1
ATOM 3777 O O . GLN B 1 171 ? 17.062 23.75 10.273 1 95.12 171 GLN B O 1
ATOM 3782 N N . HIS B 1 172 ? 16.859 23.688 8.023 1 96.62 172 HIS B N 1
ATOM 3783 C CA . HIS B 1 172 ? 18.266 23.359 7.836 1 96.62 172 HIS B CA 1
ATOM 3784 C C . HIS B 1 172 ? 19.047 24.578 7.359 1 96.62 172 HIS B C 1
ATOM 3786 O O . HIS B 1 172 ? 20.281 24.547 7.27 1 96.62 172 HIS B O 1
ATOM 3792 N N . GLY B 1 173 ? 18.391 25.641 7.066 1 96.75 173 GLY B N 1
ATOM 3793 C CA . GLY B 1 173 ? 19.047 26.875 6.676 1 96.75 173 GLY B CA 1
ATOM 3794 C C . GLY B 1 173 ? 19.578 26.844 5.25 1 96.75 173 GLY B C 1
ATOM 3795 O O . GLY B 1 173 ? 20.719 27.203 4.996 1 96.75 173 GLY B O 1
ATOM 3796 N N . THR B 1 174 ? 18.75 26.328 4.32 1 97.69 174 THR B N 1
ATOM 3797 C CA . THR B 1 174 ? 19.109 26.312 2.906 1 97.69 174 THR B CA 1
ATOM 3798 C C . THR B 1 174 ? 18.359 27.422 2.154 1 97.69 174 THR B C 1
ATOM 3800 O O . THR B 1 174 ? 17.375 27.969 2.662 1 97.69 174 THR B O 1
ATOM 3803 N N . ASP B 1 175 ? 18.859 27.844 0.993 1 97.56 175 ASP B N 1
ATOM 3804 C CA . ASP B 1 175 ? 18.172 28.797 0.118 1 97.56 175 ASP B CA 1
ATOM 3805 C C . ASP B 1 175 ? 17.297 28.062 -0.896 1 97.56 175 ASP B C 1
ATOM 3807 O O . ASP B 1 175 ? 17.734 27.109 -1.539 1 97.56 175 ASP B O 1
ATOM 3811 N N . ILE B 1 176 ? 16.109 28.484 -0.968 1 98.12 176 ILE B N 1
ATOM 3812 C CA . ILE B 1 176 ? 15.211 27.969 -1.99 1 98.12 176 ILE B CA 1
ATOM 3813 C C . ILE B 1 176 ? 15.453 28.688 -3.311 1 98.12 176 ILE B C 1
ATOM 3815 O O . ILE B 1 176 ? 15.375 29.922 -3.375 1 98.12 176 ILE B O 1
ATOM 3819 N N . LEU B 1 177 ? 15.734 27.953 -4.332 1 97.75 177 LEU B N 1
ATOM 3820 C CA . LEU B 1 177 ? 15.922 28.547 -5.652 1 97.75 177 LEU B CA 1
ATOM 3821 C C . LEU B 1 177 ? 14.609 28.609 -6.422 1 97.75 177 LEU B C 1
ATOM 3823 O O . LEU B 1 177 ? 14.305 29.625 -7.055 1 97.75 177 LEU B O 1
ATOM 3827 N N . VAL B 1 178 ? 13.938 27.531 -6.41 1 98.19 178 VAL B N 1
ATOM 3828 C CA . VAL B 1 178 ? 12.664 27.422 -7.113 1 98.19 178 VAL B CA 1
ATOM 3829 C C . VAL B 1 178 ? 11.648 26.703 -6.23 1 98.19 178 VAL B C 1
ATOM 3831 O O . VAL B 1 178 ? 11.969 25.719 -5.574 1 98.19 178 VAL B O 1
ATOM 3834 N N . GLU B 1 179 ? 10.438 27.234 -6.148 1 97.81 179 GLU B N 1
ATOM 3835 C CA . GLU B 1 179 ? 9.352 26.625 -5.391 1 97.81 179 GLU B CA 1
ATOM 3836 C C . GLU B 1 179 ? 8.352 25.953 -6.316 1 97.81 179 GLU B C 1
ATOM 3838 O O . GLU B 1 179 ? 8.258 26.281 -7.5 1 97.81 179 GLU B O 1
ATOM 3843 N N . ASN B 1 180 ? 7.648 24.953 -5.828 1 98 180 ASN B N 1
ATOM 3844 C CA . ASN B 1 180 ? 6.523 24.297 -6.488 1 98 180 ASN B CA 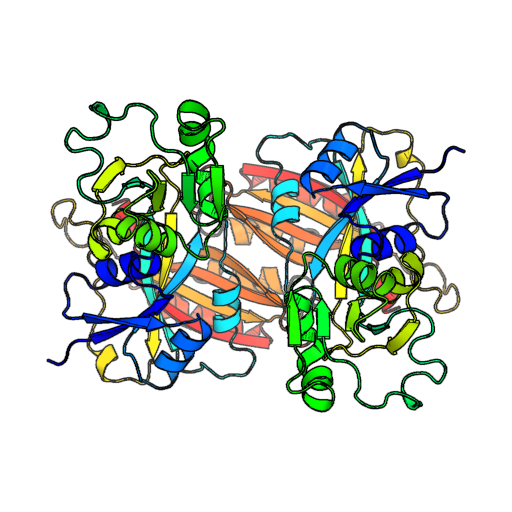1
ATOM 3845 C C . ASN B 1 180 ? 6.945 23.672 -7.809 1 98 180 ASN B C 1
ATOM 3847 O O . ASN B 1 180 ? 6.336 23.922 -8.852 1 98 180 ASN B O 1
ATOM 3851 N N . ILE B 1 181 ? 7.938 22.828 -7.684 1 98.31 181 ILE B N 1
ATOM 3852 C CA . ILE B 1 181 ? 8.5 22.25 -8.898 1 98.31 181 ILE B CA 1
ATOM 3853 C C . ILE B 1 181 ? 7.836 20.906 -9.195 1 98.31 181 ILE B C 1
ATOM 3855 O O . ILE B 1 181 ? 8.211 20.219 -10.141 1 98.31 181 ILE B O 1
ATOM 3859 N N . GLU B 1 182 ? 6.863 20.422 -8.32 1 98.06 182 GLU B N 1
ATOM 3860 C CA . GLU B 1 182 ? 6.18 19.141 -8.516 1 98.06 182 GLU B CA 1
ATOM 3861 C C . GLU B 1 182 ? 5.336 19.172 -9.789 1 98.06 182 GLU B C 1
ATOM 3863 O O . GLU B 1 182 ? 4.863 20.219 -10.211 1 98.06 182 GLU B O 1
ATOM 3868 N N . ASP B 1 183 ? 5.152 18.031 -10.352 1 96.25 183 ASP B N 1
ATOM 3869 C CA . ASP B 1 183 ? 4.398 17.875 -11.594 1 96.25 183 ASP B CA 1
ATOM 3870 C C . ASP B 1 183 ? 2.91 18.125 -11.367 1 96.25 183 ASP B C 1
ATOM 3872 O O . ASP B 1 183 ? 2.225 18.656 -12.25 1 96.25 183 ASP B O 1
ATOM 3876 N N . ARG B 1 184 ? 2.447 17.703 -10.172 1 93.81 184 ARG B N 1
ATOM 3877 C CA . ARG B 1 184 ? 1.04 17.875 -9.82 1 93.81 184 ARG B CA 1
ATOM 3878 C C . ARG B 1 184 ? 0.879 18.781 -8.609 1 93.81 184 ARG B C 1
ATOM 3880 O O . ARG B 1 184 ? 1.452 18.516 -7.547 1 93.81 184 ARG B O 1
ATOM 3887 N N . ALA B 1 185 ? 0.031 19.719 -8.75 1 94 185 ALA B N 1
ATOM 3888 C CA . ALA B 1 185 ? -0.123 20.734 -7.699 1 94 185 ALA B CA 1
ATOM 3889 C C . ALA B 1 185 ? -1.142 20.281 -6.656 1 94 185 ALA B C 1
ATOM 3891 O O . ALA B 1 185 ? -1.227 20.859 -5.574 1 94 185 ALA B O 1
ATOM 3892 N N . ASP B 1 186 ? -1.916 19.266 -6.945 1 94.5 186 ASP B N 1
ATOM 3893 C CA . ASP B 1 186 ? -3.004 18.891 -6.047 1 94.5 186 ASP B CA 1
ATOM 3894 C C . ASP B 1 186 ? -2.65 17.641 -5.246 1 94.5 186 ASP B C 1
ATOM 3896 O O . ASP B 1 186 ? -3.514 17.047 -4.594 1 94.5 186 ASP B O 1
ATOM 3900 N N . ASN B 1 187 ? -1.392 17.188 -5.359 1 95.69 187 ASN B N 1
ATOM 3901 C CA . ASN B 1 187 ? -0.95 16.062 -4.535 1 95.69 187 ASN B CA 1
ATOM 3902 C C . ASN B 1 187 ? -1.039 16.391 -3.047 1 95.69 187 ASN B C 1
ATOM 3904 O O . ASN B 1 187 ? -0.33 17.281 -2.559 1 95.69 187 ASN B O 1
ATOM 3908 N N . THR B 1 188 ? -1.911 15.68 -2.309 1 97.25 188 THR B N 1
ATOM 3909 C CA . THR B 1 188 ? -2.209 16.031 -0.922 1 97.25 188 THR B CA 1
ATOM 3910 C C . THR B 1 188 ? -2.129 14.789 -0.029 1 97.25 188 THR B C 1
ATOM 3912 O O . THR B 1 188 ? -2.609 13.719 -0.399 1 97.25 188 THR B O 1
ATOM 3915 N N . THR B 1 189 ? -1.43 14.93 1.07 1 97.44 189 THR B N 1
ATOM 3916 C CA . THR B 1 189 ? -1.396 13.875 2.078 1 97.44 189 THR B CA 1
ATOM 3917 C C . THR B 1 189 ? -2.336 14.203 3.234 1 97.44 189 THR B C 1
ATOM 3919 O O . THR B 1 189 ? -2.34 15.328 3.738 1 97.44 189 THR B O 1
ATOM 3922 N N . ARG B 1 190 ? -3.191 13.281 3.543 1 98 190 ARG B N 1
ATOM 3923 C CA . ARG B 1 190 ? -4.07 13.375 4.703 1 98 190 ARG B CA 1
ATOM 3924 C C . ARG B 1 190 ? -3.422 12.742 5.934 1 98 190 ARG B C 1
ATOM 3926 O O . ARG B 1 190 ? -2.941 11.609 5.875 1 98 190 ARG B O 1
ATOM 3933 N N . PHE B 1 191 ? -3.348 13.531 7.004 1 98.38 191 PHE B N 1
ATOM 3934 C CA . PHE B 1 191 ? -2.848 13.07 8.297 1 98.38 191 PHE B CA 1
ATOM 3935 C C . PHE B 1 191 ? -3.99 12.906 9.289 1 98.38 191 PHE B C 1
ATOM 3937 O O . PHE B 1 191 ? -4.957 13.672 9.266 1 98.38 191 PHE B O 1
ATOM 3944 N N . LEU B 1 192 ? -3.869 11.906 10.117 1 98.25 192 LEU B N 1
ATOM 3945 C CA . LEU B 1 192 ? -4.766 11.766 11.258 1 98.25 192 LEU B CA 1
ATOM 3946 C C . LEU B 1 192 ? -4.078 12.195 12.555 1 98.25 192 LEU B C 1
ATOM 3948 O O . LEU B 1 192 ? -2.879 11.961 12.727 1 98.25 192 LEU B O 1
ATOM 3952 N N . ILE B 1 193 ? -4.824 12.812 13.352 1 97.69 193 ILE B N 1
ATOM 3953 C CA . ILE B 1 193 ? -4.363 13.188 14.68 1 97.69 193 ILE B CA 1
ATOM 3954 C C . ILE B 1 193 ? -4.922 12.211 15.711 1 97.69 193 ILE B C 1
ATOM 3956 O O . ILE B 1 193 ? -6.129 11.977 15.766 1 97.69 193 ILE B O 1
ATOM 3960 N N . PHE B 1 194 ? -3.998 11.633 16.5 1 97.88 194 PHE B N 1
ATOM 3961 C CA . PHE B 1 194 ? -4.359 10.602 17.469 1 97.88 194 PHE B CA 1
ATOM 3962 C C . PHE B 1 194 ? -4.176 11.109 18.891 1 97.88 194 PHE B C 1
ATOM 3964 O O . PHE B 1 194 ? -3.324 11.969 19.156 1 97.88 194 PHE B O 1
ATOM 3971 N N . ARG B 1 195 ? -4.934 10.57 19.781 1 96.62 195 ARG B N 1
ATOM 3972 C CA . ARG B 1 195 ? -4.797 10.812 21.219 1 96.62 195 ARG B CA 1
ATOM 3973 C C . ARG B 1 195 ? -5.066 9.547 22.016 1 96.62 195 ARG B C 1
ATOM 3975 O O . ARG B 1 195 ? -5.621 8.578 21.5 1 96.62 195 ARG B O 1
ATOM 3982 N N . ASN B 1 196 ? -4.582 9.523 23.172 1 96.44 196 ASN B N 1
ATOM 3983 C CA . ASN B 1 196 ? -5 8.531 24.172 1 96.44 196 ASN B CA 1
ATOM 3984 C C . ASN B 1 196 ? -6.285 8.953 24.875 1 96.44 196 ASN B C 1
ATOM 3986 O O . ASN B 1 196 ? -6.32 9.977 25.547 1 96.44 196 ASN B O 1
ATOM 3990 N N . VAL B 1 197 ? -7.312 8.195 24.828 1 93.38 197 VAL B N 1
ATOM 3991 C CA . VAL B 1 197 ? -8.633 8.594 25.312 1 93.38 197 VAL B CA 1
ATOM 3992 C C . VAL B 1 197 ? -8.656 8.586 26.828 1 93.38 197 VAL B C 1
ATOM 3994 O O . VAL B 1 197 ? -9.562 9.156 27.453 1 93.38 197 VAL B O 1
ATOM 3997 N N . LEU B 1 198 ? -7.719 7.941 27.422 1 92.69 198 LEU B N 1
ATOM 3998 C CA . LEU B 1 198 ? -7.676 7.883 28.891 1 92.69 198 LEU B CA 1
ATOM 3999 C C . LEU B 1 198 ? -6.828 9.016 29.453 1 92.69 198 LEU B C 1
ATOM 4001 O O . LEU B 1 198 ? -6.75 9.188 30.672 1 92.69 198 LEU B O 1
ATOM 4005 N N . ASP B 1 199 ? -6.215 9.695 28.516 1 88 199 ASP B N 1
ATOM 4006 C CA . ASP B 1 199 ? -5.41 10.828 28.984 1 88 199 ASP B CA 1
ATOM 4007 C C . ASP B 1 199 ? -6.289 12.039 29.281 1 88 199 ASP B C 1
ATOM 4009 O O . ASP B 1 199 ? -6.879 12.625 28.375 1 88 199 ASP B O 1
ATOM 4013 N N . GLU B 1 200 ? -6.395 12.445 30.438 1 79.25 200 GLU B N 1
ATOM 4014 C CA . GLU B 1 200 ? -7.254 13.539 30.891 1 79.25 200 GLU B CA 1
ATOM 4015 C C . GLU B 1 200 ? -6.785 14.875 30.344 1 79.25 200 GLU B C 1
ATOM 4017 O O . GLU B 1 200 ? -7.59 15.789 30.156 1 79.25 200 GLU B O 1
ATOM 4022 N N . GLY B 1 201 ? -5.523 15.031 30.125 1 74.44 201 GLY B N 1
ATOM 4023 C CA . GLY B 1 201 ? -4.973 16.26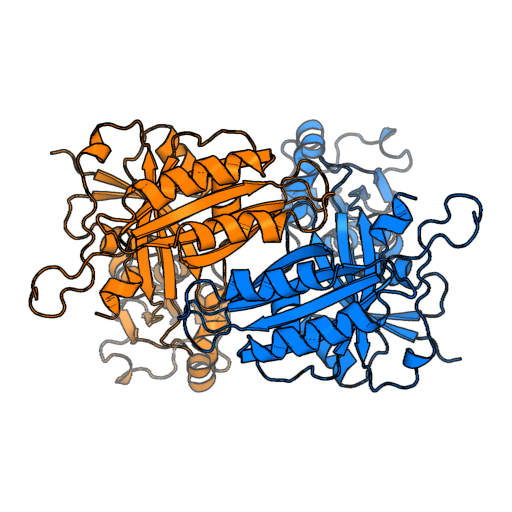6 29.594 1 74.44 201 GLY B CA 1
ATOM 4024 C C . GLY B 1 201 ? -5.477 16.594 28.203 1 74.44 201 GLY B C 1
ATOM 4025 O O . GLY B 1 201 ? -5.691 17.766 27.875 1 74.44 201 GLY B O 1
ATOM 4026 N N . THR B 1 202 ? -5.758 15.609 27.422 1 72.12 202 THR B N 1
ATOM 4027 C CA . THR B 1 202 ? -6.188 15.836 26.047 1 72.12 202 THR B CA 1
ATOM 4028 C C . THR B 1 202 ? -7.707 15.938 25.969 1 72.12 202 THR B C 1
ATOM 4030 O O . THR B 1 202 ? -8.25 16.422 24.969 1 72.12 202 THR B O 1
ATOM 4033 N N . ALA B 1 203 ? -8.359 15.469 26.859 1 62.69 203 ALA B N 1
ATOM 4034 C CA . ALA B 1 203 ? -9.812 15.531 26.875 1 62.69 203 ALA B CA 1
ATOM 4035 C C . ALA B 1 203 ? -10.305 16.984 26.891 1 62.69 203 ALA B C 1
ATOM 4037 O O . ALA B 1 203 ? -11.375 17.281 26.375 1 62.69 203 ALA B O 1
ATOM 4038 N N . ARG B 1 204 ? -9.477 17.812 27.359 1 54.09 204 ARG B N 1
ATOM 4039 C CA . ARG B 1 204 ? -9.883 19.203 27.562 1 54.09 204 ARG B CA 1
ATOM 4040 C C . ARG B 1 204 ? -9.703 20.016 26.281 1 54.09 204 ARG B C 1
ATOM 4042 O O . ARG B 1 204 ? -10.305 21.078 26.125 1 54.09 204 ARG B O 1
ATOM 4049 N N . PHE B 1 205 ? -8.867 19.469 25.344 1 57.59 205 PHE B N 1
ATOM 4050 C CA . PHE B 1 205 ? -8.523 20.266 24.172 1 57.59 205 PHE B CA 1
ATOM 4051 C C . PHE B 1 205 ? -9.289 19.766 22.938 1 57.59 205 PHE B C 1
ATOM 4053 O O . PHE B 1 205 ? -9.234 18.594 22.609 1 57.59 205 PHE B O 1
ATOM 4060 N N . LYS B 1 206 ? -10.43 20.469 22.734 1 55.41 206 LYS B N 1
ATOM 4061 C CA . LYS B 1 206 ? -11.055 20.234 21.453 1 55.41 206 LYS B CA 1
ATOM 4062 C C . LYS B 1 206 ? -10.234 20.844 20.312 1 55.41 206 LYS B C 1
ATOM 4064 O O . LYS B 1 206 ? -10.055 22.062 20.25 1 55.41 206 LYS B O 1
ATOM 4069 N N . LEU B 1 207 ? -9.32 20.016 19.719 1 56.53 207 LEU B N 1
ATOM 4070 C CA . LEU B 1 207 ? -8.516 20.484 18.594 1 56.53 207 LEU B CA 1
ATOM 4071 C C . LEU B 1 207 ? -9.383 21.234 17.578 1 56.53 207 LEU B C 1
ATOM 4073 O O . LEU B 1 207 ? -10.242 20.641 16.938 1 56.53 207 LEU B O 1
ATOM 4077 N N . GLU B 1 208 ? -9.961 22.391 17.953 1 49.47 208 GLU B N 1
ATOM 4078 C CA . GLU B 1 208 ? -10.539 23.188 16.875 1 49.47 208 GLU B CA 1
ATOM 4079 C C . GLU B 1 208 ? -9.484 23.562 15.836 1 49.47 208 GLU B C 1
ATOM 4081 O O . GLU B 1 208 ? -8.5 24.234 16.156 1 49.47 208 GLU B O 1
ATOM 4086 N N . GLN B 1 209 ? -9.016 22.672 15.086 1 47.34 209 GLN B N 1
ATOM 4087 C CA . GLN B 1 209 ? -7.922 22.922 14.156 1 47.34 209 GLN B CA 1
ATOM 4088 C C . GLN B 1 209 ? -8.227 24.109 13.258 1 47.34 209 GLN B C 1
ATOM 4090 O O . GLN B 1 209 ? -9.375 24.344 12.891 1 47.34 209 GLN B O 1
ATOM 4095 N N . PRO B 1 210 ? -7.199 25.094 13.125 1 38.44 210 PRO B N 1
ATOM 4096 C CA . PRO B 1 210 ? -7.316 26.219 12.188 1 38.44 210 PRO B CA 1
ATOM 4097 C C . PRO B 1 210 ? -7.637 25.766 10.766 1 38.44 210 PRO B C 1
ATOM 4099 O O . PRO B 1 210 ? -6.918 24.938 10.195 1 38.44 210 PRO B O 1
ATOM 4102 N N . ASN B 1 211 ? -8.734 25.297 10.328 1 38.03 211 ASN B N 1
ATOM 4103 C CA . ASN B 1 211 ? -8.805 25.281 8.867 1 38.03 211 ASN B CA 1
ATOM 4104 C C . ASN B 1 211 ? -8.297 26.578 8.266 1 38.03 211 ASN B C 1
ATOM 4106 O O . ASN B 1 211 ? -8.484 27.656 8.852 1 38.03 211 ASN B O 1
ATOM 4110 N N . PRO B 1 212 ? -7.629 26.641 7.031 1 34.75 212 PRO B N 1
ATOM 4111 C CA . PRO B 1 212 ? -7.145 27.938 6.531 1 34.75 212 PRO B CA 1
ATOM 4112 C C . PRO B 1 212 ? -8.039 29.094 6.945 1 34.75 212 PRO B C 1
ATOM 4114 O O . PRO B 1 212 ? -9.242 28.922 7.164 1 34.75 212 PRO B O 1
ATOM 4117 N N . PRO B 1 213 ? -7.41 30.234 7.398 1 30.91 213 PRO B N 1
ATOM 4118 C CA . PRO B 1 213 ? -8.078 31.469 7.82 1 30.91 213 PRO B CA 1
ATOM 4119 C C . PRO B 1 213 ? -9.141 31.938 6.82 1 30.91 213 PRO B C 1
ATOM 4121 O O . PRO B 1 213 ? -9.484 33.125 6.793 1 30.91 213 PRO B O 1
ATOM 4124 N N . THR B 1 214 ? -9.539 31.312 5.719 1 32.28 214 THR B N 1
ATOM 4125 C CA . THR B 1 214 ? -10.289 32.219 4.863 1 32.28 214 THR B CA 1
ATOM 4126 C C . THR B 1 214 ? -11.375 32.938 5.66 1 32.28 214 THR B C 1
ATOM 4128 O O . THR B 1 214 ? -11.414 34.188 5.699 1 32.28 214 THR B O 1
ATOM 4131 N N . VAL B 1 215 ? -12.617 33.094 4.863 1 32.03 215 VAL B N 1
ATOM 4132 C CA . VAL B 1 215 ? -13.617 34.156 4.836 1 32.03 215 VAL B CA 1
ATOM 4133 C C . VAL B 1 215 ? -14.391 34.188 6.152 1 32.03 215 VAL B C 1
ATOM 4135 O O . VAL B 1 215 ? -14.43 33.156 6.867 1 32.03 215 VAL B O 1
ATOM 4138 N N . GLU B 1 216 ? -15.094 35.281 6.441 1 34.72 216 GLU B N 1
ATOM 4139 C CA . GLU B 1 216 ? -16.078 35.781 7.398 1 34.72 216 GLU B CA 1
ATOM 4140 C C . GLU B 1 216 ? -17 34.688 7.891 1 34.72 216 GLU B C 1
ATOM 4142 O O . GLU B 1 216 ? -17.438 33.844 7.105 1 34.72 216 GLU B O 1
ATOM 4147 N N . ALA B 1 217 ? -17.031 34.344 9.188 1 36.62 217 ALA B N 1
ATOM 4148 C CA . ALA B 1 217 ? -17.828 33.438 10.008 1 36.62 217 ALA B CA 1
ATOM 4149 C C . ALA B 1 217 ? -19.297 33.438 9.602 1 36.62 217 ALA B C 1
ATOM 4151 O O . ALA B 1 217 ? -20.031 34.375 9.961 1 36.62 217 ALA B O 1
ATOM 4152 N N . VAL B 1 218 ? -19.688 33.312 8.289 1 37.62 218 VAL B N 1
ATOM 4153 C CA . VAL B 1 218 ? -21.141 33.188 8.289 1 37.62 218 VAL B CA 1
ATOM 4154 C C . VAL B 1 218 ? -21.562 32.281 9.422 1 37.62 218 VAL B C 1
ATOM 4156 O O . VAL B 1 218 ? -20.844 31.344 9.789 1 37.62 218 VAL B O 1
ATOM 4159 N N . PRO B 1 219 ? -22.594 32.562 10.156 1 41.56 219 PRO B N 1
ATOM 4160 C CA . PRO B 1 219 ? -23.172 31.719 11.195 1 41.56 219 PRO B CA 1
ATOM 4161 C C . PRO B 1 219 ? -22.922 30.234 10.945 1 41.56 219 PRO B C 1
ATOM 4163 O O . PRO B 1 219 ? -22.938 29.781 9.797 1 41.56 219 PRO B O 1
ATOM 4166 N N . ALA B 1 220 ? -22.203 29.484 11.812 1 42.66 220 ALA B N 1
ATOM 4167 C CA . ALA B 1 220 ? -21.516 28.203 11.797 1 42.66 220 ALA B CA 1
ATOM 4168 C C . ALA B 1 220 ? -22.344 27.156 11.047 1 42.66 220 ALA B C 1
ATOM 4170 O O . ALA B 1 220 ? -23.438 26.797 11.477 1 42.66 220 ALA B O 1
ATOM 4171 N N . LEU B 1 221 ? -22.516 27.141 9.812 1 46.56 221 LEU B N 1
ATOM 4172 C CA . LEU B 1 221 ? -22.922 25.969 9.047 1 46.56 221 LEU B CA 1
ATOM 4173 C C . LEU B 1 221 ? -22.469 24.688 9.734 1 46.56 221 LEU B C 1
ATOM 4175 O O . LEU B 1 221 ? -21.391 24.656 10.328 1 46.56 221 LEU B O 1
ATOM 4179 N N . GLU B 1 222 ? -23.531 23.641 10.031 1 61.97 222 GLU B N 1
ATOM 4180 C CA . GLU B 1 222 ? -23.453 22.328 10.664 1 61.97 222 GLU B CA 1
ATOM 4181 C C . GLU B 1 222 ? -22.188 21.578 10.266 1 61.97 222 GLU B C 1
ATOM 4183 O O . GLU B 1 222 ? -21.938 21.359 9.078 1 61.97 222 GLU B O 1
ATOM 4188 N N . THR B 1 223 ? -21.203 21.672 11.07 1 79.69 223 THR B N 1
ATOM 4189 C CA . THR B 1 223 ? -19.891 21.047 10.906 1 79.69 223 THR B CA 1
ATOM 4190 C C . THR B 1 223 ? -20.047 19.531 10.719 1 79.69 223 THR B C 1
ATOM 4192 O O . THR B 1 223 ? -20.672 18.859 11.539 1 79.69 223 THR B O 1
ATOM 4195 N N . THR B 1 224 ? -19.672 19.031 9.586 1 89.12 224 THR B N 1
ATOM 4196 C CA . THR B 1 224 ? -19.703 17.594 9.281 1 89.12 224 THR B CA 1
ATOM 4197 C C . THR B 1 224 ? -18.609 16.859 10.062 1 89.12 224 THR B C 1
ATOM 4199 O O . THR B 1 224 ? -17.547 17.422 10.328 1 89.12 224 THR B O 1
ATOM 4202 N N . HIS B 1 225 ? -19.016 15.734 10.625 1 93.38 225 HIS B N 1
ATOM 4203 C CA . HIS B 1 225 ? -18.062 14.891 11.352 1 93.38 225 HIS B CA 1
ATOM 4204 C C . HIS B 1 225 ? -17.797 13.594 10.594 1 93.38 225 HIS B C 1
ATOM 4206 O O . HIS B 1 225 ? -18.656 13.109 9.852 1 93.38 225 HIS B O 1
ATOM 4212 N N . LYS B 1 226 ? -16.594 13.078 10.789 1 95.44 226 LYS B N 1
ATOM 4213 C CA . LYS B 1 226 ? -16.219 11.773 10.25 1 95.44 226 LYS B CA 1
ATOM 4214 C C . LYS B 1 226 ? -16 10.758 11.375 1 95.44 226 LYS B C 1
ATOM 4216 O O . LYS B 1 226 ? -15.641 11.133 12.492 1 95.44 226 LYS B O 1
ATOM 4221 N N . THR B 1 227 ? -16.297 9.57 11.102 1 96.75 227 THR B N 1
ATOM 4222 C CA . THR B 1 227 ? -16.047 8.445 11.992 1 96.75 227 THR B CA 1
ATOM 4223 C C . THR B 1 227 ? -15.336 7.312 11.258 1 96.75 227 THR B C 1
ATOM 4225 O O . THR B 1 227 ? -15.672 7.004 10.117 1 96.75 227 THR B O 1
ATOM 4228 N N . LEU B 1 228 ? -14.305 6.785 11.883 1 98.38 228 LEU B N 1
ATOM 4229 C CA . LEU B 1 228 ? -13.602 5.621 11.352 1 98.38 228 LEU B CA 1
ATOM 4230 C C . LEU B 1 228 ? -13.93 4.375 12.172 1 98.38 228 LEU B C 1
ATOM 4232 O O . LEU B 1 228 ? -13.844 4.395 13.398 1 98.38 228 LEU B O 1
ATOM 4236 N N . ILE B 1 229 ? -14.383 3.322 11.477 1 98.19 229 ILE B N 1
ATOM 4237 C CA . ILE B 1 229 ? -14.773 2.07 12.109 1 98.19 229 ILE B CA 1
ATOM 4238 C C . ILE B 1 229 ? -14.023 0.906 11.469 1 98.19 229 ILE B C 1
ATOM 4240 O O . ILE B 1 229 ? -13.883 0.853 10.242 1 98.19 229 ILE B O 1
ATOM 4244 N N . ALA B 1 230 ? -13.484 0.024 12.266 1 98.38 230 ALA B N 1
ATOM 4245 C CA . ALA B 1 230 ? -12.883 -1.222 11.797 1 98.38 230 ALA B CA 1
ATOM 4246 C C . ALA B 1 230 ? -13.734 -2.424 12.195 1 98.38 230 ALA B C 1
ATOM 4248 O O . ALA B 1 230 ? -14.242 -2.494 13.312 1 98.38 230 ALA B O 1
ATOM 4249 N N . PHE B 1 231 ? -13.953 -3.365 11.281 1 97.88 231 PHE B N 1
ATOM 4250 C CA . PHE B 1 231 ? -14.727 -4.551 11.633 1 97.88 231 PHE B CA 1
ATOM 4251 C C . PHE B 1 231 ? -14.32 -5.738 10.766 1 97.88 231 PHE B C 1
ATOM 4253 O O . PHE B 1 231 ? -13.656 -5.566 9.742 1 97.88 231 PHE B O 1
ATOM 4260 N N . THR B 1 232 ? -14.57 -6.902 11.172 1 97.12 232 THR B N 1
ATOM 4261 C CA . THR B 1 232 ? -14.406 -8.141 10.43 1 97.12 232 THR B CA 1
ATOM 4262 C C . THR B 1 232 ? -15.742 -8.852 10.258 1 97.12 232 THR B C 1
ATOM 4264 O O . THR B 1 232 ? -16.656 -8.664 11.062 1 97.12 232 THR B O 1
ATOM 4267 N N . ILE B 1 233 ? -15.867 -9.539 9.227 1 94.69 233 ILE B N 1
ATOM 4268 C CA . ILE B 1 233 ? -17.109 -10.258 8.938 1 94.69 233 ILE B CA 1
ATOM 4269 C C . ILE B 1 233 ? -16.797 -11.734 8.703 1 94.69 233 ILE B C 1
ATOM 4271 O O . ILE B 1 233 ? -15.633 -12.133 8.633 1 94.69 233 ILE B O 1
ATOM 4275 N N . ASP B 1 234 ? -17.859 -12.516 8.664 1 91.62 234 ASP B N 1
ATOM 4276 C CA . ASP B 1 234 ? -17.734 -13.914 8.25 1 91.62 234 ASP B CA 1
ATOM 4277 C C . ASP B 1 234 ? -17.609 -14.031 6.734 1 91.62 234 ASP B C 1
ATOM 4279 O O . ASP B 1 234 ? -18.609 -13.953 6.012 1 91.62 234 ASP B O 1
ATOM 4283 N N . HIS B 1 235 ? -16.5 -14.352 6.246 1 86.06 235 HIS B N 1
ATOM 4284 C CA . HIS B 1 235 ? -16.203 -14.359 4.816 1 86.06 235 HIS B CA 1
ATOM 4285 C C . HIS B 1 235 ? -16.859 -15.539 4.121 1 86.06 235 HIS B C 1
ATOM 4287 O O . HIS B 1 235 ? -16.953 -15.57 2.893 1 86.06 235 HIS B O 1
ATOM 4293 N N . SER B 1 236 ? -17.281 -16.484 4.836 1 82.19 236 SER B N 1
ATOM 4294 C CA . SER B 1 236 ? -17.953 -17.641 4.266 1 82.19 236 SER B CA 1
ATOM 4295 C C . SER B 1 236 ? -19.438 -17.359 4.016 1 82.19 236 SER B C 1
ATOM 4297 O O . SER B 1 236 ? -20.109 -18.109 3.318 1 82.19 236 SER B O 1
ATOM 4299 N N . SER B 1 237 ? -19.891 -16.266 4.543 1 82.5 237 SER B N 1
ATOM 4300 C CA . SER B 1 237 ? -21.281 -15.898 4.395 1 82.5 237 SER B CA 1
ATOM 4301 C C . SER B 1 237 ? -21.5 -14.992 3.188 1 82.5 237 SER B C 1
ATOM 4303 O O . SER B 1 237 ? -21.047 -13.836 3.191 1 82.5 237 SER B O 1
ATOM 4305 N N . PRO B 1 238 ? -22.203 -15.469 2.197 1 81.31 238 PRO B N 1
ATOM 4306 C CA . PRO B 1 238 ? -22.438 -14.641 1.015 1 81.31 238 PRO B CA 1
ATOM 4307 C C . PRO B 1 238 ? -23.156 -13.336 1.341 1 81.31 238 PRO B C 1
ATOM 4309 O O . PRO B 1 238 ? -24.141 -13.352 2.086 1 81.31 238 PRO B O 1
ATOM 4312 N N . GLY B 1 239 ? -22.625 -12.242 0.889 1 84.88 239 GLY B N 1
ATOM 4313 C CA . GLY B 1 239 ? -23.266 -10.953 1.046 1 84.88 239 GLY B CA 1
ATOM 4314 C C . GLY B 1 239 ? -22.938 -10.273 2.361 1 84.88 239 GLY B C 1
ATOM 4315 O O . GLY B 1 239 ? -23.438 -9.188 2.652 1 84.88 239 GLY B O 1
ATOM 4316 N N . ALA B 1 240 ? -22.109 -10.875 3.176 1 89.75 240 ALA B N 1
ATOM 4317 C CA . ALA B 1 240 ? -21.812 -10.367 4.512 1 89.75 240 ALA B CA 1
ATOM 4318 C C . ALA B 1 240 ? -21.312 -8.93 4.453 1 89.75 240 ALA B C 1
ATOM 4320 O O . ALA B 1 240 ? -21.766 -8.078 5.223 1 89.75 240 ALA B O 1
ATOM 4321 N N . LEU B 1 241 ? -20.438 -8.602 3.545 1 91.38 241 LEU B N 1
ATOM 4322 C CA . LEU B 1 241 ? -19.891 -7.25 3.445 1 91.38 241 LEU B CA 1
ATOM 4323 C C . LEU B 1 241 ? -20.969 -6.266 3.01 1 91.38 241 LEU B C 1
ATOM 4325 O O . LEU B 1 241 ? -21.109 -5.188 3.594 1 91.38 241 LEU B O 1
ATOM 4329 N N . ALA B 1 242 ? -21.688 -6.641 1.973 1 88.25 242 ALA B N 1
ATOM 4330 C CA . ALA B 1 242 ? -22.766 -5.77 1.507 1 88.25 242 ALA B CA 1
ATOM 4331 C C . ALA B 1 242 ? -23.75 -5.465 2.631 1 88.25 242 ALA B C 1
ATOM 4333 O O . ALA B 1 242 ? -24.156 -4.32 2.807 1 88.25 242 ALA B O 1
ATOM 4334 N N . ASN B 1 243 ? -24.078 -6.465 3.393 1 90.25 243 ASN B N 1
ATOM 4335 C CA . ASN B 1 243 ? -24.984 -6.297 4.512 1 90.25 243 ASN B CA 1
ATOM 4336 C C . ASN B 1 243 ? -24.438 -5.328 5.555 1 90.25 243 ASN B C 1
ATOM 4338 O O . ASN B 1 243 ? -25.172 -4.48 6.07 1 90.25 243 ASN B O 1
ATOM 4342 N N . ALA B 1 244 ? -23.203 -5.473 5.832 1 93.94 244 ALA B N 1
ATOM 4343 C CA . ALA B 1 244 ? -22.578 -4.586 6.805 1 93.94 244 ALA B CA 1
ATOM 4344 C C . ALA B 1 244 ? -22.594 -3.137 6.328 1 93.94 244 ALA B C 1
ATOM 4346 O O . ALA B 1 244 ? -22.922 -2.23 7.094 1 93.94 244 ALA B O 1
ATOM 4347 N N . LEU B 1 245 ? -22.312 -2.916 5.059 1 92.25 245 LEU B N 1
ATOM 4348 C CA . LEU B 1 245 ? -22.219 -1.56 4.527 1 92.25 245 LEU B CA 1
ATOM 4349 C C . LEU B 1 245 ? -23.609 -0.924 4.438 1 92.25 245 LEU B C 1
ATOM 4351 O O . LEU B 1 245 ? -23.75 0.298 4.543 1 92.25 245 LEU B O 1
ATOM 4355 N N . LEU B 1 246 ? -24.641 -1.709 4.297 1 91.25 246 LEU B N 1
ATOM 4356 C CA . LEU B 1 246 ? -26.016 -1.216 4.234 1 91.25 246 LEU B CA 1
ATOM 4357 C C . LEU B 1 246 ? -26.422 -0.582 5.559 1 91.25 246 LEU B C 1
ATOM 4359 O O . LEU B 1 246 ? -27.297 0.286 5.594 1 91.25 246 LEU B O 1
ATOM 4363 N N . ILE B 1 247 ? -25.844 -1.034 6.578 1 94.31 247 ILE B N 1
ATOM 4364 C CA . ILE B 1 247 ? -26.141 -0.489 7.898 1 94.31 247 ILE B CA 1
ATOM 4365 C C . ILE B 1 247 ? -25.828 1.004 7.922 1 94.31 247 ILE B C 1
ATOM 4367 O O . ILE B 1 247 ? -26.594 1.8 8.469 1 94.31 247 ILE B O 1
ATOM 4371 N N . PHE B 1 248 ? -24.703 1.437 7.375 1 93.62 248 PHE B N 1
ATOM 4372 C CA . PHE B 1 248 ? -24.328 2.846 7.344 1 93.62 248 PHE B CA 1
ATOM 4373 C C . PHE B 1 248 ? -25.359 3.66 6.574 1 93.62 248 PHE B C 1
ATOM 4375 O O . PHE B 1 248 ? -25.766 4.73 7.023 1 93.62 248 PHE B O 1
ATOM 4382 N N . LYS B 1 249 ? -25.734 3.105 5.457 1 89 249 LYS B N 1
ATOM 4383 C CA . LYS B 1 249 ? -26.75 3.773 4.656 1 89 249 LYS B CA 1
ATOM 4384 C C . LYS B 1 249 ? -28.062 3.902 5.43 1 89 249 LYS B C 1
ATOM 4386 O O . LYS B 1 249 ? -28.703 4.957 5.414 1 89 249 LYS B O 1
ATOM 4391 N N . ALA B 1 250 ? -28.469 2.9 6.094 1 91.44 250 ALA B N 1
ATOM 4392 C CA . ALA B 1 250 ? -29.734 2.861 6.848 1 91.44 250 ALA B CA 1
ATOM 4393 C C . ALA B 1 250 ? -29.75 3.934 7.934 1 91.44 250 ALA B C 1
ATOM 4395 O O . ALA B 1 250 ? -30.812 4.457 8.281 1 91.44 250 ALA B O 1
ATOM 4396 N N . HIS B 1 251 ? -28.609 4.25 8.414 1 92.94 251 HIS B N 1
ATOM 4397 C CA . HIS B 1 251 ? -28.531 5.234 9.484 1 92.94 251 HIS B CA 1
ATOM 4398 C C . HIS B 1 251 ? -28.125 6.602 8.953 1 92.94 251 HIS B C 1
ATOM 4400 O O . HIS B 1 251 ? -27.719 7.477 9.727 1 92.94 251 HIS B O 1
ATOM 4406 N N . GLY B 1 252 ? -28.094 6.719 7.652 1 88.88 252 GLY B N 1
ATOM 4407 C CA . GLY B 1 252 ? -27.859 8.008 7.027 1 88.88 252 GLY B CA 1
ATOM 4408 C C . GLY B 1 252 ? -26.406 8.43 7.059 1 88.88 252 GLY B C 1
ATOM 4409 O O . GLY B 1 252 ? -26.094 9.625 7.043 1 88.88 252 GLY B O 1
ATOM 4410 N N . LEU B 1 253 ? -25.531 7.523 7.203 1 91.44 253 LEU B N 1
ATOM 4411 C CA . LEU B 1 253 ? -24.094 7.809 7.215 1 91.44 253 LEU B CA 1
ATOM 4412 C C . LEU B 1 253 ? -23.5 7.629 5.824 1 91.44 253 LEU B C 1
ATOM 4414 O O . LEU B 1 253 ? -23.656 6.574 5.203 1 91.44 253 LEU B O 1
ATOM 4418 N N . ASN B 1 254 ? -22.812 8.641 5.363 1 90.75 254 ASN B N 1
ATOM 4419 C CA . ASN B 1 254 ? -22.188 8.578 4.047 1 90.75 254 ASN B CA 1
ATOM 4420 C C . ASN B 1 254 ? -20.781 8.016 4.121 1 90.75 254 ASN B C 1
ATOM 4422 O O . ASN B 1 254 ? -19.922 8.555 4.824 1 90.75 254 ASN B O 1
ATOM 4426 N N . LEU B 1 255 ? -20.531 6.973 3.344 1 93 255 LEU B N 1
ATOM 4427 C CA . LEU B 1 255 ? -19.203 6.375 3.346 1 93 255 LEU B CA 1
ATOM 4428 C C . LEU B 1 255 ? -18.219 7.238 2.557 1 93 255 LEU B C 1
ATOM 4430 O O . LEU B 1 255 ? -18.469 7.57 1.397 1 93 255 LEU B O 1
ATOM 4434 N N . THR B 1 256 ? -17.125 7.59 3.17 1 92.19 256 THR B N 1
ATOM 4435 C CA . THR B 1 256 ? -16.141 8.43 2.504 1 92.19 256 THR B CA 1
ATOM 4436 C C . THR B 1 256 ? -14.922 7.609 2.08 1 92.19 256 THR B C 1
ATOM 4438 O O . THR B 1 256 ? -14.172 8.016 1.184 1 92.19 256 THR B O 1
ATOM 4441 N N . SER B 1 257 ? -14.711 6.496 2.703 1 93.75 257 SER B N 1
ATOM 4442 C CA . SER B 1 257 ? -13.602 5.625 2.312 1 93.75 257 SER B CA 1
ATOM 4443 C C . SER B 1 257 ? -13.805 4.207 2.836 1 93.75 257 SER B C 1
ATOM 4445 O O . SER B 1 257 ? -14.5 4.004 3.838 1 93.75 257 SER B O 1
ATOM 4447 N N . ILE B 1 258 ? -13.266 3.232 2.191 1 95.06 258 ILE B N 1
ATOM 4448 C CA . ILE B 1 258 ? -13.203 1.844 2.635 1 95.06 258 ILE B CA 1
ATOM 4449 C C . ILE B 1 258 ? -11.836 1.255 2.295 1 95.06 258 ILE B C 1
ATOM 4451 O O . ILE B 1 258 ? -11.328 1.437 1.184 1 95.06 258 ILE B O 1
ATOM 4455 N N . ASN B 1 259 ? -11.203 0.649 3.184 1 97 259 ASN B N 1
ATOM 4456 C CA . ASN B 1 259 ? -9.922 -0.026 3.025 1 97 259 ASN B CA 1
ATOM 4457 C C . ASN B 1 259 ? -9.922 -1.397 3.693 1 97 259 ASN B C 1
ATOM 4459 O O . ASN B 1 259 ? -10.805 -1.7 4.496 1 97 259 ASN B O 1
ATOM 4463 N N . THR B 1 260 ? -8.992 -2.219 3.338 1 97.06 260 THR B N 1
ATOM 4464 C CA . THR B 1 260 ? -8.891 -3.545 3.934 1 97.06 260 THR B CA 1
ATOM 4465 C C . THR B 1 260 ? -7.438 -3.877 4.258 1 97.06 260 THR B C 1
ATOM 4467 O O . THR B 1 260 ? -6.52 -3.357 3.623 1 97.06 260 THR B O 1
ATOM 4470 N N . ARG B 1 261 ? -7.242 -4.621 5.258 1 97.94 261 ARG B N 1
ATOM 4471 C CA . ARG B 1 261 ? -5.98 -5.266 5.598 1 97.94 261 ARG B CA 1
ATOM 4472 C C . ARG B 1 261 ? -6.191 -6.73 5.961 1 97.94 261 ARG B C 1
ATOM 4474 O O . ARG B 1 261 ? -7.27 -7.113 6.418 1 97.94 261 ARG B O 1
ATOM 4481 N N . PRO B 1 262 ? -5.164 -7.578 5.781 1 96.94 262 PRO B N 1
ATOM 4482 C CA . PRO B 1 262 ? -5.289 -8.969 6.238 1 96.94 262 PRO B CA 1
ATOM 4483 C C . PRO B 1 262 ? -5.539 -9.07 7.738 1 96.94 262 PRO B C 1
ATOM 4485 O O . PRO B 1 262 ? -4.945 -8.328 8.523 1 96.94 262 PRO B O 1
ATOM 4488 N N . SER B 1 263 ? -6.449 -9.953 8.117 1 95.94 263 SER B N 1
ATOM 4489 C CA . SER B 1 263 ? -6.715 -10.172 9.531 1 95.94 263 SER B CA 1
ATOM 4490 C C . SER B 1 263 ? -5.539 -10.875 10.211 1 95.94 263 SER B C 1
ATOM 4492 O O . SER B 1 263 ? -5.344 -10.734 11.422 1 95.94 263 SER B O 1
ATOM 4494 N N . LEU B 1 264 ? -4.77 -11.703 9.414 1 93.31 264 LEU B N 1
ATOM 4495 C CA . LEU B 1 264 ? -3.629 -12.516 9.828 1 93.31 264 LEU B CA 1
ATOM 4496 C C . LEU B 1 264 ? -4.086 -13.703 10.672 1 93.31 264 LEU B C 1
ATOM 4498 O O . LEU B 1 264 ? -3.258 -14.461 11.18 1 93.31 264 LEU B O 1
ATOM 4502 N N . LYS B 1 265 ? -5.414 -13.852 10.883 1 91.75 265 LYS B N 1
ATOM 4503 C CA . LYS B 1 265 ? -5.938 -15.047 11.531 1 91.75 265 LYS B CA 1
ATOM 4504 C C . LYS B 1 265 ? -5.992 -16.219 10.562 1 91.75 265 LYS B C 1
ATOM 4506 O O . LYS B 1 265 ? -5.598 -17.344 10.914 1 91.75 265 LYS B O 1
ATOM 4511 N N . LYS B 1 266 ? -6.5 -15.977 9.461 1 91.56 266 LYS B N 1
ATOM 4512 C CA . LYS B 1 266 ? -6.551 -16.891 8.328 1 91.56 266 LYS B CA 1
ATOM 4513 C C . LYS B 1 266 ? -6.27 -16.172 7.016 1 91.56 266 LYS B C 1
ATOM 4515 O O . LYS B 1 266 ? -6.629 -15 6.855 1 91.56 266 LYS B O 1
ATOM 4520 N N . PRO B 1 267 ? -5.582 -16.906 6.09 1 92.75 267 PRO B N 1
ATOM 4521 C CA . PRO B 1 267 ? -5.348 -16.266 4.789 1 92.75 267 PRO B CA 1
ATOM 4522 C C . PRO B 1 267 ? -6.645 -15.82 4.109 1 92.75 267 PRO B C 1
ATOM 4524 O O . PRO B 1 267 ? -7.656 -16.531 4.184 1 92.75 267 PRO B O 1
ATOM 4527 N N . TRP B 1 268 ? -6.625 -14.625 3.533 1 93.62 268 TRP B N 1
ATOM 4528 C CA . TRP B 1 268 ? -7.676 -14.078 2.678 1 93.62 268 TRP B CA 1
ATOM 4529 C C . TRP B 1 268 ? -8.906 -13.703 3.498 1 93.62 268 TRP B C 1
ATOM 4531 O O . TRP B 1 268 ? -10.039 -13.844 3.027 1 93.62 268 TRP B O 1
ATOM 4541 N N . GLN B 1 269 ? -8.734 -13.484 4.738 1 94.12 269 GLN B N 1
ATOM 4542 C CA . GLN B 1 269 ? -9.703 -12.82 5.602 1 94.12 269 GLN B CA 1
ATOM 4543 C C . GLN B 1 269 ? -9.242 -11.406 5.961 1 94.12 269 GLN B C 1
ATOM 4545 O O . GLN B 1 269 ? -8.047 -11.18 6.172 1 94.12 269 GLN B O 1
ATOM 4550 N N . TYR B 1 270 ? -10.234 -10.531 6.098 1 97.06 270 TYR B N 1
ATOM 4551 C CA . TYR B 1 270 ? -9.828 -9.133 6.102 1 97.06 270 TYR B CA 1
ATOM 4552 C C . TYR B 1 270 ? -10.422 -8.391 7.293 1 97.06 270 TYR B C 1
ATOM 4554 O O . TYR B 1 270 ? -11.469 -8.781 7.812 1 97.06 270 TYR B O 1
ATOM 4562 N N . ILE B 1 271 ? -9.734 -7.426 7.711 1 97.88 271 ILE B N 1
ATOM 4563 C CA . ILE B 1 271 ? -10.281 -6.316 8.492 1 97.88 271 ILE B CA 1
ATOM 4564 C C . ILE B 1 271 ? -10.703 -5.188 7.555 1 97.88 271 ILE B C 1
ATOM 4566 O O . ILE B 1 271 ? -9.93 -4.773 6.684 1 97.88 271 ILE B O 1
ATOM 4570 N N . PHE B 1 272 ? -11.93 -4.711 7.727 1 97.69 272 PHE B N 1
ATOM 4571 C CA . PHE B 1 272 ? -12.438 -3.596 6.934 1 97.69 272 PHE B CA 1
ATOM 4572 C C . PHE B 1 272 ? -12.367 -2.295 7.723 1 97.69 272 PHE B C 1
ATOM 4574 O O . PHE B 1 272 ? -12.727 -2.256 8.898 1 97.69 272 PHE B O 1
ATOM 4581 N N . PHE B 1 273 ? -11.828 -1.265 7.137 1 98.38 273 PHE B N 1
ATOM 4582 C CA . PHE B 1 273 ? -11.844 0.098 7.656 1 98.38 273 PHE B CA 1
ATOM 4583 C C . PHE B 1 273 ? -12.805 0.97 6.855 1 98.38 273 PHE B C 1
ATOM 4585 O O . PHE B 1 273 ? -12.586 1.221 5.668 1 98.38 273 PHE B O 1
ATOM 4592 N N . VAL B 1 274 ? -13.797 1.431 7.523 1 97.19 274 VAL B N 1
ATOM 4593 C CA . VAL B 1 274 ? -14.805 2.244 6.848 1 97.19 274 VAL B CA 1
ATOM 4594 C C . VAL B 1 274 ? -14.898 3.613 7.516 1 97.19 274 VAL B C 1
ATOM 4596 O O . VAL B 1 274 ? -15.047 3.707 8.734 1 97.19 274 VAL B O 1
ATOM 4599 N N . GLU B 1 275 ? -14.711 4.609 6.727 1 96.81 275 GLU B N 1
ATOM 4600 C CA . GLU B 1 275 ? -14.938 5.98 7.172 1 96.81 275 GLU B CA 1
ATOM 4601 C C . GLU B 1 275 ? -16.281 6.508 6.668 1 96.81 275 GLU B C 1
ATOM 4603 O O . GLU B 1 275 ? -16.641 6.301 5.508 1 96.81 275 GLU B O 1
ATOM 4608 N N . CYS B 1 276 ? -17.016 7.141 7.539 1 94.56 276 CYS B N 1
ATOM 4609 C CA . CYS B 1 276 ? -18.297 7.719 7.156 1 94.56 276 CYS B CA 1
ATOM 4610 C C . CYS B 1 276 ? -18.438 9.141 7.691 1 94.56 276 CYS B C 1
ATOM 4612 O O . CYS B 1 276 ? -17.734 9.523 8.633 1 94.56 276 CYS B O 1
ATOM 4614 N N . SER B 1 277 ? -19.203 9.859 7.039 1 92.5 277 SER B N 1
ATOM 4615 C CA . SER B 1 277 ? -19.453 11.242 7.426 1 92.5 277 SER B CA 1
ATOM 4616 C C . SER B 1 277 ? -20.938 11.469 7.746 1 92.5 277 SER B C 1
ATOM 4618 O O . SER B 1 277 ? -21.797 10.758 7.242 1 92.5 277 SER B O 1
ATOM 4620 N N . ARG B 1 278 ? -21.094 12.438 8.633 1 88.69 278 ARG B N 1
ATOM 4621 C CA . ARG B 1 278 ? -22.438 12.844 9.039 1 88.69 278 ARG B CA 1
ATOM 4622 C C . ARG B 1 278 ? -22.484 14.328 9.383 1 88.69 278 ARG B C 1
ATOM 4624 O O . ARG B 1 278 ? -21.547 14.852 10 1 88.69 278 ARG B O 1
ATOM 4631 N N . THR B 1 279 ? -23.5 14.922 8.844 1 84.06 279 THR B N 1
ATOM 4632 C CA . THR B 1 279 ? -23.781 16.266 9.32 1 84.06 279 THR B CA 1
ATOM 4633 C C . THR B 1 279 ? -24.734 16.219 10.516 1 84.06 279 THR B C 1
ATOM 4635 O O . THR B 1 279 ? -25.891 15.805 10.375 1 84.06 279 THR B O 1
ATOM 4638 N N . PRO B 1 280 ? -24.203 16.594 11.586 1 81.75 280 PRO B N 1
ATOM 4639 C CA . PRO B 1 280 ? -25 16.453 12.805 1 81.75 280 PRO B CA 1
ATOM 4640 C C . PRO B 1 280 ? -26.344 17.188 12.711 1 81.75 280 PRO B C 1
ATOM 4642 O O . PRO B 1 280 ? -26.406 18.297 12.172 1 81.75 280 PRO B O 1
ATOM 4645 N N . SER B 1 281 ? -27.344 16.531 13.07 1 82.88 281 SER B N 1
ATOM 4646 C CA . SER B 1 281 ? -28.703 17.047 13.234 1 82.88 281 SER B CA 1
ATOM 4647 C C . SER B 1 281 ? -29.406 16.391 14.414 1 82.88 281 SER B C 1
ATOM 4649 O O . SER B 1 281 ? -28.922 15.398 14.969 1 82.88 281 SER B O 1
ATOM 4651 N N . ASP B 1 282 ? -30.391 17.047 14.891 1 81.62 282 ASP B N 1
ATOM 4652 C CA . ASP B 1 282 ? -31.156 16.469 16 1 81.62 282 ASP B CA 1
ATOM 4653 C C . ASP B 1 282 ? -31.656 15.07 15.664 1 81.62 282 ASP B C 1
ATOM 4655 O O . ASP B 1 282 ? -31.75 14.211 16.547 1 81.62 282 ASP B O 1
ATOM 4659 N N . LYS B 1 283 ? -31.875 14.805 14.438 1 80.38 283 LYS B N 1
ATOM 4660 C CA . LYS B 1 283 ? -32.469 13.547 13.984 1 80.38 283 LYS B CA 1
ATOM 4661 C C . LYS B 1 283 ? -31.406 12.445 13.914 1 80.38 283 LYS B C 1
ATOM 4663 O O . LYS B 1 283 ? -31.734 11.258 13.953 1 80.38 283 LYS B O 1
ATOM 4668 N N . ASN B 1 284 ? -30.125 12.859 13.906 1 84.5 284 ASN B N 1
ATOM 4669 C CA . ASN B 1 284 ? -29.125 11.812 13.664 1 84.5 284 ASN B CA 1
ATOM 4670 C C . ASN B 1 284 ? -28.047 11.805 14.742 1 84.5 284 ASN B C 1
ATOM 4672 O O . ASN B 1 284 ? -26.922 11.367 14.492 1 84.5 284 ASN B O 1
ATOM 4676 N N . LYS B 1 285 ? -28.344 12.32 15.906 1 82.06 285 LYS B N 1
ATOM 4677 C CA . LYS B 1 285 ? -27.391 12.43 17.016 1 82.06 285 LYS B CA 1
ATOM 4678 C C . LYS B 1 285 ? -26.828 11.055 17.391 1 82.06 285 LYS B C 1
ATOM 4680 O O . LYS B 1 285 ? -25.656 10.93 17.703 1 82.06 285 LYS B O 1
ATOM 4685 N N . GLU B 1 286 ? -27.688 10.094 17.25 1 90.69 286 GLU B N 1
ATOM 4686 C CA . GLU B 1 286 ? -27.297 8.758 17.703 1 90.69 286 GLU B CA 1
ATOM 4687 C C . GLU B 1 286 ? -26.969 7.855 16.516 1 90.69 286 GLU B C 1
ATOM 4689 O O . GLU B 1 286 ? -26.844 6.641 16.672 1 90.69 286 GLU B O 1
ATOM 4694 N N . ALA B 1 287 ? -26.812 8.445 15.406 1 92.12 287 ALA B N 1
ATOM 4695 C CA . ALA B 1 287 ? -26.688 7.66 14.188 1 92.12 287 ALA B CA 1
ATOM 4696 C C . ALA B 1 287 ? -25.453 6.758 14.242 1 92.12 287 ALA B C 1
ATOM 4698 O O . ALA B 1 287 ? -25.531 5.57 13.922 1 92.12 287 ALA B O 1
ATOM 4699 N N . VAL B 1 288 ? -24.328 7.277 14.68 1 93.88 288 VAL B N 1
ATOM 4700 C CA . VAL B 1 288 ? -23.094 6.512 14.727 1 93.88 288 VAL B CA 1
ATOM 4701 C C . VAL B 1 288 ? -23.219 5.395 15.766 1 93.88 288 VAL B C 1
ATOM 4703 O O . VAL B 1 288 ? -22.828 4.25 15.5 1 93.88 288 VAL B O 1
ATOM 4706 N N . HIS B 1 289 ? -23.75 5.75 16.891 1 95.19 289 HIS B N 1
ATOM 4707 C CA . HIS B 1 289 ? -23.938 4.766 17.938 1 95.19 289 HIS B CA 1
ATOM 4708 C C . HIS B 1 289 ? -24.844 3.629 17.484 1 95.19 289 HIS B C 1
ATOM 4710 O O . HIS B 1 289 ? -24.547 2.455 17.719 1 95.19 289 HIS B O 1
ATOM 4716 N N . LYS B 1 290 ? -25.906 3.961 16.891 1 95.69 290 LYS B N 1
ATOM 4717 C CA . LYS B 1 290 ? -26.844 2.963 16.391 1 95.69 290 LYS B CA 1
ATOM 4718 C C . LYS B 1 290 ? -26.203 2.1 15.312 1 95.69 290 LYS B C 1
ATOM 4720 O O . LYS B 1 290 ? -26.391 0.881 15.289 1 95.69 290 LYS B O 1
ATOM 4725 N N . ALA B 1 291 ? -25.5 2.727 14.422 1 95.75 291 ALA B N 1
ATOM 4726 C CA . ALA B 1 291 ? -24.797 1.986 13.375 1 95.75 291 ALA B CA 1
ATOM 4727 C C . ALA B 1 291 ? -23.812 0.987 13.969 1 95.75 291 ALA B C 1
ATOM 4729 O O . ALA B 1 291 ? -23.734 -0.161 13.531 1 95.75 291 ALA B O 1
ATOM 4730 N N . LEU B 1 292 ? -23.078 1.444 14.961 1 97.5 292 LEU B N 1
ATOM 4731 C CA . LEU B 1 292 ? -22.109 0.577 15.633 1 97.5 292 LEU B CA 1
ATOM 4732 C C . LEU B 1 292 ? -22.812 -0.618 16.281 1 97.5 292 LEU B C 1
ATOM 4734 O O . LEU B 1 292 ? -22.328 -1.749 16.172 1 97.5 292 LEU B O 1
ATOM 4738 N N . ASN B 1 293 ? -23.891 -0.37 16.906 1 97.5 293 ASN B N 1
ATOM 4739 C CA . ASN B 1 293 ? -24.656 -1.447 17.531 1 97.5 293 ASN B CA 1
ATOM 4740 C C . ASN B 1 293 ? -25.141 -2.459 16.5 1 97.5 293 ASN B C 1
ATOM 4742 O O . ASN B 1 293 ? -25.016 -3.668 16.703 1 97.5 293 ASN B O 1
ATOM 4746 N N . ASP B 1 294 ? -25.688 -1.979 15.477 1 97.56 294 ASP B N 1
ATOM 4747 C CA . ASP B 1 294 ? -26.156 -2.859 14.414 1 97.56 294 ASP B CA 1
ATOM 4748 C C . ASP B 1 294 ? -25 -3.623 13.781 1 97.56 294 ASP B C 1
ATOM 4750 O O . ASP B 1 294 ? -25.125 -4.809 13.469 1 97.56 294 ASP B O 1
ATOM 4754 N N . LEU B 1 295 ? -23.891 -2.957 13.508 1 97.44 295 LEU B N 1
ATOM 4755 C CA . LEU B 1 295 ? -22.719 -3.584 12.906 1 97.44 295 LEU B CA 1
ATOM 4756 C C . LEU B 1 295 ? -22.203 -4.734 13.766 1 97.44 295 LEU B C 1
ATOM 4758 O O . LEU B 1 295 ? -21.766 -5.766 13.242 1 97.44 295 LEU B O 1
ATOM 4762 N N . ARG B 1 296 ? -22.25 -4.555 15.07 1 97.38 296 ARG B N 1
ATOM 4763 C CA . ARG B 1 296 ? -21.781 -5.578 16 1 97.38 296 ARG B CA 1
ATOM 4764 C C . ARG B 1 296 ? -22.609 -6.855 15.867 1 97.38 296 ARG B C 1
ATOM 4766 O O . ARG B 1 296 ? -22.125 -7.949 16.156 1 97.38 296 ARG B O 1
ATOM 4773 N N . GLN B 1 297 ? -23.828 -6.738 15.375 1 96.12 297 GLN B N 1
ATOM 4774 C CA . GLN B 1 297 ? -24.719 -7.891 15.234 1 96.12 297 GLN B CA 1
ATOM 4775 C C . GLN B 1 297 ? -24.359 -8.711 14 1 96.12 297 GLN B C 1
ATOM 4777 O O . GLN B 1 297 ? -24.734 -9.883 13.891 1 96.12 297 GLN B O 1
ATOM 4782 N N . VAL B 1 298 ? -23.672 -8.086 13.086 1 94.94 298 VAL B N 1
ATOM 4783 C CA . VAL B 1 298 ? -23.453 -8.781 11.828 1 94.94 298 VAL B CA 1
ATOM 4784 C C . VAL B 1 298 ? -21.953 -8.969 11.594 1 94.94 298 VAL B C 1
ATOM 4786 O O . VAL B 1 298 ? -21.531 -9.398 10.523 1 94.94 298 VAL B O 1
ATOM 4789 N N . SER B 1 299 ? -21.125 -8.531 12.5 1 96.19 299 SER B N 1
ATOM 4790 C CA . SER B 1 299 ? -19.672 -8.633 12.375 1 96.19 299 SER B CA 1
ATOM 4791 C C . SER B 1 299 ? -19.094 -9.523 13.461 1 96.19 299 SER B C 1
ATOM 4793 O O . SER B 1 299 ? -19.766 -9.852 14.438 1 96.19 299 SER B O 1
ATOM 4795 N N . GLU B 1 300 ? -17.891 -10.016 13.227 1 95.62 300 GLU B N 1
ATOM 4796 C CA . GLU B 1 300 ? -17.172 -10.797 14.219 1 95.62 300 GLU B CA 1
ATOM 4797 C C . GLU B 1 300 ? -16.453 -9.891 15.219 1 95.62 300 GLU B C 1
ATOM 4799 O O . GLU B 1 300 ? -16.344 -10.219 16.406 1 95.62 300 GLU B O 1
ATOM 4804 N N . THR B 1 301 ? -15.914 -8.852 14.773 1 95.56 301 THR B N 1
ATOM 4805 C CA . THR B 1 301 ? -15.344 -7.777 15.578 1 95.56 301 THR B CA 1
ATOM 4806 C C . THR B 1 301 ? -15.773 -6.41 15.047 1 95.56 301 THR B C 1
ATOM 4808 O O . THR B 1 301 ? -16.141 -6.281 13.875 1 95.56 301 THR B O 1
ATOM 4811 N N . CYS B 1 302 ? -15.812 -5.426 15.867 1 96.94 302 CYS B N 1
ATOM 4812 C CA . CYS B 1 302 ? -16.188 -4.059 15.516 1 96.94 302 CYS B CA 1
ATOM 4813 C C . CYS B 1 302 ? -15.578 -3.057 16.484 1 96.94 302 CYS B C 1
ATOM 4815 O O . CYS B 1 302 ? -15.812 -3.135 17.688 1 96.94 302 CYS B O 1
ATOM 4817 N N . LYS B 1 303 ? -14.812 -2.156 15.961 1 96.88 303 LYS B N 1
ATOM 4818 C CA . LYS B 1 303 ? -14.102 -1.188 16.797 1 96.88 303 LYS B CA 1
ATOM 4819 C C . LYS B 1 303 ? -14.336 0.236 16.297 1 96.88 303 LYS B C 1
ATOM 4821 O O . LYS B 1 303 ? -14.172 0.518 15.109 1 96.88 303 LYS B O 1
ATOM 4826 N N . ASP B 1 304 ? -14.797 1.055 17.188 1 97.38 304 ASP B N 1
ATOM 4827 C CA . ASP B 1 304 ? -14.836 2.494 16.953 1 97.38 304 ASP B CA 1
ATOM 4828 C C . ASP B 1 304 ? -13.453 3.115 17.078 1 97.38 304 ASP B C 1
ATOM 4830 O O . ASP B 1 304 ? -12.867 3.127 18.156 1 97.38 304 ASP B O 1
ATOM 4834 N N . LEU B 1 305 ? -12.93 3.721 16 1 98.12 305 LEU B N 1
ATOM 4835 C CA . LEU B 1 305 ? -11.555 4.211 15.992 1 98.12 305 LEU B CA 1
ATOM 4836 C C . LEU B 1 305 ? -11.516 5.719 16.219 1 98.12 305 LEU B C 1
ATOM 4838 O O . LEU B 1 305 ? -10.438 6.297 16.375 1 98.12 305 LEU B O 1
ATOM 4842 N N . GLY B 1 306 ? -12.672 6.379 16.172 1 96.75 306 GLY B N 1
ATOM 4843 C CA . GLY B 1 306 ? -12.703 7.789 16.516 1 96.75 306 GLY B CA 1
ATOM 4844 C C . GLY B 1 306 ? -13.633 8.602 15.625 1 96.75 306 GLY B C 1
ATOM 4845 O O . GLY B 1 306 ? -13.969 8.172 14.516 1 96.75 306 GLY B O 1
ATOM 4846 N N . THR B 1 307 ? -14.086 9.68 16.141 1 95 307 THR B N 1
ATOM 4847 C CA . THR B 1 307 ? -14.914 10.672 15.461 1 95 307 THR B CA 1
ATOM 4848 C C . THR B 1 307 ? -14.289 12.055 15.57 1 95 307 THR B C 1
ATOM 4850 O O . THR B 1 307 ? -13.789 12.438 16.625 1 95 307 THR B O 1
ATOM 4853 N N . TRP B 1 308 ? -14.281 12.781 14.5 1 93.88 308 TRP B N 1
ATOM 4854 C CA . TRP B 1 308 ? -13.648 14.102 14.484 1 93.88 308 TRP B CA 1
ATOM 4855 C C . TRP B 1 308 ? -14.336 15.023 13.484 1 93.88 308 TRP B C 1
ATOM 4857 O O . TRP B 1 308 ? -15.18 14.586 12.703 1 93.88 308 TRP B O 1
ATOM 4867 N N . LYS B 1 309 ? -13.984 16.266 13.516 1 92.75 309 LYS B N 1
ATOM 4868 C CA . LYS B 1 309 ? -14.523 17.25 12.586 1 92.75 309 LYS B CA 1
ATOM 4869 C C . LYS B 1 309 ? -13.922 17.062 11.195 1 92.75 309 LYS B C 1
ATOM 4871 O O . LYS B 1 309 ? -12.711 16.875 11.055 1 92.75 309 LYS B O 1
ATOM 4876 N N . ASP B 1 310 ? -14.75 17.047 10.211 1 92.94 310 ASP B N 1
ATOM 4877 C CA . ASP B 1 310 ? -14.312 16.969 8.82 1 92.94 310 ASP B CA 1
ATOM 4878 C C . ASP B 1 310 ? -13.625 18.266 8.383 1 92.94 310 ASP B C 1
ATOM 4880 O O . ASP B 1 310 ? -14.242 19.328 8.375 1 92.94 310 ASP B O 1
ATOM 4884 N N . GLN B 1 311 ? -12.398 18.172 7.938 1 90.25 311 GLN B N 1
ATOM 4885 C CA . GLN B 1 311 ? -11.641 19.375 7.57 1 90.25 311 GLN B CA 1
ATOM 4886 C C . GLN B 1 311 ? -11.656 19.594 6.059 1 90.25 311 GLN B C 1
ATOM 4888 O O . GLN B 1 311 ? -11.289 20.656 5.578 1 90.25 311 GLN B O 1
ATOM 4893 N N . LEU B 1 312 ? -11.945 18.578 5.336 1 83.75 312 LEU B N 1
ATOM 4894 C CA . LEU B 1 312 ? -12 18.719 3.885 1 83.75 312 LEU B CA 1
ATOM 4895 C C . LEU B 1 312 ? -13.18 19.594 3.465 1 83.75 312 LEU B C 1
ATOM 4897 O O . LEU B 1 312 ? -13.039 20.438 2.578 1 83.75 312 LEU B O 1
ATOM 4901 N N . SER B 1 313 ? -14.336 19.328 3.973 1 67.44 313 SER B N 1
ATOM 4902 C CA . SER B 1 313 ? -15.531 20.109 3.672 1 67.44 313 SER B CA 1
ATOM 4903 C C . SER B 1 313 ? -15.391 21.547 4.156 1 67.44 313 SER B C 1
ATOM 4905 O O . SER B 1 313 ? -15.906 22.469 3.527 1 67.44 313 SER B O 1
ATOM 4907 N N . ALA B 1 314 ? -14.617 21.641 5.168 1 50.94 314 ALA B N 1
ATOM 4908 C CA . ALA B 1 314 ? -14.43 22.984 5.746 1 50.94 314 ALA B CA 1
ATOM 4909 C C . ALA B 1 314 ? -13.539 23.844 4.863 1 50.94 314 ALA B C 1
ATOM 4911 O O . ALA B 1 314 ? -13.688 25.062 4.816 1 50.94 314 ALA B O 1
ATOM 4912 N N . SER B 1 315 ? -12.695 23.109 4.113 1 48.09 315 SER B N 1
ATOM 4913 C CA . SER B 1 3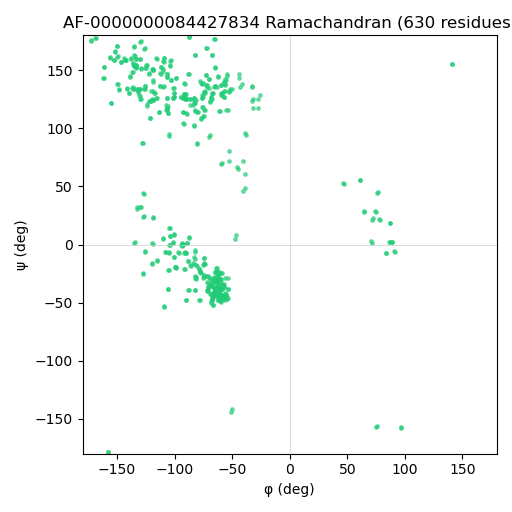15 ? -11.773 23.859 3.25 1 48.09 315 SER B CA 1
ATOM 4914 C C . SER B 1 315 ? -12.453 24.266 1.951 1 48.09 315 SER B C 1
ATOM 4916 O O . SER B 1 315 ? -12.023 25.234 1.301 1 48.09 315 SER B O 1
ATOM 4918 N N . ASN B 1 316 ? -13.477 23.422 1.511 1 43.03 316 ASN B N 1
ATOM 4919 C CA . ASN B 1 316 ? -14.188 23.781 0.285 1 43.03 316 ASN B CA 1
ATOM 4920 C C . ASN B 1 316 ? -15.281 24.797 0.546 1 43.03 316 ASN B C 1
ATOM 4922 O O . ASN B 1 316 ? -15.938 25.266 -0.387 1 43.03 316 ASN B 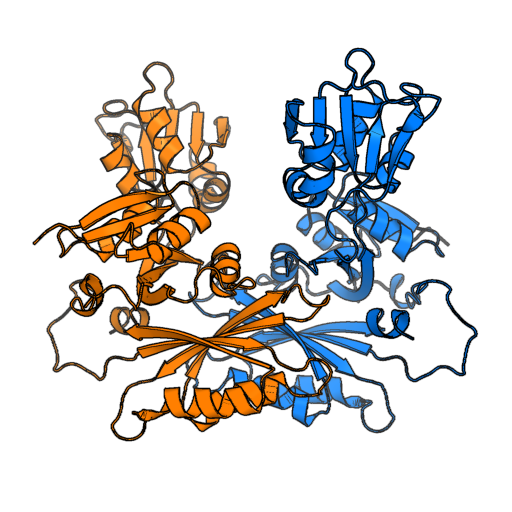O 1
ATOM 4926 N N . ALA B 1 317 ? -15.508 25.156 1.905 1 37.75 317 ALA B N 1
ATOM 4927 C CA . ALA B 1 317 ? -16.5 26.172 2.215 1 37.75 317 ALA B CA 1
ATOM 4928 C C . ALA B 1 317 ? -15.867 27.562 2.316 1 37.75 317 ALA B C 1
ATOM 4930 O O . ALA B 1 317 ? -14.695 27.688 2.676 1 37.75 317 ALA B O 1
#

Sequence (634 aa):
MAPLRVAFLGPLGSFSHQAAAESFCKLSADLQPQVSFPDAFAALQNKEVDYAVIPCENSTNGSVVQTLDLLADRDGSYKDVKVCGEYYLTVHHCLMVHKGTFPGGWADYDGSITKLYTHPQAWGQCETFLTKYFKGVERQDVTSTSKGAEIVSKETTERSAAIANRFAAEQHGTDILVENIEDRADNTTRFLIFRNVLDEGTARFKLEQPNPPTVEAVPALETTHKTLIAFTIDHSSPGALANALLIFKAHGLNLTSINTRPSLKKPWQYIFFVECSRTPSDKNKEAVHKALNDLRQVSETCKDLGTWKDQLSASNAMAPLRVAFLGPLGSFSHQAAAESFCKLSADLQPQVSFPDAFAALQNKEVDYAVIPCENSTNGSVVQTLDLLADRDGSYKDVKVCGEYYLTVHHCLMVHKGTFPGGWADYDGSITKLYTHPQAWGQCETFLTKYFKGVERQDVTSTSKGAEIVSKETTERSAAIANRFAAEQHGTDILVENIEDRADNTTRFLIFRNVLDEGTARFKLEQPNPPTVEAVPALETTHKTLIAFTIDHSSPGALANALLIFKAHGLNLTSINTRPSLKKPWQYIFFVECSRTPSDKNKEAVHKALNDLRQVSETCKDLGTWKDQLSASNA

Secondary structure (DSSP, 8-state):
-PPEEEEEESSTTSHHHHHHHHHTTTS-EEEEEESSHHHHHHHHHTTSSSEEEEEEEETTTEE-HHHHHHHH-TTSTTTTEEEEEEEEEE---EEEEETTS-TTGGGG--S---EEEE-HHHHHHSHHHHHHH-TT-EEEE-S-HHHHHHHHHH--SS-EEEEE-HHHHHHHTEEEEEE---S-TT-EEEEEEEEETT-HHHHT----------S---S-----EEEEEEEE--TTSTTHHHHHHHHHHHTTPEEEEEEEEE-SSSTT-EEEEEEEEE---GGGTTHHHHHHHHHHHH-SEEEEEEEEE-SHHHHH-/-PPEEEEEESSTTSHHHHHHHHHTTTS-EEEEEESSHHHHHHHHHTTSSSEEEEEEEETTTEE-HHHHHHHH-TTSTTTTEEEEEEEEEE---EEEEETTS-TTGGGG--S---EEEE-HHHHHHSHHHHHHH-TT-EEEE-S-HHHHHHHHHH--SS-EEEEE-HHHHHHHTEEEEEE---S-TT-EEEEEEEEETT-HHHHT----------S---S-----EEEEEEEE--TTSTTHHHHHHHHHHHTTPEEEEEEEEE-SSSTT-EEEEEEEEE---GGGTTHHHHHHHHHHHH-SEEEEEEEEE-SHHHHH-

Radius of gyration: 26.55 Å; Cα contacts (8 Å, |Δi|>4): 1401; chains: 2; bounding box: 69×75×62 Å

pLDDT: mean 90.85, std 14.29, range [30.91, 98.75]

Solvent-accessible surface area (backbone atoms only — not comparable to full-atom values): 33658 Å² total; per-residue (Å²): 127,82,58,43,33,30,26,23,43,45,54,80,27,23,71,40,36,46,48,44,49,64,61,40,63,92,48,64,61,44,77,40,69,24,95,36,70,68,52,37,52,47,32,28,56,68,62,72,26,51,31,32,36,40,66,42,32,28,30,67,81,24,70,35,60,69,49,51,54,59,70,61,32,85,80,59,79,46,78,48,50,30,39,55,36,60,47,79,43,67,57,50,32,21,38,28,27,25,60,74,75,49,83,66,33,53,82,54,61,82,78,68,61,54,35,37,26,19,21,68,71,53,53,75,38,24,43,67,52,38,60,73,74,43,65,91,45,45,76,42,78,41,96,31,29,26,53,15,34,46,51,23,37,70,42,85,81,65,51,38,31,13,42,25,37,67,55,15,29,68,68,48,54,32,36,72,48,44,72,64,46,39,72,51,81,73,39,29,36,35,26,37,28,32,33,28,76,81,40,68,78,52,70,74,56,72,78,74,56,81,57,81,81,72,80,79,84,61,76,84,66,71,65,38,30,31,36,37,35,39,34,27,58,56,83,86,44,77,37,42,65,47,56,52,48,41,42,36,44,74,47,66,31,27,68,72,46,66,47,64,41,46,55,70,80,45,73,82,36,53,34,38,38,38,30,30,34,39,64,66,41,90,89,45,71,55,26,66,61,52,35,52,56,55,42,51,74,68,29,79,44,68,42,85,40,32,57,26,65,47,58,66,68,55,64,77,96,129,83,58,44,33,32,27,23,41,44,56,78,28,22,70,41,36,47,49,44,50,61,62,39,62,93,49,65,61,44,77,41,70,23,94,36,68,67,51,37,52,49,32,28,55,68,62,72,26,53,32,31,35,41,67,43,32,28,30,69,80,24,71,35,61,70,47,52,54,59,68,62,31,84,83,58,78,48,78,49,50,30,40,55,35,59,46,79,42,67,58,49,32,21,39,29,27,24,60,75,75,50,82,68,33,53,83,54,63,80,76,67,60,53,36,38,24,22,20,69,71,53,55,75,38,24,44,68,52,39,59,73,75,43,66,90,43,45,77,42,77,41,97,31,28,27,56,16,35,46,54,23,39,69,42,83,80,65,50,38,31,11,42,26,37,67,55,13,29,67,68,47,54,32,36,72,47,43,72,65,45,38,70,52,82,72,38,29,36,35,26,36,28,33,31,28,76,80,39,70,80,49,70,74,56,73,78,72,57,82,59,82,83,72,78,80,82,61,79,82,69,74,64,38,31,32,36,38,34,38,35,27,58,56,86,86,43,76,36,42,66,46,56,53,47,41,43,38,44,76,48,65,31,26,68,74,47,65,47,65,41,44,56,70,80,46,74,83,36,51,34,37,38,39,28,29,35,39,64,66,40,90,89,44,71,55,25,66,60,51,35,50,57,54,42,50,74,67,29,78,44,69,42,85,39,31,57,25,64,45,58,68,65,56,66,76,99

Organism: Penicillium patulum (NCBI:txid5078)

InterPro domains:
  IPR001086 Prephenate dehydratase [PF00800] (6-195)
  IPR001086 Prephenate dehydratase [PS51171] (5-196)
  IPR002912 ACT domain [PS51671] (229-309)
  IPR008242 Bifunctional P-protein, chorismate mutase/prephenate dehydratase [PIRSF001500] (3-308)
  IPR045865 ACT-like domain [SSF55021] (226-308)

Foldseek 3Di:
DDAFEEEFADDFLAPRNVQRCQLQVVTRYDYDHDPDPVRRLLCQQVVVGFKYKYFAAKPPPGGDVVVVVVLLCLVCNRVQKFFADKTKDFDKKFKWAAPPPQPPALVRDDLQAQEEEAAPVVCQFQVVVCVVRPPPHHYDHDPHQLVRLQVRNPDDDHGHIGMHDPSSCVVRVIGTRGMRSTPDRRTMIMITMMHGNPDPVNVVDNSPGCQPPDDDCPDPQQFKKKWKKKFWADPVDPCLVVVLVVLCVVLPWAWPDKDWDDSVPDPPTIIIITMTMDRDDPSRPCSVVSSQVVSVVGTPDMDTRDMYTDSVVVNVD/DDAFEEEFADDFLAPRNVQRCQLQVVGRYDYDHDPDPVRRLLCQQVVVGFKYKYFAAKPPPGGDVVVVVVLLCLVCNRVQKFFADKTKDFDKKFKWAAPPPQPPALVRDDLQAQEEEAAPVVCQFQVVVCVVRPPPHHYDHDPHQLVRLQVRNPDDPHGHIGMHDPSSCVVRVIGTRGMRSTPDRRTMIMITMMHGNPDPVNVVDNSPGPLDPDDDPPPDDQFKKKWKKKFWADPVDPCLVVVLVVLCVVLPWAWPDKDWDDSVPDPPTIIIITMTMDRDDPSRPCSVVSSQVVSVVGTPDMDTRDMYTDSVVVNVD